Protein AF-A0A367ZGQ2-F1 (afdb_monomer)

Sequence (422 aa):
MFEIDGRPYRGAVELRVMPAGIAVINEVGIEDYLRGVVGAEISSLSPLETLRAQAVIARTYAVANRGKHGKDGFDLCAREHCQAYGGVKAERPVIDGAVRDTRGIIMISDGVPISTLYHATCGGMTSDNEKVFGGSPTSYLRRVKCPFCKAGTNYRWRREIRASAILARLREEGYAASRLWRVQLDSPAPLDRVDRLTFFTDRGPIPIKGTTFRRWFDLPSTTFQLARATPTARPAPARQPLAAATPARSHASHAAPSKLSPPSGSHPQPGTELRSPSQGYALPRPRLTTLPEPTPTALVVQSGAGLVRARRPPGGWMVLALAAAAPEQPATDAASRSGPLASPATPSRGEPLPPPLDASGTQDLVLDRESGDPIIPLLGRGYGHQVGLCQAGAVELGRRQWSYRQILAFYYSNVALRRLQY

Nearest PDB structures (foldseek):
  5txu-assembly1_A  TM=7.975E-01  e=3.824E-15  Clostridioides difficile 630
  4rwr-assembly2_B  TM=7.911E-01  e=1.175E-13  Bacillus anthracis
  4rwr-assembly1_A  TM=7.787E-01  e=1.578E-13  Bacillus anthracis

Structure (mmCIF, N/CA/C/O backbone):
data_AF-A0A367ZGQ2-F1
#
_entry.id   AF-A0A367ZGQ2-F1
#
loop_
_atom_site.group_PDB
_atom_site.id
_atom_site.type_symbol
_atom_site.label_atom_id
_atom_site.label_alt_id
_atom_site.label_comp_id
_atom_site.label_asym_id
_atom_site.label_entity_id
_atom_site.label_seq_id
_atom_site.pdbx_PDB_ins_code
_atom_site.Cartn_x
_atom_site.Cartn_y
_atom_site.Cartn_z
_atom_site.occupancy
_atom_site.B_iso_or_equiv
_atom_site.auth_seq_id
_atom_site.auth_comp_id
_atom_site.auth_asym_id
_atom_site.auth_atom_id
_atom_site.pdbx_PDB_model_num
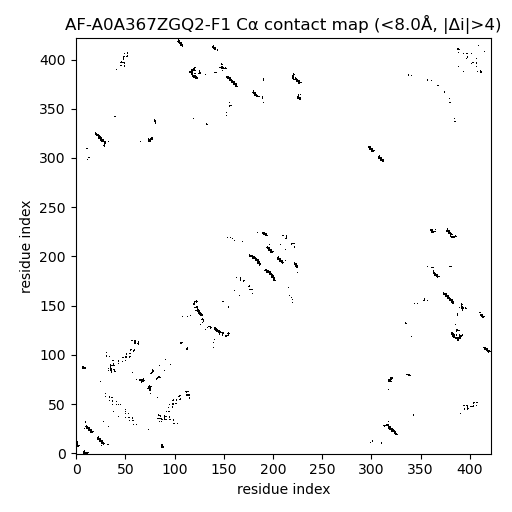ATOM 1 N N . MET A 1 1 ? 2.353 3.359 30.886 1.00 81.62 1 MET A N 1
ATOM 2 C CA . MET A 1 1 ? 3.121 4.023 29.813 1.00 81.62 1 MET A CA 1
ATOM 3 C C . MET A 1 1 ? 4.581 3.789 30.123 1.00 81.62 1 MET A C 1
ATOM 5 O O . MET A 1 1 ? 4.939 3.872 31.291 1.00 81.62 1 MET A O 1
ATOM 9 N N . PHE A 1 2 ? 5.375 3.450 29.120 1.00 85.62 2 PHE A N 1
ATOM 10 C CA . PHE A 1 2 ? 6.816 3.220 29.234 1.00 85.62 2 PHE A CA 1
ATOM 11 C C . PHE A 1 2 ? 7.515 3.838 28.019 1.00 85.62 2 PHE A C 1
ATOM 13 O O . PHE A 1 2 ? 6.844 4.248 27.071 1.00 85.62 2 PHE A O 1
ATOM 20 N N . GLU A 1 3 ? 8.839 3.932 28.044 1.00 87.56 3 GLU A N 1
ATOM 21 C CA . GLU A 1 3 ? 9.623 4.571 26.988 1.00 87.56 3 GLU A CA 1
ATOM 22 C C . GLU A 1 3 ? 10.729 3.642 26.493 1.00 87.56 3 GLU A C 1
ATOM 24 O O . GLU A 1 3 ? 11.369 2.967 27.295 1.00 87.56 3 GLU A O 1
ATOM 29 N N . ILE A 1 4 ? 10.932 3.608 25.174 1.00 82.06 4 ILE A N 1
ATOM 30 C CA . ILE A 1 4 ? 12.014 2.865 24.515 1.00 82.06 4 ILE A CA 1
ATOM 31 C C . ILE A 1 4 ? 12.630 3.782 23.466 1.00 82.06 4 ILE A C 1
ATOM 33 O O . ILE A 1 4 ? 11.898 4.342 22.648 1.00 82.06 4 ILE A O 1
ATOM 37 N N . ASP A 1 5 ? 13.948 3.968 23.518 1.00 83.75 5 ASP A N 1
ATOM 38 C CA . ASP A 1 5 ? 14.717 4.834 22.612 1.00 83.75 5 ASP A CA 1
ATOM 39 C C . ASP A 1 5 ? 14.109 6.238 22.438 1.00 83.75 5 ASP A C 1
ATOM 41 O O . ASP A 1 5 ? 13.918 6.735 21.323 1.00 83.75 5 ASP A O 1
ATOM 45 N N . GLY A 1 6 ? 13.716 6.889 23.538 1.00 83.50 6 GLY A N 1
ATOM 46 C CA . GLY A 1 6 ? 13.124 8.227 23.462 1.00 83.50 6 GLY A CA 1
ATOM 47 C C . GLY A 1 6 ? 11.660 8.248 23.002 1.00 83.50 6 GLY A C 1
ATOM 48 O O . GLY A 1 6 ? 11.109 9.323 22.728 1.00 83.50 6 GLY A O 1
ATOM 49 N N . ARG A 1 7 ? 11.021 7.088 22.786 1.00 87.94 7 ARG A N 1
ATOM 50 C CA . ARG A 1 7 ? 9.653 6.977 22.261 1.00 87.94 7 ARG A CA 1
ATOM 51 C C . ARG A 1 7 ? 8.695 6.407 23.320 1.00 87.94 7 ARG A C 1
ATOM 53 O O . ARG A 1 7 ? 8.869 5.263 23.734 1.00 87.94 7 ARG A O 1
ATOM 60 N N . PRO A 1 8 ? 7.666 7.170 23.737 1.00 92.44 8 PRO A N 1
ATOM 61 C CA . PRO A 1 8 ? 6.669 6.705 24.697 1.00 92.44 8 PRO A CA 1
ATOM 62 C C . PRO A 1 8 ? 5.636 5.754 24.073 1.00 92.44 8 PRO A C 1
ATOM 64 O O . PRO A 1 8 ? 5.148 5.982 22.961 1.00 92.44 8 PRO A O 1
ATOM 67 N N . TYR A 1 9 ? 5.245 4.733 24.837 1.00 90.56 9 TYR A N 1
ATOM 68 C CA . TYR A 1 9 ? 4.279 3.696 24.472 1.00 90.56 9 TYR A CA 1
ATOM 69 C C . TYR A 1 9 ? 3.236 3.466 25.573 1.00 90.56 9 TYR A C 1
ATOM 71 O O . TYR A 1 9 ? 3.533 3.490 26.773 1.00 90.56 9 TYR A O 1
ATOM 79 N N . ARG A 1 10 ? 1.986 3.226 25.158 1.00 90.81 10 ARG A N 1
ATOM 80 C CA . ARG A 1 10 ? 0.897 2.776 26.043 1.00 90.81 10 ARG A CA 1
ATOM 81 C C . ARG A 1 10 ? 1.034 1.287 26.342 1.00 90.81 10 ARG A C 1
ATOM 83 O O . ARG A 1 10 ? 1.685 0.579 25.593 1.00 90.81 10 ARG A O 1
ATOM 90 N N . GLY A 1 11 ? 0.352 0.827 27.390 1.00 89.38 11 GLY A N 1
ATOM 91 C CA . GLY A 1 11 ? 0.361 -0.581 27.777 1.00 89.38 11 GLY A CA 1
ATOM 92 C C . GLY A 1 11 ? 1.529 -0.945 28.691 1.00 89.38 11 GLY A C 1
ATOM 93 O O . GLY A 1 11 ? 1.970 -0.114 29.500 1.00 89.38 11 GLY A O 1
ATOM 94 N N . ALA A 1 12 ? 1.974 -2.191 28.572 1.00 87.06 12 ALA A N 1
ATOM 95 C CA . ALA A 1 12 ? 3.070 -2.789 29.320 1.00 87.06 12 ALA A CA 1
ATOM 96 C C . ALA A 1 12 ? 4.159 -3.297 28.370 1.00 87.06 12 ALA A C 1
ATOM 98 O O . ALA A 1 12 ? 3.895 -3.595 27.208 1.00 87.06 12 ALA A O 1
ATOM 99 N N . VAL A 1 13 ? 5.383 -3.389 28.880 1.00 87.25 13 VAL A N 1
ATOM 100 C CA . VAL A 1 13 ? 6.509 -3.973 28.155 1.00 87.25 13 VAL A CA 1
ATOM 101 C C . VAL A 1 13 ? 6.816 -5.351 28.726 1.00 87.25 13 VAL A C 1
ATOM 103 O O . VAL A 1 13 ? 6.942 -5.513 29.939 1.00 87.25 13 VAL A O 1
ATOM 106 N N . GLU A 1 14 ? 6.956 -6.325 27.844 1.00 85.38 14 GLU A N 1
ATOM 107 C CA . GLU A 1 14 ? 7.551 -7.624 28.103 1.00 85.38 14 GLU A CA 1
ATOM 108 C C . GLU A 1 14 ? 8.936 -7.650 27.440 1.00 85.38 14 GLU A C 1
ATOM 110 O O . GLU A 1 14 ? 9.100 -7.284 26.275 1.00 85.38 14 GLU A O 1
ATOM 115 N N . LEU A 1 15 ? 9.951 -8.078 28.188 1.00 82.94 15 LEU A N 1
ATOM 116 C CA . LEU A 1 15 ? 11.273 -8.372 27.648 1.00 82.94 15 LEU A CA 1
ATOM 117 C C . LEU A 1 15 ? 11.433 -9.885 27.604 1.00 82.94 15 LEU A C 1
ATOM 119 O O . LEU A 1 15 ? 11.386 -10.541 28.645 1.00 82.94 15 LEU A O 1
ATOM 123 N N . ARG A 1 16 ? 11.634 -10.435 26.409 1.00 80.62 16 ARG A N 1
ATOM 124 C CA . ARG A 1 16 ? 11.763 -11.876 26.211 1.00 80.62 16 ARG A CA 1
ATOM 125 C C . ARG A 1 16 ? 13.146 -12.223 25.697 1.00 80.62 16 ARG A C 1
ATOM 127 O O . ARG A 1 16 ? 13.566 -11.742 24.650 1.00 80.62 16 ARG A O 1
ATOM 134 N N . VAL A 1 17 ? 13.845 -13.083 26.426 1.00 77.81 17 VAL A N 1
ATOM 135 C CA . VAL A 1 17 ? 15.141 -13.611 25.995 1.00 77.81 17 VAL A CA 1
ATOM 136 C C . VAL A 1 17 ? 14.904 -14.699 24.948 1.00 77.81 17 VAL A C 1
ATOM 138 O O . VAL A 1 17 ? 14.158 -15.647 25.181 1.00 77.81 17 VAL A O 1
ATOM 141 N N . MET A 1 18 ? 15.535 -14.552 23.790 1.00 73.31 18 MET A N 1
ATOM 142 C CA . MET A 1 18 ? 15.515 -15.484 22.666 1.00 73.31 18 MET A CA 1
ATOM 143 C C . MET A 1 18 ? 16.955 -15.894 22.319 1.00 73.31 18 MET A C 1
ATOM 145 O O . MET A 1 18 ? 17.891 -15.168 22.661 1.00 73.31 18 MET A O 1
ATOM 149 N N . PRO A 1 19 ? 17.172 -17.000 21.580 1.00 71.69 19 PRO A N 1
ATOM 150 C CA . PRO A 1 19 ? 18.517 -17.405 21.155 1.00 71.69 19 PRO A CA 1
ATOM 151 C C . PRO A 1 19 ? 19.287 -16.321 20.383 1.00 71.69 19 PRO A C 1
ATOM 153 O O . PRO A 1 19 ? 20.509 -16.267 20.451 1.00 71.69 19 PRO A O 1
ATOM 156 N N . ALA A 1 20 ? 18.575 -15.446 19.668 1.00 71.25 20 ALA A N 1
ATOM 157 C CA . ALA A 1 20 ? 19.157 -14.361 18.883 1.00 71.25 20 ALA A CA 1
ATOM 158 C C . ALA A 1 20 ? 19.347 -13.038 19.668 1.00 71.25 20 ALA A C 1
ATOM 160 O O . ALA A 1 20 ? 19.961 -12.098 19.163 1.00 71.25 20 ALA A O 1
ATOM 161 N N . GLY A 1 21 ? 18.870 -12.973 20.918 1.00 76.44 21 GLY A N 1
ATOM 162 C CA . GLY A 1 21 ? 18.997 -11.832 21.828 1.00 76.44 21 GLY A CA 1
ATOM 163 C C . GLY A 1 21 ? 17.674 -11.489 22.521 1.00 76.44 21 GLY A C 1
ATOM 164 O O . GLY A 1 21 ? 16.853 -12.367 22.757 1.00 76.44 21 GLY A O 1
ATOM 165 N N . ILE A 1 22 ? 17.448 -10.225 22.887 1.00 77.69 22 ILE A N 1
ATOM 166 C CA . ILE A 1 22 ? 16.233 -9.812 23.613 1.00 77.69 22 ILE A CA 1
ATOM 167 C C . ILE A 1 22 ? 15.192 -9.271 22.626 1.00 77.69 22 ILE A C 1
ATOM 169 O O . ILE A 1 22 ? 15.470 -8.350 21.856 1.00 77.69 22 ILE A O 1
ATOM 173 N N . ALA A 1 23 ? 13.984 -9.832 22.663 1.00 79.44 23 ALA A N 1
ATOM 174 C CA . ALA A 1 23 ? 12.800 -9.242 22.060 1.00 79.44 23 ALA A CA 1
ATOM 175 C C . ALA A 1 23 ? 12.136 -8.283 23.047 1.00 79.44 23 ALA A C 1
ATOM 177 O O . ALA A 1 23 ? 11.883 -8.615 24.205 1.00 79.44 23 ALA A O 1
ATOM 178 N N . VAL A 1 24 ? 11.824 -7.093 22.555 1.00 85.25 24 VAL A N 1
ATOM 179 C CA . VAL A 1 24 ? 11.087 -6.065 23.275 1.00 85.25 24 VAL A CA 1
ATOM 180 C C . VAL A 1 24 ? 9.658 -6.081 22.765 1.00 85.25 24 VAL A C 1
ATOM 182 O O . VAL A 1 24 ? 9.407 -5.743 21.607 1.00 85.25 24 VAL A O 1
ATOM 185 N N . ILE A 1 25 ? 8.727 -6.472 23.621 1.00 86.50 25 ILE A N 1
ATOM 186 C CA . ILE A 1 25 ? 7.339 -6.721 23.267 1.00 86.50 25 ILE A CA 1
ATOM 187 C C . ILE A 1 25 ? 6.441 -5.723 24.006 1.00 86.50 25 ILE A C 1
ATOM 189 O O . ILE A 1 25 ? 6.502 -5.587 25.218 1.00 86.50 25 ILE A O 1
ATOM 193 N N . ASN A 1 26 ? 5.601 -5.001 23.276 1.00 90.44 26 ASN A N 1
ATOM 194 C CA . ASN A 1 26 ? 4.589 -4.106 23.810 1.00 90.44 26 ASN A CA 1
ATOM 195 C C . ASN A 1 26 ? 3.237 -4.817 23.875 1.00 90.44 26 ASN A C 1
ATOM 197 O O . ASN A 1 26 ? 2.633 -5.101 22.839 1.00 90.44 26 ASN A O 1
ATOM 201 N N . GLU A 1 27 ? 2.751 -5.054 25.087 1.00 89.88 27 GLU A N 1
ATOM 202 C CA . GLU A 1 27 ? 1.393 -5.502 25.360 1.00 89.88 27 GLU A CA 1
ATOM 203 C C . GLU A 1 27 ? 0.472 -4.283 25.484 1.00 89.88 27 GLU A C 1
ATOM 205 O O . GLU A 1 27 ? 0.536 -3.519 26.449 1.00 89.88 27 GLU A O 1
ATOM 210 N N . VAL A 1 28 ? -0.421 -4.089 24.513 1.00 91.19 28 VAL A N 1
ATOM 211 C CA . VAL A 1 28 ? -1.296 -2.908 24.439 1.00 91.19 28 VAL A CA 1
ATOM 212 C C . VAL A 1 28 ? -2.715 -3.289 24.025 1.00 91.19 28 VAL A C 1
ATOM 214 O O . VAL A 1 28 ? -2.923 -4.196 23.227 1.00 91.19 28 VAL A O 1
ATOM 217 N N . GLY A 1 29 ? -3.728 -2.609 24.565 1.00 90.56 29 GLY A N 1
ATOM 218 C CA . GLY A 1 29 ? -5.112 -2.816 24.129 1.00 90.56 29 GLY A CA 1
ATOM 219 C C . GLY A 1 29 ? -5.322 -2.328 22.693 1.00 90.56 29 GLY A C 1
ATOM 220 O O . GLY A 1 29 ? -4.775 -1.295 22.309 1.00 90.56 29 GLY A O 1
ATOM 221 N N . ILE A 1 30 ? -6.152 -3.023 21.908 1.00 92.88 30 ILE A N 1
ATOM 222 C CA . ILE A 1 30 ? -6.350 -2.708 20.480 1.00 92.88 30 ILE A CA 1
ATOM 223 C C . ILE A 1 30 ? -6.757 -1.249 20.230 1.00 92.88 30 ILE A C 1
ATOM 225 O O . ILE A 1 30 ? -6.270 -0.624 19.298 1.00 92.88 30 ILE A O 1
ATOM 229 N N . GLU A 1 31 ? -7.597 -0.660 21.080 1.00 94.81 31 GLU A N 1
ATOM 230 C CA . GLU A 1 31 ? -8.019 0.736 20.908 1.00 94.81 31 GLU A CA 1
ATOM 231 C C . GLU A 1 31 ? -6.869 1.729 21.127 1.00 94.81 31 GLU A C 1
ATOM 233 O O . GLU A 1 31 ? -6.775 2.724 20.418 1.00 94.81 31 GLU A O 1
ATOM 238 N N . ASP A 1 32 ? -5.957 1.442 22.056 1.00 94.19 32 ASP A N 1
ATOM 239 C CA . ASP A 1 32 ? -4.777 2.274 22.307 1.00 94.19 32 ASP A CA 1
ATOM 240 C C . ASP A 1 32 ? -3.691 2.056 21.249 1.00 94.19 32 ASP A C 1
ATOM 242 O O . ASP A 1 32 ? -3.035 3.009 20.827 1.00 94.19 32 ASP A O 1
ATOM 246 N N . TYR A 1 33 ? -3.546 0.824 20.755 1.00 94.69 33 TYR A N 1
ATOM 247 C CA . TYR A 1 33 ? -2.709 0.514 19.598 1.00 94.69 33 TYR A CA 1
ATOM 248 C C . TYR A 1 33 ? -3.112 1.349 18.378 1.00 94.69 33 TYR A C 1
ATOM 250 O O . TYR A 1 33 ? -2.267 1.981 17.740 1.00 94.69 33 TYR A O 1
ATOM 258 N N . LEU A 1 34 ? -4.414 1.416 18.091 1.00 96.00 34 LEU A N 1
ATOM 259 C CA . LEU A 1 34 ? -4.935 2.098 16.909 1.00 96.00 34 LEU A CA 1
ATOM 260 C C . LEU A 1 34 ? -4.690 3.606 16.911 1.00 96.00 34 LEU A C 1
ATOM 262 O O . LEU A 1 34 ? -4.549 4.175 15.832 1.00 96.00 34 LEU A O 1
ATOM 266 N N . ARG A 1 35 ? -4.580 4.258 18.074 1.00 95.81 35 ARG A N 1
ATOM 267 C CA . ARG A 1 35 ? -4.208 5.684 18.134 1.00 95.81 35 ARG A CA 1
ATOM 268 C C . ARG A 1 35 ? -2.816 5.915 17.548 1.00 95.81 35 ARG A C 1
ATOM 270 O O . ARG A 1 35 ? -2.619 6.832 16.753 1.00 95.81 35 ARG A O 1
ATOM 277 N N . GLY A 1 36 ? -1.876 5.034 17.896 1.00 94.56 36 GLY A N 1
ATOM 278 C CA . GLY A 1 36 ? -0.506 5.071 17.390 1.00 94.56 36 GLY A CA 1
ATOM 279 C C . GLY A 1 36 ? -0.375 4.615 15.935 1.00 94.56 36 GLY A C 1
ATOM 280 O O . GLY A 1 36 ? 0.534 5.074 15.247 1.00 94.56 36 GLY A O 1
ATOM 281 N N . VAL A 1 37 ? -1.270 3.740 15.458 1.00 94.56 37 VAL A N 1
ATOM 282 C CA . VAL A 1 37 ? -1.296 3.306 14.050 1.00 94.56 37 VAL A CA 1
ATOM 283 C C . VAL A 1 37 ? -1.922 4.357 13.150 1.00 94.56 37 VAL A C 1
ATOM 285 O O . VAL A 1 37 ? -1.285 4.832 12.220 1.00 94.56 37 VAL A O 1
ATOM 288 N N . VAL A 1 38 ? -3.162 4.769 13.421 1.00 95.25 38 VAL A N 1
ATOM 289 C CA . VAL A 1 38 ? -3.878 5.702 12.537 1.00 95.25 38 VAL A CA 1
ATOM 290 C C . VAL A 1 38 ? -3.115 7.024 12.424 1.00 95.25 38 VAL A C 1
ATOM 292 O O . VAL A 1 38 ? -3.014 7.568 11.329 1.00 95.25 38 VAL A O 1
ATOM 295 N N . GLY A 1 39 ? -2.505 7.498 13.515 1.00 91.56 39 GLY A N 1
ATOM 296 C CA . GLY A 1 39 ? -1.664 8.695 13.501 1.00 91.56 39 GLY A CA 1
ATOM 297 C C . GLY A 1 39 ? -0.334 8.569 12.762 1.00 91.56 39 GLY A C 1
ATOM 298 O O . GLY A 1 39 ? 0.216 9.587 12.347 1.00 91.56 39 GLY A O 1
ATOM 299 N N . ALA A 1 40 ? 0.175 7.351 12.572 1.00 91.62 40 ALA A N 1
ATOM 300 C CA . ALA A 1 40 ? 1.357 7.097 11.751 1.00 91.62 40 ALA A CA 1
ATOM 301 C C . ALA A 1 40 ? 1.003 6.910 10.263 1.00 91.62 40 ALA A C 1
ATOM 303 O O . ALA A 1 40 ? 1.815 7.218 9.398 1.00 91.62 40 ALA A O 1
ATOM 304 N N . GLU A 1 41 ? -0.209 6.434 9.967 1.00 88.56 41 GLU A N 1
ATOM 305 C CA . GLU A 1 41 ? -0.634 6.021 8.622 1.00 88.56 41 GLU A CA 1
ATOM 306 C C . GLU A 1 41 ? -1.299 7.136 7.804 1.00 88.56 41 GLU A C 1
ATOM 308 O O . GLU A 1 41 ? -1.240 7.130 6.572 1.00 88.56 41 GLU A O 1
ATOM 313 N N . ILE A 1 42 ? -1.984 8.080 8.458 1.00 88.88 42 ILE A N 1
ATOM 314 C CA . ILE A 1 42 ? -2.715 9.145 7.766 1.00 88.88 42 ILE A CA 1
ATOM 315 C C . ILE A 1 42 ? -2.633 10.477 8.516 1.00 88.88 42 ILE A C 1
ATOM 317 O O . ILE A 1 42 ? -2.652 10.541 9.742 1.00 88.88 42 ILE A O 1
ATOM 321 N N . SER A 1 43 ? -2.569 11.577 7.760 1.00 91.19 43 SER A N 1
ATOM 322 C CA . SER A 1 43 ? -2.515 12.925 8.331 1.00 91.19 43 SER A CA 1
ATOM 323 C C . SER A 1 43 ? -3.752 13.228 9.178 1.00 91.19 43 SER A C 1
ATOM 325 O O . SER A 1 43 ? -4.884 13.056 8.715 1.00 91.19 43 SER A O 1
ATOM 327 N N . SER A 1 44 ? -3.539 13.799 10.366 1.00 92.25 44 SER A N 1
ATOM 328 C CA . SER A 1 44 ? -4.604 14.284 11.253 1.00 92.25 44 SER A CA 1
ATOM 329 C C . SER A 1 44 ? -5.427 15.440 10.674 1.00 92.25 44 SER A C 1
ATOM 331 O O . SER A 1 44 ? -6.451 15.792 11.247 1.00 92.25 44 SER A O 1
ATOM 333 N N . LEU A 1 45 ? -4.996 16.037 9.555 1.00 93.69 45 LEU A N 1
ATOM 334 C CA . LEU A 1 45 ? -5.757 17.046 8.806 1.00 93.69 45 LEU A CA 1
ATOM 335 C C . LEU A 1 45 ? -6.782 16.427 7.838 1.00 93.69 45 LEU A C 1
ATOM 337 O O . LEU A 1 45 ? -7.499 17.150 7.145 1.00 93.69 45 LEU A O 1
ATOM 341 N N . SER A 1 46 ? -6.831 15.097 7.739 1.00 95.81 46 SER A N 1
ATOM 342 C CA . SER A 1 46 ? -7.815 14.404 6.906 1.00 95.81 46 SER A CA 1
ATOM 343 C C . SER A 1 46 ? -9.231 14.571 7.472 1.00 95.81 46 SER A C 1
ATOM 345 O O . SER A 1 46 ? -9.390 14.689 8.689 1.00 95.81 46 SER A O 1
ATOM 347 N N . PRO A 1 47 ? -10.278 14.542 6.625 1.00 98.12 47 PRO A N 1
ATOM 348 C CA . PRO A 1 47 ? -11.660 14.605 7.090 1.00 98.12 47 PRO A CA 1
ATOM 349 C C . PRO A 1 47 ? -11.973 13.524 8.125 1.00 98.12 47 PRO A C 1
ATOM 351 O O . PRO A 1 47 ? -11.485 12.396 8.028 1.00 98.12 47 PRO A O 1
ATOM 354 N N . LEU A 1 48 ? -12.841 13.847 9.085 1.00 98.00 48 LEU A N 1
ATOM 355 C CA . LEU A 1 48 ? -13.169 12.950 10.195 1.00 98.00 48 LEU A CA 1
ATOM 356 C C . LEU A 1 48 ? -13.680 11.579 9.721 1.00 98.00 48 LEU A C 1
ATOM 358 O O . LEU A 1 48 ? -13.265 10.552 10.250 1.00 98.00 48 LEU A O 1
ATOM 362 N N . GLU A 1 49 ? -14.524 11.543 8.687 1.00 98.56 49 GLU A N 1
ATOM 363 C CA . GLU A 1 49 ? -15.026 10.287 8.110 1.00 98.56 49 GLU A CA 1
ATOM 364 C C . GLU A 1 49 ? -13.916 9.442 7.469 1.00 98.56 49 GLU A C 1
ATOM 366 O O . GLU A 1 49 ? -13.952 8.213 7.535 1.00 98.56 49 GLU A O 1
ATOM 371 N N . THR A 1 50 ? -12.881 10.078 6.917 1.00 98.31 50 THR A N 1
ATOM 372 C CA . THR A 1 50 ? -11.692 9.383 6.412 1.00 98.31 50 THR A CA 1
ATOM 373 C C . THR A 1 50 ? -10.888 8.772 7.561 1.00 98.31 50 THR A C 1
ATOM 375 O O . THR A 1 50 ? -10.474 7.618 7.469 1.00 98.31 50 THR A O 1
ATOM 378 N N . LEU A 1 51 ? -10.715 9.503 8.669 1.00 98.44 51 LEU A N 1
ATOM 379 C CA . LEU A 1 51 ? -10.042 8.992 9.870 1.00 98.44 51 LEU A CA 1
ATOM 380 C C . LEU A 1 51 ? -10.814 7.818 10.492 1.00 98.44 51 LEU A C 1
ATOM 382 O O . LEU A 1 51 ? -10.215 6.808 10.859 1.00 98.44 51 LEU A O 1
ATOM 386 N N . ARG A 1 52 ? -12.151 7.904 10.542 1.00 98.81 52 ARG A N 1
ATOM 387 C CA . ARG A 1 52 ? -13.033 6.809 10.984 1.00 98.81 52 ARG A CA 1
ATOM 388 C C . ARG A 1 52 ? -12.889 5.578 10.080 1.00 98.81 52 ARG A C 1
ATOM 390 O O . ARG A 1 52 ? -12.771 4.465 10.588 1.00 98.81 52 ARG A O 1
ATOM 397 N N . ALA A 1 53 ? -12.829 5.759 8.757 1.00 98.56 53 ALA A N 1
ATOM 398 C CA . ALA A 1 53 ? -12.601 4.657 7.818 1.00 98.56 53 ALA A CA 1
ATOM 399 C C . ALA A 1 53 ? -11.228 3.994 8.035 1.00 98.56 53 ALA A C 1
ATOM 401 O O . ALA A 1 53 ? -11.149 2.766 8.111 1.00 98.56 53 ALA A O 1
ATOM 402 N N . GLN A 1 54 ? -10.165 4.789 8.205 1.00 98.06 54 GLN A N 1
ATOM 403 C CA . GLN A 1 54 ? -8.818 4.278 8.478 1.00 98.06 54 GLN A CA 1
ATOM 404 C C . GLN A 1 54 ? -8.756 3.512 9.809 1.00 98.06 54 GLN A C 1
ATOM 406 O O . GLN A 1 54 ? -8.125 2.460 9.873 1.00 98.06 54 GLN A O 1
ATOM 411 N N . ALA A 1 55 ? -9.449 3.980 10.852 1.00 98.12 55 ALA A N 1
ATOM 412 C CA . ALA A 1 55 ? -9.520 3.282 12.135 1.00 98.12 55 ALA A CA 1
ATOM 413 C C . ALA A 1 55 ? -10.185 1.900 12.012 1.00 98.12 55 ALA A C 1
ATOM 415 O O . ALA A 1 55 ? -9.679 0.925 12.566 1.00 98.12 55 ALA A O 1
ATOM 416 N N . VAL A 1 56 ? -11.281 1.783 11.252 1.00 98.44 56 VAL A N 1
ATOM 417 C CA . VAL A 1 56 ? -11.940 0.489 10.986 1.00 98.44 56 VAL A CA 1
ATOM 418 C C . VAL A 1 56 ? -11.034 -0.447 10.181 1.00 98.44 56 VAL A C 1
ATOM 420 O O . VAL A 1 56 ? -10.949 -1.633 10.504 1.00 98.44 56 VAL A O 1
ATOM 423 N N . ILE A 1 57 ? -10.331 0.070 9.169 1.00 97.19 57 ILE A N 1
ATOM 424 C CA . ILE A 1 57 ? -9.341 -0.687 8.385 1.00 97.19 57 ILE A CA 1
ATOM 425 C C . ILE A 1 57 ? -8.240 -1.224 9.296 1.00 97.19 57 ILE A C 1
ATOM 427 O O . ILE A 1 57 ? -8.029 -2.432 9.346 1.00 97.19 57 ILE A O 1
ATOM 431 N N . ALA A 1 58 ? -7.593 -0.354 10.071 1.00 95.94 58 ALA A N 1
ATOM 432 C CA . ALA A 1 58 ? -6.494 -0.756 10.936 1.00 95.94 58 ALA A CA 1
ATOM 433 C C . ALA A 1 58 ? -6.945 -1.748 12.020 1.00 95.94 58 ALA A C 1
ATOM 435 O O . ALA A 1 58 ? -6.259 -2.734 12.277 1.00 95.94 58 ALA A O 1
ATOM 436 N N . ARG A 1 59 ? -8.142 -1.561 12.594 1.00 96.56 59 ARG A N 1
ATOM 437 C CA . ARG A 1 59 ? -8.712 -2.510 13.562 1.00 96.56 59 ARG A CA 1
ATOM 438 C C . ARG A 1 59 ? -8.962 -3.873 12.937 1.00 96.56 59 ARG A C 1
ATOM 440 O O . ARG A 1 59 ? -8.625 -4.891 13.530 1.00 96.56 59 ARG A O 1
ATOM 447 N N . THR A 1 60 ? -9.549 -3.893 11.744 1.00 96.06 60 THR A N 1
ATOM 448 C CA . THR A 1 60 ? -9.824 -5.147 11.037 1.00 96.06 60 THR A CA 1
ATOM 449 C C . THR A 1 60 ? -8.525 -5.866 10.699 1.00 96.06 60 THR A C 1
ATOM 451 O O . THR A 1 60 ? -8.440 -7.062 10.951 1.00 96.06 60 THR A O 1
ATOM 454 N N . TYR A 1 61 ? -7.501 -5.149 10.220 1.00 94.75 61 TYR A N 1
ATOM 455 C CA . TYR A 1 61 ? -6.178 -5.720 9.973 1.00 94.75 61 TYR A CA 1
ATOM 456 C C . TYR A 1 61 ? -5.612 -6.390 11.224 1.00 94.75 61 TYR A C 1
ATOM 458 O O . TYR A 1 61 ? -5.212 -7.553 11.163 1.00 94.75 61 TYR A O 1
ATOM 466 N N . ALA A 1 62 ? -5.606 -5.674 12.352 1.00 92.56 62 ALA A N 1
ATOM 467 C CA . ALA A 1 62 ? -5.052 -6.176 13.601 1.00 92.56 62 ALA A CA 1
ATOM 468 C C . ALA A 1 62 ? -5.762 -7.449 14.081 1.00 92.56 62 ALA A C 1
ATOM 470 O O . ALA A 1 62 ? -5.117 -8.393 14.527 1.00 92.56 62 ALA A O 1
ATOM 471 N N . VAL A 1 63 ? -7.088 -7.502 13.931 1.00 92.69 63 VAL A N 1
ATOM 472 C CA . VAL A 1 63 ? -7.893 -8.677 14.290 1.00 92.69 63 VAL A CA 1
ATOM 473 C C . VAL A 1 63 ? -7.667 -9.831 13.308 1.00 92.69 63 VAL A C 1
ATOM 475 O O . VAL A 1 63 ? -7.496 -10.966 13.743 1.00 92.69 63 VAL A O 1
ATOM 478 N N . ALA A 1 64 ? -7.635 -9.556 12.001 1.00 89.88 64 ALA A N 1
ATOM 479 C CA . ALA A 1 64 ? -7.436 -10.559 10.953 1.00 89.88 64 ALA A CA 1
ATOM 480 C C . ALA A 1 64 ? -6.037 -11.197 10.992 1.00 89.88 64 ALA A C 1
ATOM 482 O O . ALA A 1 64 ? -5.874 -12.345 10.595 1.00 89.88 64 ALA A O 1
ATOM 483 N N . ASN A 1 65 ? -5.034 -10.453 11.467 1.00 89.25 65 ASN A N 1
ATOM 484 C CA . ASN A 1 65 ? -3.633 -10.874 11.514 1.00 89.25 65 ASN A CA 1
ATOM 485 C C . ASN A 1 65 ? -3.154 -11.173 12.942 1.00 89.25 65 ASN A C 1
ATOM 487 O O . ASN A 1 65 ? -1.949 -11.192 13.196 1.00 89.25 65 ASN A O 1
ATOM 491 N N . ARG A 1 66 ? -4.070 -11.399 13.890 1.00 88.31 66 ARG A N 1
ATOM 492 C CA . ARG A 1 66 ? -3.688 -11.807 15.245 1.00 88.31 66 ARG A CA 1
ATOM 493 C C . ARG A 1 66 ? -2.928 -13.136 15.185 1.00 88.31 66 ARG A C 1
ATOM 495 O O . ARG A 1 66 ? -3.361 -14.061 14.503 1.00 88.31 66 ARG A O 1
ATOM 502 N N . GLY A 1 67 ? -1.793 -13.228 15.874 1.00 84.88 67 GLY A N 1
ATOM 503 C CA . GLY A 1 67 ? -0.898 -14.384 15.813 1.00 84.88 67 GLY A CA 1
ATOM 504 C C . GLY A 1 67 ? -0.069 -14.520 14.528 1.00 84.88 67 GLY A C 1
ATOM 505 O O . GLY A 1 67 ? 0.546 -15.569 14.337 1.00 84.88 67 GLY A O 1
ATOM 506 N N . LYS A 1 68 ? 0.002 -13.500 13.654 1.00 86.56 68 LYS A N 1
ATOM 507 C CA . LYS A 1 68 ? 0.830 -13.540 12.425 1.00 86.56 68 LYS A CA 1
ATOM 508 C C . LYS A 1 68 ? 2.298 -13.868 12.720 1.00 86.56 68 LYS A C 1
ATOM 510 O O . LYS A 1 68 ? 2.942 -14.547 11.925 1.00 86.56 68 LYS A O 1
ATOM 515 N N . HIS A 1 69 ? 2.799 -13.432 13.872 1.00 84.75 69 HIS A N 1
ATOM 516 C CA . HIS A 1 69 ? 4.139 -13.730 14.376 1.00 84.75 69 HIS A CA 1
ATOM 517 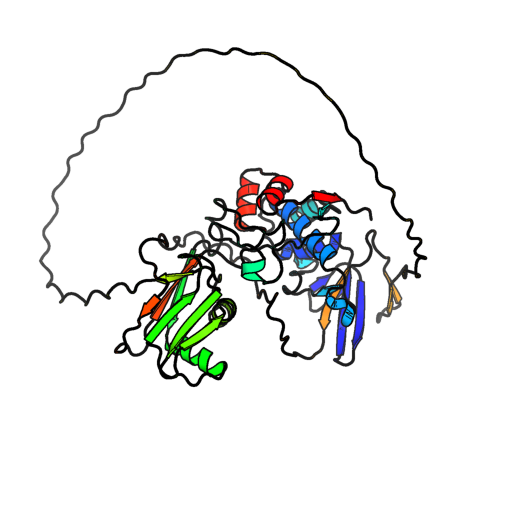C C . HIS A 1 69 ? 4.127 -14.725 15.548 1.00 84.75 69 HIS A C 1
ATOM 519 O O . HIS A 1 69 ? 4.993 -14.689 16.418 1.00 84.75 69 HIS A O 1
ATOM 525 N N . GLY A 1 70 ? 3.159 -15.649 15.585 1.00 82.31 70 GLY A N 1
ATOM 526 C CA . GLY A 1 70 ? 2.994 -16.586 16.702 1.00 82.31 70 GLY A CA 1
ATOM 527 C C . GLY A 1 70 ? 4.233 -17.443 16.988 1.00 82.31 70 GLY A C 1
ATOM 528 O O . GLY A 1 70 ? 4.494 -17.757 18.144 1.00 82.31 70 GLY A O 1
ATOM 529 N N . LYS A 1 71 ? 5.045 -17.749 15.963 1.00 80.81 71 LYS A N 1
ATOM 530 C CA . LYS A 1 71 ? 6.340 -18.445 16.119 1.00 80.81 71 LYS A CA 1
ATOM 531 C C . LYS A 1 71 ? 7.368 -17.628 16.907 1.00 80.81 71 LYS A C 1
ATOM 533 O O . LYS A 1 71 ? 8.179 -18.201 17.621 1.00 80.81 71 LYS A O 1
ATOM 538 N N . ASP A 1 72 ? 7.291 -16.308 16.794 1.00 75.69 72 ASP A N 1
ATOM 539 C CA . ASP A 1 72 ? 8.139 -15.347 17.501 1.00 75.69 72 ASP A CA 1
ATOM 540 C C . ASP A 1 72 ? 7.496 -14.916 18.843 1.00 75.69 72 ASP A C 1
ATOM 542 O O . ASP A 1 72 ? 8.071 -14.163 19.632 1.00 75.69 72 ASP A O 1
ATOM 546 N N . GLY A 1 73 ? 6.280 -15.407 19.117 1.00 79.25 73 GLY A N 1
ATOM 547 C CA . GLY A 1 73 ? 5.526 -15.202 20.348 1.00 79.25 73 GLY A CA 1
ATOM 548 C C . GLY A 1 73 ? 4.884 -13.817 20.489 1.00 79.25 73 GLY A C 1
ATOM 549 O O . GLY A 1 73 ? 4.641 -13.377 21.614 1.00 79.25 73 GLY A O 1
ATOM 550 N N . PHE A 1 74 ? 4.609 -13.130 19.378 1.00 82.38 74 PHE A N 1
ATOM 551 C CA . PHE A 1 74 ? 3.839 -11.883 19.345 1.00 82.38 74 PHE A CA 1
ATOM 552 C C . PHE A 1 74 ? 2.835 -11.875 18.181 1.00 82.38 74 PHE A C 1
ATOM 554 O O . PHE A 1 74 ? 2.894 -12.708 17.280 1.00 82.38 74 PHE A O 1
ATOM 561 N N . ASP A 1 75 ? 1.869 -10.958 18.193 1.00 85.31 75 ASP A N 1
ATOM 562 C CA . ASP A 1 75 ? 0.825 -10.909 17.165 1.00 85.31 75 ASP A CA 1
ATOM 563 C C . ASP A 1 75 ? 1.312 -10.197 15.903 1.00 85.31 75 ASP A C 1
ATOM 565 O O . ASP A 1 75 ? 1.238 -10.747 14.804 1.00 85.31 75 ASP A O 1
ATOM 569 N N . LEU A 1 76 ? 1.816 -8.970 16.066 1.00 88.25 76 LEU A N 1
ATOM 570 C CA . LEU A 1 76 ? 2.175 -8.050 14.983 1.00 88.25 76 LEU A CA 1
ATOM 571 C C . LEU A 1 76 ? 3.533 -7.388 15.256 1.00 88.25 76 LEU A C 1
ATOM 573 O O . LEU A 1 76 ? 3.941 -7.234 16.401 1.00 88.25 76 LEU A O 1
ATOM 577 N N . CYS A 1 77 ? 4.231 -6.925 14.221 1.00 86.19 77 CYS A N 1
ATOM 578 C CA . CYS A 1 77 ? 5.411 -6.071 14.395 1.00 86.19 77 CYS A CA 1
ATOM 579 C C . CYS A 1 77 ? 5.050 -4.579 14.278 1.00 86.19 77 CYS A C 1
ATOM 581 O O . CYS A 1 77 ? 4.092 -4.227 13.595 1.00 86.19 77 CYS A O 1
ATOM 583 N N . ALA A 1 78 ? 5.851 -3.683 14.864 1.00 83.19 78 ALA A N 1
ATOM 584 C CA . ALA A 1 78 ? 5.651 -2.227 14.758 1.00 83.19 78 ALA A CA 1
ATOM 585 C C . ALA A 1 78 ? 6.064 -1.607 13.400 1.00 83.19 78 ALA A C 1
ATOM 587 O O . ALA A 1 78 ? 6.015 -0.387 13.226 1.00 83.19 78 ALA A O 1
ATOM 588 N N . ARG A 1 79 ? 6.517 -2.442 12.455 1.00 80.88 79 ARG A N 1
ATOM 589 C CA . ARG A 1 79 ? 6.971 -2.044 11.117 1.00 80.88 79 ARG A CA 1
ATOM 590 C C . ARG A 1 79 ? 5.849 -2.206 10.094 1.00 80.88 79 ARG A C 1
ATOM 592 O O . ARG A 1 79 ? 4.898 -2.954 10.299 1.00 80.88 79 ARG A O 1
ATOM 599 N N . GLU A 1 80 ? 6.048 -1.607 8.930 1.00 74.44 80 GLU A N 1
ATOM 600 C CA . GLU A 1 80 ? 5.109 -1.586 7.795 1.00 74.44 80 GLU A CA 1
ATOM 601 C C . GLU A 1 80 ? 4.802 -2.963 7.197 1.00 74.44 80 GLU A C 1
ATOM 603 O O . GLU A 1 80 ? 3.819 -3.126 6.482 1.00 74.44 80 GLU A O 1
ATOM 608 N N . HIS A 1 81 ? 5.609 -3.978 7.518 1.00 76.94 81 HIS A N 1
ATOM 609 C CA . HIS A 1 81 ? 5.260 -5.370 7.236 1.00 76.94 81 HIS A CA 1
ATOM 610 C C . HIS A 1 81 ? 3.933 -5.788 7.904 1.00 76.94 81 HIS A C 1
ATOM 612 O O . HIS A 1 81 ? 3.212 -6.655 7.395 1.00 76.94 81 HIS A O 1
ATOM 618 N N . CYS A 1 82 ? 3.613 -5.177 9.047 1.00 84.19 82 CYS A N 1
ATOM 619 C CA . CYS A 1 82 ? 2.306 -5.254 9.679 1.00 84.19 82 CYS A CA 1
ATOM 620 C C . CYS A 1 82 ? 1.550 -3.940 9.487 1.00 84.19 82 CYS A C 1
ATOM 622 O O . CYS A 1 82 ? 0.732 -3.843 8.579 1.00 84.19 82 CYS A O 1
ATOM 624 N N . GLN A 1 83 ? 1.833 -2.950 10.334 1.00 86.00 83 GLN A N 1
ATOM 625 C CA . GLN A 1 83 ? 1.317 -1.582 10.260 1.00 86.00 83 GLN A CA 1
ATOM 626 C C . GLN A 1 83 ? 2.327 -0.657 10.937 1.00 86.00 83 GLN A C 1
ATOM 628 O O . GLN A 1 83 ? 2.972 -1.060 11.911 1.00 86.00 83 GLN A O 1
ATOM 633 N N . ALA A 1 84 ? 2.458 0.580 10.461 1.00 89.12 84 ALA A N 1
ATOM 634 C CA . ALA A 1 84 ? 3.307 1.552 11.131 1.00 89.12 84 ALA A CA 1
ATOM 635 C C . ALA A 1 84 ? 2.725 1.864 12.517 1.00 89.12 84 ALA A C 1
ATOM 637 O O . ALA A 1 84 ? 1.597 2.337 12.631 1.00 89.12 84 ALA A O 1
ATOM 638 N N . TYR A 1 85 ? 3.486 1.602 13.583 1.00 92.38 85 TYR A N 1
ATOM 639 C CA . TYR A 1 85 ? 3.067 1.906 14.952 1.00 92.38 85 TYR A CA 1
ATOM 640 C C . TYR A 1 85 ? 3.980 2.965 15.576 1.00 92.38 85 TYR A C 1
ATOM 642 O O . TYR A 1 85 ? 5.120 2.700 15.958 1.00 92.38 85 TYR A O 1
ATOM 650 N N . GLY A 1 86 ? 3.469 4.195 15.683 1.00 91.56 86 GLY A N 1
ATOM 651 C CA . GLY A 1 86 ? 4.239 5.349 16.159 1.00 91.56 86 GLY A CA 1
ATOM 652 C C . GLY A 1 86 ? 4.252 5.556 17.678 1.00 91.56 86 GLY A C 1
ATOM 653 O O . GLY A 1 86 ? 4.832 6.540 18.144 1.00 91.56 86 GLY A O 1
ATOM 654 N N . GLY A 1 87 ? 3.616 4.671 18.454 1.00 92.69 87 GLY A N 1
ATOM 655 C CA . GLY A 1 87 ? 3.418 4.866 19.894 1.00 92.69 87 GLY A CA 1
ATOM 656 C C . GLY A 1 87 ? 2.646 6.156 20.207 1.00 92.69 87 GLY A C 1
ATOM 657 O O . GLY A 1 87 ? 1.878 6.652 19.381 1.00 92.69 87 GLY A O 1
ATOM 658 N N . VAL A 1 88 ? 2.883 6.735 21.386 1.00 94.00 88 VAL A N 1
ATOM 659 C CA . VAL A 1 88 ? 2.158 7.928 21.867 1.00 94.00 88 VAL A CA 1
ATOM 660 C C . VAL A 1 88 ? 2.477 9.176 21.031 1.00 94.00 88 VAL A C 1
ATOM 662 O O . VAL A 1 88 ? 1.633 10.053 20.869 1.00 94.00 88 VAL A O 1
ATOM 665 N N . LYS A 1 89 ? 3.668 9.255 20.418 1.00 94.38 89 LYS A N 1
ATOM 666 C CA . LYS A 1 89 ? 4.068 10.400 19.571 1.00 94.38 89 LYS A CA 1
ATOM 667 C C . LYS A 1 89 ? 3.185 10.575 18.326 1.00 94.38 89 LYS A C 1
ATOM 669 O O . LYS A 1 89 ? 3.080 11.691 17.806 1.00 94.38 89 LYS A O 1
ATOM 674 N N . ALA A 1 90 ? 2.548 9.505 17.854 1.00 93.62 90 ALA A N 1
ATOM 675 C CA . ALA A 1 90 ? 1.633 9.546 16.715 1.00 93.62 90 ALA A CA 1
ATOM 676 C C . ALA A 1 90 ? 0.197 9.958 17.093 1.00 93.62 90 ALA A C 1
ATOM 678 O O . ALA A 1 90 ? -0.577 10.331 16.216 1.00 93.62 90 ALA A O 1
ATOM 679 N N . GLU A 1 91 ? -0.166 9.957 18.377 1.00 95.00 91 GLU A N 1
ATOM 680 C CA . GLU A 1 91 ? -1.539 10.225 18.817 1.00 95.00 91 GLU A CA 1
ATOM 681 C C . GLU A 1 91 ? -1.949 11.680 18.577 1.00 95.00 91 GLU A C 1
ATOM 683 O O . GLU A 1 91 ? -1.148 12.611 18.710 1.00 95.00 91 GLU A O 1
ATOM 688 N N . ARG A 1 92 ? -3.215 11.896 18.215 1.00 96.62 92 ARG A N 1
ATOM 689 C CA . ARG A 1 92 ? -3.792 13.228 17.988 1.00 96.62 92 ARG A CA 1
ATOM 690 C C . ARG A 1 92 ? -5.246 13.222 18.458 1.00 96.62 92 ARG A C 1
ATOM 692 O O . ARG A 1 92 ? -5.962 12.290 18.105 1.00 96.62 92 ARG A O 1
ATOM 699 N N . PRO A 1 93 ? -5.749 14.274 19.133 1.00 96.75 93 PRO A N 1
ATOM 700 C CA . PRO A 1 93 ? -7.110 14.274 19.682 1.00 96.75 93 PRO A CA 1
ATOM 701 C C . PRO A 1 93 ? -8.218 13.931 18.672 1.00 96.75 93 PRO A C 1
ATOM 703 O O . PRO A 1 93 ? -9.147 13.193 18.994 1.00 96.75 93 PRO A O 1
ATOM 706 N N . VAL A 1 94 ? -8.109 14.417 17.430 1.00 96.88 94 VAL A N 1
ATOM 707 C CA . VAL A 1 94 ? -9.078 14.106 16.361 1.00 96.88 94 VAL A CA 1
ATOM 708 C C . VAL A 1 94 ? -9.030 12.635 15.926 1.00 96.88 94 VAL A C 1
ATOM 710 O O . VAL A 1 94 ? -10.066 12.041 15.630 1.00 96.88 94 VAL A O 1
ATOM 713 N N . ILE A 1 95 ? -7.841 12.027 15.935 1.00 96.25 95 ILE A N 1
ATOM 714 C CA . ILE A 1 95 ? -7.634 10.613 15.605 1.00 96.25 95 ILE A CA 1
ATOM 715 C C . ILE A 1 95 ? -8.175 9.739 16.730 1.00 96.25 95 ILE A C 1
ATOM 717 O O . ILE A 1 95 ? -8.938 8.812 16.473 1.00 96.25 95 ILE A O 1
ATOM 721 N N . ASP A 1 96 ? -7.862 10.084 17.974 1.00 96.88 96 ASP A N 1
ATOM 722 C CA . ASP A 1 96 ? -8.375 9.412 19.165 1.00 96.88 96 ASP A CA 1
ATOM 723 C C . ASP A 1 96 ? -9.910 9.432 19.198 1.00 96.88 96 ASP A C 1
ATOM 725 O O . ASP A 1 96 ? -10.547 8.419 19.497 1.00 96.88 96 ASP A O 1
ATOM 729 N N . GLY A 1 97 ? -10.509 10.569 18.822 1.00 97.75 97 GLY A N 1
ATOM 730 C CA . GLY A 1 97 ? -11.948 10.700 18.609 1.00 97.75 97 GLY A CA 1
ATOM 731 C C . GLY A 1 97 ? -12.470 9.714 17.562 1.00 97.75 97 GLY A C 1
ATOM 732 O O . GLY A 1 97 ? -13.385 8.948 17.853 1.00 97.75 97 GLY A O 1
ATOM 733 N N . ALA A 1 98 ? -11.853 9.656 16.379 1.00 98.19 98 ALA A N 1
ATOM 734 C CA . ALA A 1 98 ? -12.251 8.736 15.310 1.00 98.19 98 ALA A CA 1
ATOM 735 C C . ALA A 1 98 ? -12.115 7.249 15.698 1.00 98.19 98 ALA A C 1
ATOM 737 O O . ALA A 1 98 ? -12.985 6.436 15.362 1.00 98.19 98 ALA A O 1
ATOM 738 N N . VAL A 1 99 ? -11.054 6.888 16.427 1.00 98.00 99 VAL A N 1
ATOM 739 C CA . VAL A 1 99 ? -10.843 5.534 16.966 1.00 98.00 99 VAL A CA 1
ATOM 740 C C . VAL A 1 99 ? -11.964 5.180 17.942 1.00 98.00 99 VAL A C 1
ATOM 742 O O . VAL A 1 99 ? -12.609 4.144 17.771 1.00 98.00 99 VAL A O 1
ATOM 745 N N . ARG A 1 100 ? -12.266 6.072 18.894 1.00 97.44 100 ARG A N 1
ATOM 746 C CA . ARG A 1 100 ? -13.349 5.901 19.874 1.00 97.44 100 ARG A CA 1
ATOM 747 C C . ARG A 1 100 ? -14.724 5.790 19.213 1.00 97.44 100 ARG A C 1
ATOM 749 O O . ARG A 1 100 ? -15.493 4.898 19.561 1.00 97.44 100 ARG A O 1
ATOM 756 N N . ASP A 1 101 ? -15.029 6.645 18.242 1.00 98.00 101 ASP A N 1
ATOM 757 C CA . ASP A 1 101 ? -16.329 6.664 17.555 1.00 98.00 101 ASP A CA 1
ATOM 758 C C . ASP A 1 101 ? -16.577 5.382 16.742 1.00 98.00 101 ASP A C 1
ATOM 760 O O . ASP A 1 101 ? -17.718 4.995 16.480 1.00 98.00 101 ASP A O 1
ATOM 764 N N . THR A 1 102 ? -15.498 4.695 16.361 1.00 98.00 102 THR A N 1
ATOM 765 C CA . THR A 1 102 ? -15.527 3.424 15.631 1.00 98.00 102 THR A CA 1
ATOM 766 C C . THR A 1 102 ? -15.159 2.224 16.501 1.00 98.00 102 THR A C 1
ATOM 768 O O . THR A 1 102 ? -14.886 1.152 15.958 1.00 98.00 102 THR A O 1
ATOM 771 N N . ARG A 1 103 ? -15.174 2.366 17.838 1.00 97.06 103 ARG A N 1
ATOM 772 C CA . ARG A 1 103 ? -14.759 1.315 18.784 1.00 97.06 103 ARG A CA 1
ATOM 773 C C . ARG A 1 103 ? -15.384 -0.035 18.432 1.00 97.06 103 ARG A C 1
ATOM 775 O O . ARG A 1 103 ? -16.605 -0.159 18.275 1.00 97.06 103 ARG A O 1
ATOM 782 N N . GLY A 1 104 ? -14.523 -1.045 18.323 1.00 94.69 104 GLY A N 1
ATOM 783 C CA . GLY A 1 104 ? -14.900 -2.424 18.019 1.00 94.69 104 GLY A CA 1
ATOM 784 C C . GLY A 1 104 ? -15.454 -2.669 16.611 1.00 94.69 104 GLY A C 1
ATOM 785 O O . GLY A 1 104 ? -15.758 -3.815 16.304 1.00 94.69 104 GLY A O 1
ATOM 786 N N . ILE A 1 105 ? -15.612 -1.659 15.748 1.00 97.56 105 ILE A N 1
ATOM 787 C CA . ILE A 1 105 ? -16.131 -1.861 14.389 1.00 97.56 105 ILE A CA 1
ATOM 788 C C . ILE A 1 105 ? -15.026 -2.436 13.496 1.00 97.56 105 ILE A C 1
ATOM 790 O O . ILE A 1 105 ? -13.965 -1.828 13.344 1.00 97.56 105 ILE A O 1
ATOM 794 N N . ILE A 1 106 ? -15.316 -3.584 12.887 1.00 96.81 106 ILE A N 1
ATOM 795 C CA . ILE A 1 106 ? -14.473 -4.291 11.920 1.00 96.81 106 ILE A CA 1
ATOM 796 C C . ILE A 1 106 ? -15.261 -4.661 10.659 1.00 96.81 106 ILE A C 1
ATOM 798 O O . ILE A 1 106 ? -16.496 -4.653 10.654 1.00 96.81 106 ILE A O 1
ATOM 802 N N . MET A 1 107 ? -14.537 -5.009 9.600 1.00 96.75 107 MET A N 1
ATOM 803 C CA . MET A 1 107 ? -15.065 -5.488 8.324 1.00 96.75 107 MET A CA 1
ATOM 804 C C . MET A 1 107 ? -14.954 -7.013 8.214 1.00 96.75 107 MET A C 1
ATOM 806 O O . MET A 1 107 ? -13.885 -7.577 8.439 1.00 96.75 107 MET A O 1
ATOM 810 N N . ILE A 1 108 ? -16.055 -7.674 7.855 1.00 93.88 108 ILE A N 1
ATOM 811 C CA . ILE A 1 108 ? -16.172 -9.136 7.769 1.00 93.88 108 ILE A CA 1
ATOM 812 C C . ILE A 1 108 ? -16.744 -9.535 6.402 1.00 93.88 108 ILE A C 1
ATOM 814 O O . ILE A 1 108 ? -17.693 -8.909 5.929 1.00 93.88 108 ILE A O 1
ATOM 818 N N . SER A 1 109 ? -16.203 -10.604 5.818 1.00 90.31 109 SER A N 1
ATOM 819 C CA . SER A 1 109 ? -16.764 -11.349 4.681 1.00 90.31 109 SER A CA 1
ATOM 820 C C . SER A 1 109 ? -16.764 -12.823 5.058 1.00 90.31 109 SER A C 1
ATOM 822 O O . SER A 1 109 ? -15.831 -13.283 5.709 1.00 90.31 109 SER A O 1
ATOM 824 N N . ASP A 1 110 ? -17.819 -13.555 4.705 1.00 87.38 110 ASP A N 1
ATOM 825 C CA . ASP A 1 110 ? -17.889 -15.014 4.904 1.00 87.38 110 ASP A CA 1
ATOM 826 C C . ASP A 1 110 ? -17.615 -15.462 6.355 1.00 87.38 110 ASP A C 1
ATOM 828 O O . ASP A 1 110 ? -17.017 -16.498 6.627 1.00 87.38 110 ASP A O 1
ATOM 832 N N . GLY A 1 111 ? -18.048 -14.642 7.320 1.00 86.00 111 GLY A N 1
ATOM 833 C CA . GLY A 1 111 ? -17.899 -14.914 8.752 1.00 86.00 111 GLY A CA 1
ATOM 834 C C . GLY A 1 111 ? -16.514 -14.623 9.338 1.00 86.00 111 GLY A C 1
ATOM 835 O O . GLY A 1 111 ? -16.366 -14.711 10.556 1.00 86.00 111 GLY A O 1
ATOM 836 N N . VAL A 1 112 ? -15.534 -14.209 8.527 1.00 90.56 112 VAL A N 1
ATOM 837 C CA . VAL A 1 112 ? -14.166 -13.905 8.976 1.00 90.56 112 VAL A CA 1
ATOM 838 C C . VAL A 1 112 ? -13.770 -12.440 8.728 1.00 90.56 112 VAL A C 1
ATOM 840 O O . VAL A 1 112 ? -14.233 -11.821 7.764 1.00 90.56 112 VAL A O 1
ATOM 843 N N . PRO A 1 113 ? -12.932 -11.835 9.594 1.00 93.44 113 PRO A N 1
ATOM 844 C CA . PRO A 1 113 ? -12.347 -10.523 9.333 1.00 93.44 113 PRO A CA 1
ATOM 845 C C . PRO A 1 113 ? -11.609 -10.504 7.991 1.00 93.44 113 PRO A C 1
ATOM 847 O O . PRO A 1 113 ? -10.832 -11.410 7.694 1.00 93.44 113 PRO A O 1
ATOM 850 N N . ILE A 1 114 ? -11.847 -9.476 7.177 1.00 92.81 114 ILE A N 1
ATOM 851 C CA . ILE A 1 114 ? -11.255 -9.410 5.836 1.00 92.81 114 ILE A CA 1
ATOM 852 C C . ILE A 1 114 ? -9.811 -8.897 5.866 1.00 92.81 114 ILE A C 1
ATOM 854 O O . ILE A 1 114 ? -9.401 -8.180 6.778 1.00 92.81 114 ILE A O 1
ATOM 858 N N . SER A 1 115 ? -9.068 -9.157 4.789 1.00 92.00 115 SER A N 1
ATOM 859 C CA . SER A 1 115 ? -7.838 -8.410 4.502 1.00 92.00 115 SER A CA 1
ATOM 860 C C . SER A 1 115 ? -8.168 -6.984 4.050 1.00 92.00 115 SER A C 1
ATOM 862 O O . SER A 1 115 ? -8.872 -6.784 3.060 1.00 92.00 115 SER A O 1
ATOM 864 N N . THR A 1 116 ? -7.654 -5.985 4.766 1.00 93.12 116 THR A N 1
ATOM 865 C CA . THR A 1 116 ? -7.967 -4.564 4.553 1.00 93.12 116 THR A CA 1
ATOM 866 C C . THR A 1 116 ? -6.793 -3.806 3.957 1.00 93.12 116 THR A C 1
ATOM 868 O O . THR A 1 116 ? -6.269 -2.876 4.565 1.00 93.12 116 THR A O 1
ATOM 871 N N . LEU A 1 117 ? -6.332 -4.241 2.788 1.00 93.06 117 LEU A N 1
ATOM 872 C CA . LEU A 1 117 ? -5.217 -3.593 2.103 1.00 93.06 117 LEU A CA 1
ATOM 873 C C . LEU A 1 117 ? -5.575 -2.153 1.706 1.00 93.06 117 LEU A C 1
ATOM 875 O O . LEU A 1 117 ? -6.677 -1.890 1.226 1.00 93.06 117 LEU A O 1
ATOM 879 N N . TYR A 1 118 ? -4.637 -1.224 1.872 1.00 93.88 118 TYR A N 1
ATOM 880 C CA . TYR A 1 118 ? -4.811 0.184 1.517 1.00 93.88 118 TYR A CA 1
ATOM 881 C C . TYR A 1 118 ? -3.492 0.797 1.052 1.00 93.88 118 TYR A C 1
ATOM 883 O O . TYR A 1 118 ? -2.411 0.314 1.362 1.00 93.88 118 TYR A O 1
ATOM 891 N N . HIS A 1 119 ? -3.575 1.885 0.295 1.00 93.94 119 HIS A N 1
ATOM 892 C CA . HIS A 1 119 ? -2.414 2.530 -0.313 1.00 93.94 119 HIS A CA 1
ATOM 893 C C . HIS A 1 119 ? -2.644 4.036 -0.490 1.00 93.94 119 HIS A C 1
ATOM 895 O O . HIS A 1 119 ? -3.787 4.500 -0.499 1.00 93.94 119 HIS A O 1
ATOM 901 N N . ALA A 1 120 ? -1.566 4.796 -0.706 1.00 93.62 120 ALA A N 1
ATOM 902 C CA . ALA A 1 120 ? -1.623 6.254 -0.822 1.00 93.62 120 ALA A CA 1
ATOM 903 C C . ALA A 1 120 ? -2.524 6.741 -1.971 1.00 93.62 120 ALA A C 1
ATOM 905 O O . ALA A 1 120 ? -3.529 7.418 -1.740 1.00 93.62 120 ALA A O 1
ATOM 906 N N . THR A 1 121 ? -2.209 6.367 -3.215 1.00 96.75 121 THR A N 1
ATOM 907 C CA . THR A 1 121 ? -2.900 6.895 -4.406 1.00 96.75 121 THR A CA 1
ATOM 908 C C . THR A 1 121 ? -3.080 5.802 -5.458 1.00 96.75 121 THR A C 1
ATOM 910 O O . THR A 1 121 ? -2.106 5.192 -5.875 1.00 96.75 121 THR A O 1
ATOM 913 N N . CYS A 1 122 ? -4.293 5.550 -5.955 1.00 96.12 122 CYS A N 1
ATOM 914 C CA . CYS A 1 122 ? -4.506 4.478 -6.942 1.00 96.12 122 CYS A CA 1
ATOM 915 C C . CYS A 1 122 ? -4.174 4.885 -8.389 1.00 96.12 122 CYS A C 1
ATOM 917 O O . CYS A 1 122 ? -3.989 4.028 -9.241 1.00 96.12 122 CYS A O 1
ATOM 919 N N . GLY A 1 123 ? -4.094 6.183 -8.701 1.00 94.62 123 GLY A N 1
ATOM 920 C CA . GLY A 1 123 ? -3.871 6.635 -10.083 1.00 94.62 123 GLY A CA 1
ATOM 921 C C . GLY A 1 123 ? -5.110 6.488 -10.980 1.00 94.62 123 GLY A C 1
ATOM 922 O O . GLY A 1 123 ? -4.996 6.322 -12.195 1.00 94.62 123 GLY A O 1
ATOM 923 N N . GLY A 1 124 ? -6.306 6.534 -10.387 1.00 93.94 124 GLY A N 1
ATOM 924 C CA . GLY A 1 124 ? -7.593 6.522 -11.088 1.00 93.94 124 GLY A CA 1
ATOM 925 C C . GLY A 1 124 ? -8.357 5.202 -10.992 1.00 93.94 124 GLY A C 1
ATOM 926 O O . GLY A 1 124 ? -9.546 5.166 -11.305 1.00 93.94 124 GLY A O 1
ATOM 927 N N . MET A 1 125 ? -7.706 4.118 -10.566 1.00 94.12 125 MET A N 1
ATOM 928 C CA . MET A 1 125 ? -8.333 2.805 -10.422 1.00 94.12 125 MET A CA 1
ATOM 929 C C . MET A 1 125 ? -7.507 1.901 -9.504 1.00 94.12 125 MET A C 1
ATOM 931 O O . MET A 1 125 ? -6.282 1.913 -9.582 1.00 94.12 125 MET A O 1
ATOM 935 N N . THR A 1 126 ? -8.159 1.115 -8.650 1.00 95.50 126 THR A N 1
ATOM 936 C CA . THR A 1 126 ? -7.485 0.105 -7.815 1.00 95.50 126 THR A CA 1
ATOM 937 C C . THR A 1 126 ? -7.140 -1.151 -8.639 1.00 95.50 126 THR A C 1
ATOM 939 O O . THR A 1 126 ? -7.381 -1.216 -9.846 1.00 95.50 126 THR A O 1
ATOM 942 N N . SER A 1 127 ? -6.514 -2.143 -8.016 1.00 93.19 127 SER A N 1
ATOM 943 C CA . SER A 1 127 ? -6.137 -3.435 -8.594 1.00 93.19 127 SER A CA 1
ATOM 944 C C . SER A 1 127 ? -6.846 -4.566 -7.853 1.00 93.19 127 SER A C 1
ATOM 946 O O . SER A 1 127 ? -7.058 -4.474 -6.643 1.00 93.19 127 SER A O 1
ATOM 948 N N . ASP A 1 128 ? -7.142 -5.645 -8.572 1.00 92.94 128 ASP A N 1
ATOM 949 C CA . ASP A 1 128 ? -7.571 -6.915 -7.987 1.00 92.94 128 ASP A CA 1
ATOM 950 C C . ASP A 1 128 ? -6.448 -7.545 -7.150 1.00 92.94 128 ASP A C 1
ATOM 952 O O . ASP A 1 128 ? -5.267 -7.407 -7.489 1.00 92.94 128 ASP A O 1
ATOM 956 N N . ASN A 1 129 ? -6.790 -8.239 -6.059 1.00 92.75 129 ASN A N 1
ATOM 957 C CA . ASN A 1 129 ? -5.788 -8.780 -5.137 1.00 92.75 129 ASN A CA 1
ATOM 958 C C . ASN A 1 129 ? -4.842 -9.787 -5.801 1.00 92.75 129 ASN A C 1
ATOM 960 O O . ASN A 1 129 ? -3.628 -9.709 -5.602 1.00 92.75 129 ASN A O 1
ATOM 964 N N . GLU A 1 130 ? -5.380 -10.694 -6.616 1.00 90.81 130 GLU A N 1
ATOM 965 C CA . GLU A 1 130 ? -4.620 -11.785 -7.223 1.00 90.81 130 GLU A CA 1
ATOM 966 C C . GLU A 1 130 ? -3.586 -11.280 -8.234 1.00 90.81 130 GLU A C 1
ATOM 968 O O . GLU A 1 130 ? -2.522 -11.870 -8.391 1.00 90.81 130 GLU A O 1
ATOM 973 N N . LYS A 1 131 ? -3.840 -10.122 -8.855 1.00 85.50 131 LYS A N 1
ATOM 974 C CA . LYS A 1 131 ? -2.901 -9.474 -9.781 1.00 85.50 131 LYS A CA 1
ATOM 975 C C . LYS A 1 131 ? -1.699 -8.843 -9.079 1.00 85.50 131 LYS A C 1
ATOM 977 O O . LYS A 1 131 ? -0.753 -8.434 -9.746 1.00 85.50 131 LYS A O 1
ATOM 982 N N . VAL A 1 132 ? -1.741 -8.702 -7.755 1.00 84.75 132 VAL A N 1
ATOM 983 C CA . VAL A 1 132 ? -0.691 -8.028 -6.974 1.00 84.75 132 VAL A CA 1
ATOM 984 C C . VAL A 1 132 ? 0.027 -8.984 -6.041 1.00 84.75 132 VAL A C 1
ATOM 986 O O . VAL A 1 132 ? 1.248 -8.912 -5.915 1.00 84.75 132 VAL A O 1
ATOM 989 N N . PHE A 1 133 ? -0.730 -9.855 -5.384 1.00 84.75 133 PHE A N 1
ATOM 990 C CA . PHE A 1 133 ? -0.233 -10.738 -4.334 1.00 84.75 133 PHE A CA 1
ATOM 991 C C . PHE A 1 133 ? -0.342 -12.222 -4.707 1.00 84.75 133 PHE A C 1
ATOM 993 O O . PHE A 1 133 ? 0.070 -13.066 -3.918 1.00 84.75 133 PHE A O 1
ATOM 1000 N N . GLY A 1 134 ? -0.866 -12.548 -5.894 1.00 84.81 134 GLY A N 1
ATOM 1001 C CA . GLY A 1 134 ? -1.197 -13.922 -6.267 1.00 84.81 134 GLY A CA 1
ATOM 1002 C C . GLY A 1 134 ? -2.356 -14.485 -5.439 1.00 84.81 134 GLY A C 1
ATOM 1003 O O . GLY A 1 134 ? -3.121 -13.746 -4.813 1.00 84.81 134 GLY A O 1
ATOM 1004 N N . GLY A 1 135 ? -2.477 -15.811 -5.433 1.00 88.06 135 GLY A N 1
ATOM 1005 C CA . GLY A 1 135 ? -3.516 -16.517 -4.686 1.00 88.06 135 GLY A CA 1
ATOM 1006 C C . GLY A 1 135 ? -4.909 -16.401 -5.307 1.00 88.06 135 GLY A C 1
ATOM 1007 O O . GLY A 1 135 ? -5.073 -16.002 -6.460 1.00 88.06 135 GLY A O 1
ATOM 1008 N N . SER A 1 136 ? -5.916 -16.796 -4.527 1.00 89.19 136 SER A N 1
ATOM 1009 C CA . SER A 1 136 ? -7.299 -16.820 -5.003 1.00 89.19 136 SER A CA 1
ATOM 1010 C C . SER A 1 136 ? -7.920 -15.417 -5.031 1.00 89.19 136 SER A C 1
ATOM 1012 O O . SER A 1 136 ? -7.679 -14.613 -4.120 1.00 89.19 136 SER A O 1
ATOM 1014 N N . PRO A 1 137 ? -8.755 -15.116 -6.037 1.00 91.69 137 PRO A N 1
ATOM 1015 C CA . PRO A 1 137 ? -9.548 -13.897 -6.053 1.00 91.69 137 PRO A CA 1
ATOM 1016 C C . PRO A 1 137 ? -10.469 -13.824 -4.814 1.00 91.69 137 PRO A C 1
ATOM 1018 O O . PRO A 1 137 ? -11.232 -14.751 -4.559 1.00 91.69 137 PRO A O 1
ATOM 1021 N N . THR A 1 138 ? -10.432 -12.732 -4.038 1.00 92.56 138 THR A N 1
ATOM 1022 C CA . THR A 1 138 ? -11.409 -12.478 -2.958 1.00 92.56 138 THR A CA 1
ATOM 1023 C C . THR A 1 138 ? -12.615 -11.668 -3.437 1.00 92.56 138 THR A C 1
ATOM 1025 O O . THR A 1 138 ? -12.490 -10.828 -4.323 1.00 92.56 138 THR A O 1
ATOM 1028 N N . SER A 1 139 ? -13.789 -11.839 -2.832 1.00 92.69 139 SER A N 1
ATOM 1029 C CA . SER A 1 139 ? -14.997 -11.083 -3.214 1.00 92.69 139 SER A CA 1
ATOM 1030 C C . SER A 1 139 ? -14.913 -9.579 -2.899 1.00 92.69 139 SER A C 1
ATOM 1032 O O . SER A 1 139 ? -15.620 -8.784 -3.517 1.00 92.69 139 SER A O 1
ATOM 1034 N N . TYR A 1 140 ? -14.020 -9.180 -1.986 1.00 94.38 140 TYR A N 1
ATOM 1035 C CA . TYR A 1 140 ? -13.966 -7.833 -1.412 1.00 94.38 140 TYR A CA 1
ATOM 1036 C C . TYR A 1 140 ? -12.769 -6.967 -1.835 1.00 94.38 140 TYR A C 1
ATOM 1038 O O . TYR A 1 140 ? -12.824 -5.753 -1.654 1.00 94.38 140 TYR A O 1
ATOM 1046 N N . LEU A 1 141 ? -11.699 -7.531 -2.412 1.00 95.62 141 LEU A N 1
ATOM 1047 C CA . LEU A 1 141 ? -10.549 -6.767 -2.934 1.00 95.62 141 LEU A CA 1
ATOM 1048 C C . LEU A 1 141 ? -10.546 -6.767 -4.462 1.00 95.62 141 LEU A C 1
ATOM 1050 O O . LEU A 1 141 ? -9.697 -7.382 -5.110 1.00 95.62 141 LEU A O 1
ATOM 1054 N N . ARG A 1 142 ? -11.520 -6.054 -5.022 1.00 95.00 142 ARG A N 1
ATOM 1055 C CA . ARG A 1 142 ? -11.725 -5.934 -6.465 1.00 95.00 142 ARG A CA 1
ATOM 1056 C C . ARG A 1 142 ? -11.242 -4.592 -6.996 1.00 95.00 142 ARG A C 1
ATOM 1058 O O . ARG A 1 142 ? -11.147 -3.596 -6.272 1.00 95.00 142 ARG A O 1
ATOM 1065 N N . ARG A 1 143 ? -10.960 -4.563 -8.294 1.00 94.19 143 ARG A N 1
ATOM 1066 C CA . ARG A 1 143 ? -10.704 -3.338 -9.049 1.00 94.19 143 ARG A CA 1
ATOM 1067 C C . ARG A 1 143 ? -11.917 -2.397 -9.000 1.00 94.19 143 ARG A C 1
ATOM 1069 O O . ARG A 1 143 ? -13.024 -2.758 -9.381 1.00 94.19 143 ARG A O 1
ATOM 1076 N N . VAL A 1 144 ? -11.675 -1.153 -8.592 1.00 95.56 144 VAL A N 1
ATOM 1077 C CA . VAL A 1 144 ? -12.655 -0.066 -8.465 1.00 95.56 144 VAL A CA 1
ATOM 1078 C C . VAL A 1 144 ? -12.125 1.167 -9.186 1.00 95.56 144 VAL A C 1
ATOM 1080 O O . VAL A 1 144 ? -11.010 1.626 -8.924 1.00 95.56 144 VAL A O 1
ATOM 1083 N N . LYS A 1 145 ? -12.934 1.747 -10.077 1.00 96.31 145 LYS A N 1
ATOM 1084 C CA . LYS A 1 145 ? -12.641 3.045 -10.700 1.00 96.31 145 LYS A CA 1
ATOM 1085 C C . LYS A 1 145 ? -12.736 4.149 -9.646 1.00 96.31 145 LYS A C 1
ATOM 1087 O O . LYS A 1 145 ? -13.788 4.346 -9.052 1.00 96.31 145 LYS A O 1
ATOM 1092 N N . CYS A 1 146 ? -11.664 4.911 -9.452 1.00 96.25 146 CYS A N 1
ATOM 1093 C CA . CYS A 1 146 ? -11.576 5.960 -8.439 1.00 96.25 146 CYS A CA 1
ATOM 1094 C C . CYS A 1 146 ? -11.300 7.326 -9.093 1.00 96.25 146 CYS A C 1
ATOM 1096 O O . CYS A 1 146 ? -10.145 7.692 -9.324 1.00 96.25 146 CYS A O 1
ATOM 1098 N N . PRO A 1 147 ? -12.338 8.131 -9.380 1.00 96.19 147 PRO A N 1
ATOM 1099 C CA . PRO A 1 147 ? -12.162 9.468 -9.955 1.00 96.19 147 PRO A CA 1
ATOM 1100 C C . PRO A 1 147 ? -11.660 10.512 -8.938 1.00 96.19 147 PRO A C 1
ATOM 1102 O O . PRO A 1 147 ? -11.370 11.646 -9.315 1.00 96.19 147 PRO A O 1
ATOM 1105 N N . PHE A 1 148 ? -11.558 10.140 -7.659 1.00 97.25 148 PHE A N 1
ATOM 1106 C CA . PHE A 1 148 ? -11.386 11.058 -6.532 1.00 97.25 148 PHE A CA 1
ATOM 1107 C C . PHE A 1 148 ? -9.923 11.283 -6.121 1.00 97.25 148 PHE A C 1
ATOM 1109 O O . PHE A 1 148 ? -9.625 12.207 -5.377 1.00 97.25 148 PHE A O 1
ATOM 1116 N N . CYS A 1 149 ? -8.975 10.481 -6.612 1.00 96.00 149 CYS A N 1
ATOM 1117 C CA . CYS A 1 149 ? -7.586 10.535 -6.147 1.00 96.00 149 CYS A CA 1
ATOM 1118 C C . CYS A 1 149 ? -6.667 11.471 -6.960 1.00 96.00 149 CYS A C 1
ATOM 1120 O O . CYS A 1 149 ? -5.448 11.371 -6.831 1.00 96.00 149 CYS A O 1
ATOM 1122 N N . LYS A 1 150 ? -7.210 12.341 -7.828 1.00 94.81 150 LYS A N 1
ATOM 1123 C CA . LYS A 1 150 ? -6.414 13.183 -8.751 1.00 94.81 150 LYS A CA 1
ATOM 1124 C C . LYS A 1 150 ? -5.414 14.102 -8.044 1.00 94.81 150 LYS A C 1
ATOM 1126 O O . LYS A 1 150 ? -4.336 14.337 -8.574 1.00 94.81 150 LYS A O 1
ATOM 1131 N N . ALA A 1 151 ? -5.772 14.599 -6.860 1.00 91.00 151 ALA A N 1
ATOM 1132 C CA . ALA A 1 151 ? -4.916 15.456 -6.039 1.00 91.00 151 ALA A CA 1
ATOM 1133 C C . ALA A 1 151 ? -3.908 14.671 -5.174 1.00 91.00 151 ALA A C 1
ATOM 1135 O O . ALA A 1 151 ? -3.170 15.270 -4.397 1.00 91.00 151 ALA A O 1
ATOM 1136 N N . GLY A 1 152 ? -3.913 13.336 -5.250 1.00 91.88 152 GLY A N 1
ATOM 1137 C CA . GLY A 1 152 ? -3.018 12.492 -4.469 1.00 91.88 152 GLY A CA 1
ATOM 1138 C C . GLY A 1 152 ? -1.582 12.533 -4.979 1.00 91.88 152 GLY A C 1
ATOM 1139 O O . GLY A 1 152 ? -1.333 12.637 -6.183 1.00 91.88 152 GLY A O 1
ATOM 1140 N N . THR A 1 153 ? -0.628 12.380 -4.063 1.00 91.81 153 THR A N 1
ATOM 1141 C CA . THR A 1 153 ? 0.798 12.272 -4.386 1.00 91.81 153 THR A CA 1
ATOM 1142 C C . THR A 1 153 ? 1.035 11.154 -5.396 1.00 91.81 153 THR A C 1
ATOM 1144 O O . THR A 1 153 ? 0.454 10.070 -5.273 1.00 91.81 153 THR A O 1
ATOM 1147 N N . ASN A 1 154 ? 1.878 11.424 -6.398 1.00 93.50 154 ASN A N 1
ATOM 1148 C CA . ASN A 1 154 ? 2.178 10.505 -7.497 1.00 93.50 154 ASN A CA 1
ATOM 1149 C C . ASN A 1 154 ? 0.913 9.972 -8.203 1.00 93.50 154 ASN A C 1
ATOM 1151 O O . ASN A 1 154 ? 0.927 8.863 -8.738 1.00 93.50 154 ASN A O 1
ATOM 1155 N N . TYR A 1 155 ? -0.193 10.736 -8.234 1.00 94.75 155 TYR A N 1
ATOM 1156 C CA . TYR A 1 155 ? -1.356 10.392 -9.065 1.00 94.75 155 TYR A CA 1
ATOM 1157 C C . TYR A 1 155 ? -0.920 10.087 -10.501 1.00 94.75 155 TYR A C 1
ATOM 1159 O O . TYR A 1 155 ? -1.344 9.086 -11.077 1.00 94.75 155 TYR A O 1
ATOM 1167 N N . ARG A 1 156 ? 0.007 10.898 -11.013 1.00 93.44 156 ARG A N 1
ATOM 1168 C CA . ARG A 1 156 ? 0.864 10.612 -12.163 1.00 93.44 156 ARG A CA 1
ATOM 1169 C C . ARG A 1 156 ? 2.313 10.829 -11.751 1.00 93.44 156 ARG A C 1
ATOM 1171 O O . ARG A 1 156 ? 2.578 11.668 -10.893 1.00 93.44 156 ARG A O 1
ATOM 1178 N N . TRP A 1 157 ? 3.232 10.105 -12.369 1.00 93.88 157 TRP A N 1
ATOM 1179 C CA . TRP A 1 157 ? 4.663 10.250 -12.131 1.00 93.88 157 TRP A CA 1
ATOM 1180 C C . TRP A 1 157 ? 5.465 9.950 -13.400 1.00 93.88 157 TRP A C 1
ATOM 1182 O O . TRP A 1 157 ? 5.018 9.209 -14.276 1.00 93.88 157 TRP A O 1
ATOM 1192 N N . ARG A 1 158 ? 6.665 10.532 -13.487 1.00 93.19 158 ARG A N 1
ATOM 1193 C CA . ARG A 1 158 ? 7.664 10.257 -14.527 1.00 93.19 158 ARG A CA 1
ATOM 1194 C C . ARG A 1 158 ? 8.973 9.831 -13.873 1.00 93.19 158 ARG A C 1
ATOM 1196 O O . ARG A 1 158 ? 9.349 10.363 -12.823 1.00 93.19 158 ARG A O 1
ATOM 1203 N N . ARG A 1 159 ? 9.660 8.874 -14.490 1.00 93.75 159 ARG A N 1
ATOM 1204 C CA . ARG A 1 159 ? 11.018 8.458 -14.119 1.00 93.75 159 ARG A CA 1
ATOM 1205 C C . ARG A 1 159 ? 11.849 8.254 -15.372 1.00 93.75 159 ARG A C 1
ATOM 1207 O O . ARG A 1 159 ? 11.319 7.871 -16.404 1.00 93.75 159 ARG A O 1
ATOM 1214 N N . GLU A 1 160 ? 13.136 8.522 -15.271 1.00 94.06 160 GLU A N 1
ATOM 1215 C CA . GLU A 1 160 ? 14.099 8.293 -16.341 1.00 94.06 160 GLU A CA 1
ATOM 1216 C C . GLU A 1 160 ? 15.218 7.443 -15.770 1.00 94.06 160 GLU A C 1
ATOM 1218 O O . GLU A 1 160 ? 15.822 7.803 -14.761 1.00 94.06 160 GLU A O 1
ATOM 1223 N N . ILE A 1 161 ? 15.440 6.281 -16.374 1.00 95.44 161 ILE A N 1
ATOM 1224 C CA . ILE A 1 161 ? 16.419 5.307 -15.900 1.00 95.44 161 ILE A CA 1
ATOM 1225 C C . ILE A 1 161 ? 17.412 5.079 -17.026 1.00 95.44 161 ILE A C 1
ATOM 1227 O O . ILE A 1 161 ? 17.010 4.804 -18.151 1.00 95.44 161 ILE A O 1
ATOM 1231 N N . ARG A 1 162 ? 18.707 5.193 -16.740 1.00 95.19 162 ARG A N 1
ATOM 1232 C CA . ARG A 1 162 ? 19.749 4.900 -17.729 1.00 95.19 162 ARG A CA 1
ATOM 1233 C C . ARG A 1 162 ? 19.929 3.397 -17.922 1.00 95.19 162 ARG A C 1
ATOM 1235 O O . ARG A 1 162 ? 19.798 2.630 -16.964 1.00 95.19 162 ARG A O 1
ATOM 1242 N N . ALA A 1 163 ? 20.263 2.979 -19.138 1.00 95.12 163 ALA A N 1
ATOM 1243 C CA . ALA A 1 163 ? 20.532 1.579 -19.451 1.00 95.12 163 ALA A CA 1
ATOM 1244 C C . ALA A 1 163 ? 21.670 1.007 -18.591 1.00 95.12 163 ALA A C 1
ATOM 1246 O O . ALA A 1 163 ? 21.553 -0.113 -18.092 1.00 95.12 163 ALA A O 1
ATOM 1247 N N . SER A 1 164 ? 22.718 1.793 -18.334 1.00 95.50 164 SER A N 1
ATOM 1248 C CA . SER A 1 164 ? 23.828 1.431 -17.445 1.00 95.50 164 SER A CA 1
ATOM 1249 C C . SER A 1 164 ? 23.372 1.072 -16.026 1.00 95.50 164 SER A C 1
ATOM 1251 O O . SER A 1 164 ? 23.847 0.090 -15.455 1.00 95.50 164 SER A O 1
ATOM 1253 N N . ALA A 1 165 ? 22.397 1.802 -15.475 1.00 97.38 165 ALA A N 1
ATOM 1254 C CA . ALA A 1 165 ? 21.843 1.534 -14.151 1.00 97.38 165 ALA A CA 1
ATOM 1255 C C . ALA A 1 165 ? 21.039 0.223 -14.118 1.00 97.38 165 ALA A C 1
ATOM 1257 O O . ALA A 1 165 ? 21.101 -0.518 -13.139 1.00 97.38 165 ALA A O 1
ATOM 1258 N N . ILE A 1 166 ? 20.322 -0.102 -15.200 1.00 97.19 166 ILE A N 1
ATOM 1259 C CA . ILE A 1 166 ? 19.630 -1.393 -15.348 1.00 97.19 166 ILE A CA 1
ATOM 1260 C C . ILE A 1 166 ? 20.648 -2.530 -15.429 1.00 97.19 166 ILE A C 1
ATOM 1262 O O . ILE A 1 166 ? 20.519 -3.512 -14.703 1.00 97.19 166 ILE A O 1
ATOM 1266 N N . LEU A 1 167 ? 21.683 -2.388 -16.258 1.00 96.81 167 LEU A N 1
ATOM 1267 C CA . LEU A 1 167 ? 22.746 -3.386 -16.400 1.00 96.81 167 LEU A CA 1
ATOM 1268 C C . LEU A 1 167 ? 23.494 -3.629 -15.080 1.00 96.81 167 LEU A C 1
ATOM 1270 O O . LEU A 1 167 ? 23.821 -4.772 -14.769 1.00 96.81 167 LEU A O 1
ATOM 1274 N N . ALA A 1 168 ? 23.714 -2.586 -14.273 1.00 97.56 168 ALA A N 1
ATOM 1275 C CA . ALA A 1 168 ? 24.295 -2.724 -12.939 1.00 97.56 168 ALA A CA 1
ATOM 1276 C C . ALA A 1 168 ? 23.415 -3.586 -12.015 1.00 97.56 168 ALA A C 1
ATOM 1278 O O . ALA A 1 168 ? 23.914 -4.538 -11.419 1.00 97.56 168 ALA A O 1
ATOM 1279 N N . ARG A 1 169 ? 22.100 -3.327 -11.968 1.00 97.69 169 ARG A N 1
ATOM 1280 C CA . ARG A 1 169 ? 21.151 -4.139 -11.183 1.00 97.69 169 ARG A CA 1
ATOM 1281 C C . ARG A 1 169 ? 21.048 -5.577 -11.678 1.00 97.69 169 ARG A C 1
ATOM 1283 O O . ARG A 1 169 ? 20.996 -6.501 -10.877 1.00 97.69 169 ARG A O 1
ATOM 1290 N N . LEU A 1 170 ? 21.068 -5.783 -12.993 1.00 97.12 170 LEU A N 1
ATOM 1291 C CA . LEU A 1 170 ? 21.103 -7.123 -13.578 1.00 97.12 170 LEU A CA 1
ATOM 1292 C C . LEU A 1 170 ? 22.364 -7.889 -13.149 1.00 97.12 170 LEU A C 1
ATOM 1294 O O . LEU A 1 170 ? 22.272 -9.065 -12.808 1.00 97.12 170 LEU A O 1
ATOM 1298 N N . ARG A 1 171 ? 23.523 -7.225 -13.093 1.00 96.25 171 ARG A N 1
ATOM 1299 C CA . ARG A 1 171 ? 24.774 -7.835 -12.622 1.00 96.25 171 ARG A CA 1
ATOM 1300 C C . ARG A 1 171 ? 24.725 -8.225 -11.148 1.00 96.25 171 ARG A C 1
ATOM 1302 O O . ARG A 1 171 ? 25.194 -9.306 -10.810 1.00 96.25 171 ARG A O 1
ATOM 1309 N N . GLU A 1 172 ? 24.147 -7.378 -10.295 1.00 95.19 172 GLU A N 1
ATOM 1310 C CA . GLU A 1 172 ? 23.925 -7.683 -8.869 1.00 95.19 172 GLU A CA 1
ATOM 1311 C C . GLU A 1 172 ? 23.064 -8.944 -8.675 1.00 95.19 172 GLU A C 1
ATOM 1313 O O . GLU A 1 172 ? 23.251 -9.681 -7.713 1.00 95.19 172 GLU A O 1
ATOM 1318 N N . GLU A 1 173 ? 22.173 -9.235 -9.623 1.00 93.69 173 GLU A N 1
ATOM 1319 C CA . GLU A 1 173 ? 21.303 -10.421 -9.630 1.00 93.69 173 GLU A CA 1
ATOM 1320 C C . GLU A 1 173 ? 21.928 -11.620 -10.371 1.00 93.69 173 GLU A C 1
ATOM 1322 O O . GLU A 1 173 ? 21.263 -12.627 -10.611 1.00 93.69 173 GLU A O 1
ATOM 1327 N N . GLY A 1 174 ? 23.209 -11.526 -10.748 1.00 95.00 174 GLY A N 1
ATOM 1328 C CA . GLY A 1 174 ? 23.974 -12.607 -11.375 1.00 95.00 174 GLY A CA 1
ATOM 1329 C C . GLY A 1 174 ? 23.905 -12.661 -12.904 1.00 95.00 174 GLY A C 1
ATOM 1330 O O . GLY A 1 174 ? 24.471 -13.572 -13.509 1.00 95.00 174 GLY A O 1
ATOM 1331 N N . TYR A 1 175 ? 23.264 -11.693 -13.564 1.00 94.75 175 TYR A N 1
ATOM 1332 C CA . TYR A 1 175 ? 23.219 -11.635 -15.025 1.00 94.75 175 TYR A CA 1
ATOM 1333 C C . TYR A 1 175 ? 24.424 -10.868 -15.589 1.00 94.75 175 TYR A C 1
ATOM 1335 O O . TYR A 1 175 ? 24.555 -9.657 -15.419 1.00 94.75 175 TYR A O 1
ATOM 1343 N N . ALA A 1 176 ? 25.287 -11.551 -16.345 1.00 92.31 176 ALA A N 1
ATOM 1344 C CA . ALA A 1 176 ? 26.495 -10.972 -16.948 1.00 92.31 176 ALA A CA 1
ATOM 1345 C C . ALA A 1 176 ? 26.238 -10.202 -18.269 1.00 92.31 176 ALA A C 1
ATOM 1347 O O . ALA A 1 176 ? 27.022 -10.302 -19.217 1.00 92.31 176 ALA A O 1
ATOM 1348 N N . ALA A 1 177 ? 25.126 -9.466 -18.357 1.00 92.88 177 ALA A N 1
ATOM 1349 C CA . ALA A 1 177 ? 24.783 -8.648 -19.520 1.00 92.88 177 ALA A CA 1
ATOM 1350 C C . ALA A 1 177 ? 25.604 -7.348 -19.556 1.00 92.88 177 ALA A C 1
ATOM 1352 O O . ALA A 1 177 ? 25.822 -6.701 -18.527 1.00 92.88 177 ALA A O 1
ATOM 1353 N N . SER A 1 178 ? 26.040 -6.954 -20.751 1.00 92.00 178 SER A N 1
ATOM 1354 C CA . SER A 1 178 ? 26.841 -5.746 -20.985 1.00 92.00 178 SER A CA 1
ATOM 1355 C C . SER A 1 178 ? 26.158 -4.732 -21.902 1.00 92.00 178 SER A C 1
ATOM 1357 O O . SER A 1 178 ? 26.521 -3.557 -21.891 1.00 92.00 178 SER A O 1
ATOM 1359 N N . ARG A 1 179 ? 25.146 -5.155 -22.672 1.00 92.06 179 ARG A N 1
ATOM 1360 C CA . ARG A 1 179 ? 24.398 -4.297 -23.599 1.00 92.06 179 ARG A CA 1
ATOM 1361 C C . ARG A 1 179 ? 22.901 -4.528 -23.455 1.00 92.06 179 ARG A C 1
ATOM 1363 O O . ARG A 1 179 ? 22.457 -5.653 -23.269 1.00 92.06 179 ARG A O 1
ATOM 1370 N N . LEU A 1 180 ? 22.123 -3.461 -23.612 1.00 94.00 180 LEU A N 1
ATOM 1371 C CA . LEU A 1 180 ? 20.661 -3.471 -23.612 1.00 94.00 180 LEU A CA 1
ATOM 1372 C C . LEU A 1 180 ? 20.175 -2.746 -24.870 1.00 94.00 180 LEU A C 1
ATOM 1374 O O . LEU A 1 180 ? 20.596 -1.619 -25.108 1.00 94.00 180 LEU A O 1
ATOM 1378 N N . TRP A 1 181 ? 19.298 -3.358 -25.668 1.00 93.31 181 TRP A N 1
ATOM 1379 C CA . TRP A 1 181 ? 18.781 -2.720 -26.895 1.00 93.31 181 TRP A CA 1
ATOM 1380 C C . TRP A 1 181 ? 17.262 -2.731 -27.027 1.00 93.31 181 TRP A C 1
ATOM 1382 O O . TRP A 1 181 ? 16.733 -2.146 -27.969 1.00 93.31 181 TRP A O 1
ATOM 1392 N N . ARG A 1 182 ? 16.537 -3.406 -26.133 1.00 94.88 182 ARG A N 1
ATOM 1393 C CA . ARG A 1 182 ? 15.074 -3.355 -26.109 1.00 94.88 182 ARG A CA 1
ATOM 1394 C C . ARG A 1 182 ? 14.550 -3.637 -24.710 1.00 94.88 182 ARG A C 1
ATOM 1396 O O . ARG A 1 182 ? 15.083 -4.493 -24.003 1.00 94.88 182 ARG A O 1
ATOM 1403 N N . VAL A 1 183 ? 13.497 -2.925 -24.337 1.00 96.56 183 VAL A N 1
ATOM 1404 C CA . VAL A 1 183 ? 12.732 -3.143 -23.110 1.00 96.56 183 VAL A CA 1
ATOM 1405 C C . VAL A 1 183 ? 11.287 -3.385 -23.504 1.00 96.56 183 VAL A C 1
ATOM 1407 O O . VAL A 1 183 ? 10.679 -2.537 -24.153 1.00 96.56 183 VAL A O 1
ATOM 1410 N N . GLN A 1 184 ? 10.740 -4.522 -23.090 1.00 96.94 184 GLN A N 1
ATOM 1411 C CA . GLN A 1 184 ? 9.339 -4.861 -23.305 1.00 96.94 184 GLN A CA 1
ATOM 1412 C C . GLN A 1 184 ? 8.632 -5.019 -21.961 1.00 96.94 184 GLN A C 1
ATOM 1414 O O . GLN A 1 184 ? 9.160 -5.659 -21.053 1.00 96.94 184 GLN A O 1
ATOM 1419 N N . LEU A 1 185 ? 7.448 -4.435 -21.830 1.00 96.62 185 LEU A N 1
ATOM 1420 C CA . LEU A 1 185 ? 6.576 -4.571 -20.672 1.0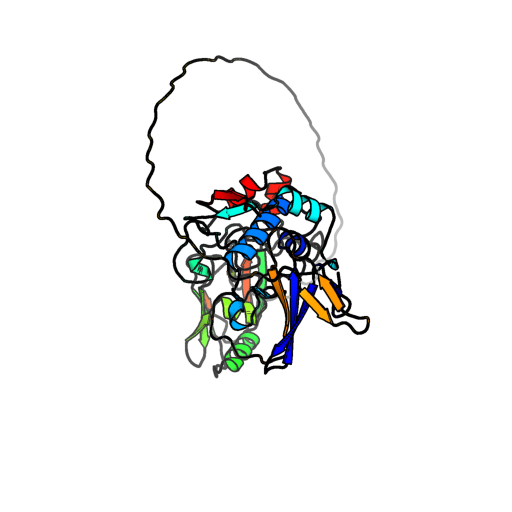0 96.62 185 LEU A CA 1
ATOM 1421 C C . LEU A 1 185 ? 5.528 -5.646 -20.940 1.00 96.62 185 LEU A C 1
ATOM 1423 O O . LEU A 1 185 ? 4.896 -5.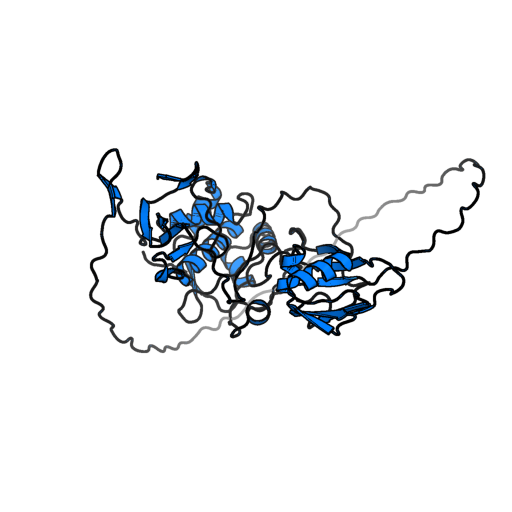652 -21.993 1.00 96.62 185 LEU A O 1
ATOM 1427 N N . ASP A 1 186 ? 5.309 -6.496 -19.947 1.00 94.38 186 ASP A N 1
ATOM 1428 C CA . ASP A 1 186 ? 4.164 -7.390 -19.877 1.00 94.38 186 ASP A CA 1
ATOM 1429 C C . ASP A 1 186 ? 3.097 -6.751 -18.978 1.00 94.38 186 ASP A C 1
ATOM 1431 O O . ASP A 1 186 ? 3.225 -6.721 -17.746 1.00 94.38 186 ASP A O 1
ATOM 1435 N N . SER A 1 187 ? 2.080 -6.156 -19.605 1.00 90.44 187 SER A N 1
ATOM 1436 C CA . SER A 1 187 ? 0.895 -5.640 -18.921 1.00 90.44 187 SER A CA 1
ATOM 1437 C C . SER A 1 187 ? -0.372 -5.828 -19.767 1.00 90.44 187 SER A C 1
ATOM 1439 O O . SER A 1 187 ? -0.308 -5.721 -20.994 1.00 90.44 187 SER A O 1
ATOM 1441 N N . PRO A 1 188 ? -1.551 -6.051 -19.144 1.00 86.62 188 PRO A N 1
ATOM 1442 C CA . PRO A 1 188 ? -2.799 -6.307 -19.875 1.00 86.62 188 PRO A CA 1
ATOM 1443 C C . PRO A 1 188 ? -3.248 -5.166 -20.796 1.00 86.62 188 PRO A C 1
ATOM 1445 O O . PRO A 1 188 ? -3.974 -5.392 -21.759 1.00 86.62 188 PRO A O 1
ATOM 1448 N N . ALA A 1 189 ? -2.860 -3.933 -20.470 1.00 86.12 189 ALA A N 1
ATOM 1449 C CA . ALA A 1 189 ? -3.192 -2.737 -21.226 1.00 86.12 189 ALA A CA 1
ATOM 1450 C C . ALA A 1 189 ? -2.155 -1.626 -20.965 1.00 86.12 189 ALA A C 1
ATOM 1452 O O . ALA A 1 189 ? -1.456 -1.654 -19.940 1.00 86.12 189 ALA A O 1
ATOM 1453 N N . PRO A 1 190 ? -2.077 -0.605 -21.839 1.00 84.62 190 PRO A N 1
ATOM 1454 C CA . PRO A 1 190 ? -1.293 0.597 -21.575 1.00 84.62 190 PRO A CA 1
ATOM 1455 C C . PRO A 1 190 ? -1.662 1.229 -20.227 1.00 84.62 190 PRO A C 1
ATOM 1457 O O . PRO A 1 190 ? -2.839 1.344 -19.881 1.00 84.62 190 PRO A O 1
ATOM 1460 N N . LEU A 1 191 ? -0.650 1.640 -19.453 1.00 85.94 191 LEU A N 1
ATOM 1461 C CA . LEU A 1 191 ? -0.805 2.170 -18.086 1.00 85.94 191 LEU A CA 1
ATOM 1462 C C . LEU A 1 191 ? -1.577 1.254 -17.123 1.00 85.94 191 LEU A C 1
ATOM 1464 O O . LEU A 1 191 ? -2.158 1.737 -16.141 1.00 85.94 191 LEU A O 1
ATOM 1468 N N . ASP A 1 192 ? -1.611 -0.049 -17.376 1.00 87.88 192 ASP A N 1
ATOM 1469 C CA . ASP A 1 192 ? -1.996 -1.028 -16.367 1.00 87.88 192 ASP A CA 1
ATOM 1470 C C . ASP A 1 192 ? -0.757 -1.538 -15.620 1.00 87.88 192 ASP A C 1
ATOM 1472 O O . ASP A 1 192 ? 0.382 -1.129 -15.869 1.00 87.88 192 ASP A O 1
ATOM 1476 N N . ARG A 1 193 ? -0.995 -2.396 -14.635 1.00 91.00 193 ARG A N 1
ATOM 1477 C CA . ARG A 1 193 ? 0.051 -3.032 -13.850 1.00 91.00 193 ARG A CA 1
ATOM 1478 C C . ARG A 1 193 ? 0.967 -3.866 -14.742 1.00 91.00 193 ARG A C 1
ATOM 1480 O O . ARG A 1 193 ? 0.513 -4.784 -15.418 1.00 91.00 193 ARG A O 1
ATOM 1487 N N . VAL A 1 194 ? 2.256 -3.572 -14.658 1.00 94.62 194 VAL A N 1
ATOM 1488 C CA . VAL A 1 194 ? 3.342 -4.354 -15.241 1.00 94.62 194 VAL A CA 1
ATOM 1489 C C . VAL A 1 194 ? 3.620 -5.552 -14.341 1.00 94.62 194 VAL A C 1
ATOM 1491 O O . VAL A 1 194 ? 4.041 -5.379 -13.192 1.00 94.62 194 VAL A O 1
ATOM 1494 N N . ASP A 1 195 ? 3.382 -6.756 -14.860 1.00 92.00 195 ASP A N 1
ATOM 1495 C CA . ASP A 1 195 ? 3.746 -8.002 -14.183 1.00 92.00 195 ASP A CA 1
ATOM 1496 C C . ASP A 1 195 ? 5.250 -8.259 -14.321 1.00 92.00 195 ASP A C 1
ATOM 1498 O O . ASP A 1 195 ? 5.959 -8.483 -13.332 1.00 92.00 195 ASP A O 1
ATOM 1502 N N . ARG A 1 196 ? 5.773 -8.123 -15.546 1.00 95.25 196 ARG A N 1
ATOM 1503 C CA . ARG A 1 196 ? 7.191 -8.320 -15.864 1.00 95.25 196 ARG A CA 1
ATOM 1504 C C . ARG A 1 196 ? 7.709 -7.310 -16.881 1.00 95.25 196 ARG A C 1
ATOM 1506 O O . ARG A 1 196 ? 6.961 -6.741 -17.666 1.00 95.25 196 ARG A O 1
ATOM 1513 N N . LEU A 1 197 ? 9.021 -7.113 -16.862 1.00 96.75 197 LEU A N 1
ATOM 1514 C CA . LEU A 1 197 ? 9.780 -6.426 -17.895 1.00 96.75 197 LEU A CA 1
ATOM 1515 C C . LEU A 1 197 ? 10.772 -7.420 -18.485 1.00 96.75 197 LEU A C 1
ATOM 1517 O O . LEU A 1 197 ? 11.459 -8.111 -17.735 1.00 96.75 197 LEU A O 1
ATOM 1521 N N . THR A 1 198 ? 10.886 -7.459 -19.803 1.00 98.19 198 THR A N 1
ATOM 1522 C CA . THR A 1 198 ? 11.906 -8.241 -20.498 1.00 98.19 198 THR A CA 1
ATOM 1523 C C . THR A 1 198 ? 12.956 -7.299 -21.058 1.00 98.19 198 THR A C 1
ATOM 1525 O O . THR A 1 198 ? 12.670 -6.457 -21.913 1.00 98.19 198 THR A O 1
ATOM 1528 N N . PHE A 1 199 ? 14.183 -7.451 -20.567 1.00 97.69 199 PHE A N 1
ATOM 1529 C CA . PHE A 1 199 ? 15.359 -6.739 -21.047 1.00 97.69 199 PHE A CA 1
ATOM 1530 C C . PHE A 1 199 ? 16.052 -7.586 -22.109 1.00 97.69 199 PHE A C 1
ATOM 1532 O O . PHE A 1 199 ? 16.549 -8.668 -21.809 1.00 97.69 199 PHE A O 1
ATOM 1539 N N . PHE A 1 200 ? 16.088 -7.121 -23.354 1.00 96.50 200 PHE A N 1
ATOM 1540 C CA . PHE A 1 200 ? 16.792 -7.818 -24.429 1.00 96.50 200 PHE A CA 1
ATOM 1541 C C . PHE A 1 200 ? 18.245 -7.359 -24.462 1.00 96.50 200 PHE A C 1
ATOM 1543 O O . PHE A 1 200 ? 18.538 -6.196 -24.769 1.00 96.50 200 PHE A O 1
ATOM 1550 N N . THR A 1 201 ? 19.134 -8.289 -24.124 1.00 95.44 201 THR A N 1
ATOM 1551 C CA . THR A 1 201 ? 20.558 -8.032 -23.910 1.00 95.44 201 THR A CA 1
ATOM 1552 C C . THR A 1 201 ? 21.439 -8.905 -24.790 1.00 95.44 201 THR A C 1
ATOM 1554 O O . THR A 1 201 ? 20.966 -9.862 -25.405 1.00 95.44 201 THR A O 1
ATOM 1557 N N . ASP A 1 202 ? 22.742 -8.623 -24.796 1.00 94.25 202 ASP A N 1
ATOM 1558 C CA . ASP A 1 202 ? 23.785 -9.422 -25.459 1.00 94.25 202 ASP A CA 1
ATOM 1559 C C . ASP A 1 202 ? 23.863 -10.872 -24.965 1.00 94.25 202 ASP A C 1
ATOM 1561 O O . ASP A 1 202 ? 24.445 -11.721 -25.635 1.00 94.25 202 ASP A O 1
ATOM 1565 N N . ARG A 1 203 ? 23.241 -11.174 -23.822 1.00 95.44 203 ARG A N 1
ATOM 1566 C CA . ARG A 1 203 ? 23.124 -12.522 -23.252 1.00 95.44 203 ARG A CA 1
ATOM 1567 C C . ARG A 1 203 ? 21.731 -13.133 -23.425 1.00 95.44 203 ARG A C 1
ATOM 1569 O O . ARG A 1 203 ? 21.439 -14.162 -22.825 1.00 95.44 203 ARG A O 1
ATOM 1576 N N . GLY A 1 204 ? 20.884 -12.518 -24.250 1.00 95.31 204 GLY A N 1
ATOM 1577 C CA . GLY A 1 204 ? 19.500 -12.924 -24.475 1.00 95.31 204 GLY A CA 1
ATOM 1578 C C . GLY A 1 204 ? 18.482 -12.111 -23.661 1.00 95.31 204 GLY A C 1
ATOM 1579 O O . GLY A 1 204 ? 18.834 -11.115 -23.016 1.00 95.31 204 GLY A O 1
ATOM 1580 N N . PRO A 1 205 ? 17.192 -12.482 -23.736 1.00 97.50 205 PRO A N 1
ATOM 1581 C CA . PRO A 1 205 ? 16.128 -11.829 -22.983 1.00 97.50 205 PRO A CA 1
ATOM 1582 C C . PRO A 1 205 ? 16.189 -12.203 -21.497 1.00 97.50 205 PRO A C 1
ATOM 1584 O O . PRO A 1 205 ? 16.171 -13.378 -21.141 1.00 97.50 205 PRO A O 1
ATOM 1587 N N . ILE A 1 206 ? 16.206 -11.196 -20.624 1.00 98.00 206 ILE A N 1
ATOM 1588 C CA . ILE A 1 206 ? 16.213 -11.360 -19.168 1.00 98.00 206 ILE A CA 1
ATOM 1589 C C . ILE A 1 206 ? 14.896 -10.813 -18.599 1.00 98.00 206 ILE A C 1
ATOM 1591 O O . ILE A 1 206 ? 14.677 -9.597 -18.625 1.00 98.00 206 ILE A O 1
ATOM 1595 N N . PRO A 1 207 ? 13.999 -11.679 -18.093 1.00 97.44 207 PRO A N 1
ATOM 1596 C CA . PRO A 1 207 ? 12.705 -11.252 -17.585 1.00 97.44 207 PRO A CA 1
ATOM 1597 C C . PRO A 1 207 ? 12.760 -10.936 -16.082 1.00 97.44 207 PRO A C 1
ATOM 1599 O O . PRO A 1 207 ? 12.971 -11.822 -15.256 1.00 97.44 207 PRO A O 1
ATOM 1602 N N . ILE A 1 208 ? 12.444 -9.704 -15.696 1.00 97.19 208 ILE A N 1
ATOM 1603 C CA . ILE A 1 208 ? 12.420 -9.221 -14.307 1.00 97.19 208 ILE A CA 1
ATOM 1604 C C . ILE A 1 208 ? 10.983 -8.921 -13.873 1.00 97.19 208 ILE A C 1
ATOM 1606 O O . ILE A 1 208 ? 10.208 -8.338 -14.625 1.00 97.19 208 ILE A O 1
ATOM 1610 N N . LYS A 1 209 ? 10.607 -9.298 -12.644 1.00 94.88 209 LYS A N 1
ATOM 1611 C CA . LYS A 1 209 ? 9.288 -8.954 -12.081 1.00 94.88 209 LYS A CA 1
ATOM 1612 C C . LYS A 1 209 ? 9.148 -7.436 -11.922 1.00 94.88 209 LYS A C 1
ATOM 1614 O O . LYS A 1 209 ? 10.060 -6.781 -11.414 1.00 94.88 209 LYS A O 1
ATOM 1619 N N . GLY A 1 210 ? 7.980 -6.883 -12.241 1.00 94.62 210 GLY A N 1
ATOM 1620 C CA . GLY A 1 210 ? 7.690 -5.453 -12.093 1.00 94.62 210 GLY A CA 1
ATOM 1621 C C . GLY A 1 210 ? 7.869 -4.952 -10.658 1.00 94.62 210 GLY A C 1
ATOM 1622 O O . GLY A 1 210 ? 8.344 -3.840 -10.440 1.00 94.62 210 GLY A O 1
ATOM 1623 N N . THR A 1 211 ? 7.580 -5.791 -9.659 1.00 93.00 211 THR A N 1
ATOM 1624 C CA . THR A 1 211 ? 7.822 -5.482 -8.238 1.00 93.00 211 THR A CA 1
ATOM 1625 C C . THR A 1 211 ? 9.305 -5.407 -7.885 1.00 93.00 211 THR A C 1
ATOM 1627 O O . THR A 1 211 ? 9.691 -4.551 -7.092 1.00 93.00 211 THR A O 1
ATOM 1630 N N . THR A 1 212 ? 10.146 -6.255 -8.482 1.00 95.38 212 THR A N 1
ATOM 1631 C CA . THR A 1 212 ? 11.604 -6.188 -8.328 1.00 95.38 212 THR A CA 1
ATOM 1632 C C . THR A 1 212 ? 12.143 -4.905 -8.951 1.00 95.38 212 THR A C 1
ATOM 1634 O O . THR A 1 212 ? 12.820 -4.139 -8.272 1.00 95.38 212 THR A O 1
ATOM 1637 N N . PHE A 1 213 ? 11.745 -4.609 -10.189 1.00 97.19 213 PHE A N 1
ATOM 1638 C CA . PHE A 1 213 ? 12.148 -3.387 -10.884 1.00 97.19 213 PHE A CA 1
ATOM 1639 C C . PHE A 1 213 ? 11.704 -2.116 -10.145 1.00 97.19 213 PHE A C 1
ATOM 1641 O O . PHE A 1 213 ? 12.486 -1.181 -9.981 1.00 97.19 213 PHE A O 1
ATOM 1648 N N . ARG A 1 214 ? 10.477 -2.111 -9.604 1.00 96.25 214 ARG A N 1
ATOM 1649 C CA . ARG A 1 214 ? 9.983 -1.044 -8.726 1.00 96.25 214 ARG A CA 1
ATOM 1650 C C . ARG A 1 214 ? 10.908 -0.796 -7.535 1.00 96.25 214 ARG A C 1
ATOM 1652 O O . ARG A 1 214 ? 11.136 0.361 -7.212 1.00 96.25 214 ARG A O 1
ATOM 1659 N N . ARG A 1 215 ? 11.422 -1.846 -6.886 1.00 94.94 215 ARG A N 1
ATOM 1660 C CA . ARG A 1 215 ? 12.337 -1.707 -5.739 1.00 94.94 215 ARG A CA 1
ATOM 1661 C C . ARG A 1 215 ? 13.709 -1.186 -6.151 1.00 94.94 215 ARG A C 1
ATOM 1663 O O . ARG A 1 215 ? 14.240 -0.325 -5.467 1.00 94.94 215 ARG A O 1
ATOM 1670 N N . TRP A 1 216 ? 14.265 -1.679 -7.259 1.00 96.94 216 TRP A N 1
ATOM 1671 C CA . TRP A 1 216 ? 15.592 -1.262 -7.726 1.00 96.94 216 TRP A CA 1
ATOM 1672 C C . TRP A 1 216 ? 15.709 0.245 -7.972 1.00 96.94 216 TRP A C 1
ATOM 1674 O O . TRP A 1 216 ? 16.788 0.806 -7.773 1.00 96.94 216 TRP A O 1
ATOM 1684 N N . PHE A 1 217 ? 14.611 0.873 -8.404 1.00 96.88 217 PHE A N 1
ATOM 1685 C CA . PHE A 1 217 ? 14.568 2.273 -8.840 1.00 96.88 217 PHE A CA 1
ATOM 1686 C C . PHE A 1 217 ? 13.568 3.136 -8.064 1.00 96.88 217 PHE A C 1
ATOM 1688 O O . PHE A 1 217 ? 13.200 4.209 -8.538 1.00 96.88 217 PHE A O 1
ATOM 1695 N N . ASP A 1 218 ? 13.108 2.656 -6.905 1.00 95.19 218 ASP A N 1
ATOM 1696 C CA . ASP A 1 218 ? 12.153 3.346 -6.029 1.00 95.19 218 ASP A CA 1
ATOM 1697 C C . ASP A 1 218 ? 10.948 3.942 -6.787 1.00 95.19 218 ASP A C 1
ATOM 1699 O O . ASP A 1 218 ? 10.603 5.127 -6.708 1.00 95.19 218 ASP A O 1
ATOM 1703 N N . LEU A 1 219 ? 10.318 3.112 -7.625 1.00 96.38 219 LEU A N 1
ATOM 1704 C CA . LEU A 1 219 ? 9.171 3.555 -8.411 1.00 96.38 219 LEU A CA 1
ATOM 1705 C C . LEU A 1 219 ? 7.933 3.700 -7.509 1.00 96.38 219 LEU A C 1
ATOM 1707 O O . LEU A 1 219 ? 7.641 2.808 -6.697 1.00 96.38 219 LEU A O 1
ATOM 1711 N N . PRO A 1 220 ? 7.109 4.749 -7.694 1.00 96.38 220 PRO A N 1
ATOM 1712 C CA . PRO A 1 220 ? 5.900 4.910 -6.889 1.00 96.38 220 PRO A CA 1
ATOM 1713 C C . PRO A 1 220 ? 4.936 3.719 -7.015 1.00 96.38 220 PRO A C 1
ATOM 1715 O O . PRO A 1 220 ? 4.335 3.281 -6.031 1.00 96.38 220 PRO A O 1
ATOM 1718 N N . SER A 1 221 ? 4.816 3.125 -8.201 1.00 96.25 221 SER A N 1
ATOM 1719 C CA . SER A 1 221 ? 3.963 1.958 -8.434 1.00 96.25 221 SER A CA 1
ATOM 1720 C C . SER A 1 221 ? 4.527 1.044 -9.519 1.00 96.25 221 SER A C 1
ATOM 1722 O O . SER A 1 221 ? 5.514 1.358 -10.178 1.00 96.25 221 SER A O 1
ATOM 1724 N N . THR A 1 222 ? 3.877 -0.103 -9.712 1.00 95.69 222 THR A N 1
ATOM 1725 C CA . THR A 1 222 ? 4.103 -1.001 -10.856 1.00 95.69 222 THR A CA 1
ATOM 1726 C C . THR A 1 222 ? 3.158 -0.696 -12.021 1.00 95.69 222 THR A C 1
ATOM 1728 O O . THR A 1 222 ? 3.004 -1.521 -12.909 1.00 95.69 222 THR A O 1
ATOM 1731 N N . THR A 1 223 ? 2.468 0.444 -12.001 1.00 94.62 223 THR A N 1
ATOM 1732 C CA . THR A 1 223 ? 1.450 0.804 -12.996 1.00 94.62 223 THR A CA 1
ATOM 1733 C C . THR A 1 223 ? 2.009 1.915 -13.865 1.00 94.62 223 THR A C 1
ATOM 1735 O O . THR A 1 223 ? 1.899 3.100 -13.534 1.00 94.62 223 THR A O 1
ATOM 1738 N N . PHE A 1 224 ? 2.677 1.516 -14.943 1.00 94.31 224 PHE A N 1
ATOM 1739 C CA . PHE A 1 224 ? 3.408 2.412 -15.827 1.00 94.31 224 PHE A CA 1
ATOM 1740 C C . PHE A 1 224 ? 3.541 1.842 -17.236 1.00 94.31 224 PHE A C 1
ATOM 1742 O O . PHE A 1 224 ? 3.243 0.681 -17.497 1.00 94.31 224 PHE A O 1
ATOM 1749 N N . GLN A 1 225 ? 4.001 2.692 -18.141 1.00 94.00 225 GLN A N 1
ATOM 1750 C CA . GLN A 1 225 ? 4.403 2.349 -19.495 1.00 94.00 225 GLN A CA 1
ATOM 1751 C C . GLN A 1 225 ? 5.726 3.046 -19.835 1.00 94.00 225 GLN A C 1
ATOM 1753 O O . GLN A 1 225 ? 6.183 3.922 -19.092 1.00 94.00 225 GLN A O 1
ATOM 1758 N N . LEU A 1 226 ? 6.317 2.693 -20.971 1.00 93.06 226 LEU A N 1
ATOM 1759 C CA . LEU A 1 226 ? 7.476 3.394 -21.518 1.00 93.06 226 LEU A CA 1
ATOM 1760 C C . LEU A 1 226 ? 6.978 4.636 -22.268 1.00 93.06 226 LEU A C 1
ATOM 1762 O O . LEU A 1 226 ? 5.953 4.583 -22.952 1.00 93.06 226 LEU A O 1
ATOM 1766 N N . ALA A 1 227 ? 7.676 5.764 -22.152 1.00 87.12 227 ALA A N 1
ATOM 1767 C CA . ALA A 1 227 ? 7.434 6.886 -23.053 1.00 87.12 227 ALA A CA 1
ATOM 1768 C C . ALA A 1 227 ? 8.114 6.592 -24.395 1.00 87.12 227 ALA A C 1
ATOM 1770 O O . ALA A 1 227 ? 9.234 6.078 -24.431 1.00 87.12 227 ALA A O 1
ATOM 1771 N N . ARG A 1 228 ? 7.473 6.945 -25.509 1.00 77.62 228 ARG A N 1
ATOM 1772 C CA . ARG A 1 228 ? 8.172 7.014 -26.793 1.00 77.62 228 ARG A CA 1
ATOM 1773 C C . ARG A 1 228 ? 9.274 8.061 -26.672 1.00 77.62 228 ARG A C 1
ATOM 1775 O O . ARG A 1 228 ? 9.029 9.155 -26.160 1.00 77.62 228 ARG A O 1
ATOM 1782 N N . ALA A 1 229 ? 10.476 7.728 -27.132 1.00 59.97 229 ALA A N 1
ATOM 1783 C CA . ALA A 1 229 ? 11.522 8.721 -27.292 1.00 59.97 229 ALA A CA 1
ATOM 1784 C C . ALA A 1 229 ? 10.995 9.799 -28.248 1.00 59.97 229 ALA A C 1
ATOM 1786 O O . ALA A 1 229 ? 10.676 9.507 -29.402 1.00 59.97 229 ALA A O 1
ATOM 1787 N N . THR A 1 230 ? 10.850 11.035 -27.772 1.00 47.03 230 THR A N 1
ATOM 1788 C CA . THR A 1 230 ? 10.727 12.165 -28.690 1.00 47.03 230 THR A CA 1
ATOM 1789 C C . THR A 1 230 ? 12.030 12.185 -29.483 1.00 47.03 230 THR A C 1
ATOM 1791 O O . THR A 1 230 ? 13.084 12.184 -28.839 1.00 47.03 230 THR A O 1
ATOM 1794 N N . PRO A 1 231 ? 12.014 12.183 -30.829 1.00 40.09 231 PRO A N 1
ATOM 1795 C CA . PRO A 1 231 ? 13.227 12.435 -31.588 1.00 40.09 231 PRO A CA 1
ATOM 1796 C C . PRO A 1 231 ? 13.814 13.728 -31.038 1.00 40.09 231 PRO A C 1
ATOM 1798 O O . PRO A 1 231 ? 13.134 14.758 -31.027 1.00 40.09 231 PRO A O 1
ATOM 1801 N N . THR A 1 232 ? 15.022 13.669 -30.489 1.00 37.81 232 THR A N 1
ATOM 1802 C CA . THR A 1 232 ? 15.757 14.871 -30.126 1.00 37.81 232 THR A CA 1
ATOM 1803 C C . THR A 1 232 ? 15.844 15.692 -31.401 1.00 37.81 232 THR A C 1
ATOM 1805 O O . THR A 1 232 ? 16.496 15.296 -32.366 1.00 37.81 232 THR A O 1
ATOM 1808 N N . ALA A 1 233 ? 15.099 16.798 -31.456 1.00 33.56 233 ALA A N 1
ATOM 1809 C CA . ALA A 1 233 ? 15.221 17.735 -32.552 1.00 33.56 233 ALA A CA 1
ATOM 1810 C C . ALA A 1 233 ? 16.694 18.136 -32.594 1.00 33.56 233 ALA A C 1
ATOM 1812 O O . ALA A 1 233 ? 17.213 18.729 -31.645 1.00 33.56 233 ALA A O 1
ATOM 1813 N N . ARG A 1 234 ? 17.380 17.728 -33.665 1.00 32.44 234 ARG A N 1
ATOM 1814 C CA . ARG A 1 234 ? 18.752 18.137 -33.947 1.00 32.44 234 ARG A CA 1
ATOM 1815 C C . ARG A 1 234 ? 18.781 19.663 -33.802 1.00 32.44 234 ARG A C 1
ATOM 1817 O O . ARG A 1 234 ? 17.895 20.299 -34.381 1.00 32.44 234 ARG A O 1
ATOM 1824 N N . PRO A 1 235 ? 19.699 20.256 -33.018 1.00 31.86 235 PRO A N 1
ATOM 1825 C CA . PRO A 1 235 ? 19.705 21.699 -32.835 1.00 31.86 235 PRO A CA 1
ATOM 1826 C C . PRO A 1 235 ? 19.738 22.354 -34.216 1.00 31.86 235 PRO A C 1
ATOM 1828 O O . PRO A 1 235 ? 20.592 22.036 -35.049 1.00 31.86 235 PRO A O 1
ATOM 1831 N N . ALA A 1 236 ? 18.732 23.186 -34.493 1.00 38.16 236 ALA A N 1
ATOM 1832 C CA . ALA A 1 236 ? 18.679 23.946 -35.729 1.00 38.16 236 ALA A CA 1
ATOM 1833 C C . ALA A 1 236 ? 19.955 24.801 -35.815 1.00 38.16 236 ALA A C 1
ATOM 1835 O O . ALA A 1 236 ? 20.376 25.342 -34.787 1.00 38.16 236 ALA A O 1
ATOM 1836 N N . PRO A 1 237 ? 20.590 24.928 -36.996 1.00 36.59 237 PRO A N 1
ATOM 1837 C CA . PRO A 1 237 ? 21.740 25.809 -37.140 1.00 36.59 237 PRO A CA 1
ATOM 1838 C C . PRO A 1 237 ? 21.344 27.215 -36.683 1.00 36.59 237 PRO A C 1
ATOM 1840 O O . PRO A 1 237 ? 20.256 27.696 -37.013 1.00 36.59 237 PRO A O 1
ATOM 1843 N N . ALA A 1 238 ? 22.211 27.828 -35.875 1.00 32.62 238 ALA A N 1
ATOM 1844 C CA . ALA A 1 238 ? 21.987 29.133 -35.273 1.00 32.62 238 ALA A CA 1
ATOM 1845 C C . ALA A 1 238 ? 21.529 30.137 -36.341 1.00 32.62 238 ALA A C 1
ATOM 1847 O O . ALA A 1 238 ? 22.274 30.467 -37.265 1.00 32.62 238 ALA A O 1
ATOM 1848 N N . ARG A 1 239 ? 20.283 30.612 -36.230 1.00 40.47 239 ARG A N 1
ATOM 1849 C CA . ARG A 1 239 ? 19.820 31.748 -37.027 1.00 40.47 239 ARG A CA 1
ATOM 1850 C C . ARG A 1 239 ? 20.541 32.992 -36.519 1.00 40.47 239 ARG A C 1
ATOM 1852 O O . ARG A 1 239 ? 20.496 33.285 -35.327 1.00 40.47 239 ARG A O 1
ATOM 1859 N N . GLN A 1 240 ? 21.203 33.696 -37.432 1.00 33.47 240 GLN A N 1
ATOM 1860 C CA . GLN A 1 240 ? 21.781 35.010 -37.166 1.00 33.47 240 GLN A CA 1
ATOM 1861 C C . GLN A 1 240 ? 20.695 35.977 -36.656 1.00 33.47 240 GLN A C 1
ATOM 1863 O O . GLN A 1 240 ? 19.542 35.876 -37.093 1.00 33.47 240 GLN A O 1
ATOM 1868 N N . PRO A 1 241 ? 21.027 36.900 -35.738 1.00 32.56 241 PRO A N 1
ATOM 1869 C CA . PRO A 1 241 ? 20.052 37.831 -35.193 1.00 32.56 241 PRO A CA 1
ATOM 1870 C C . PRO A 1 241 ? 19.615 38.831 -36.269 1.00 32.56 241 PRO A C 1
ATOM 1872 O O . PRO A 1 241 ? 20.435 39.556 -36.828 1.00 32.56 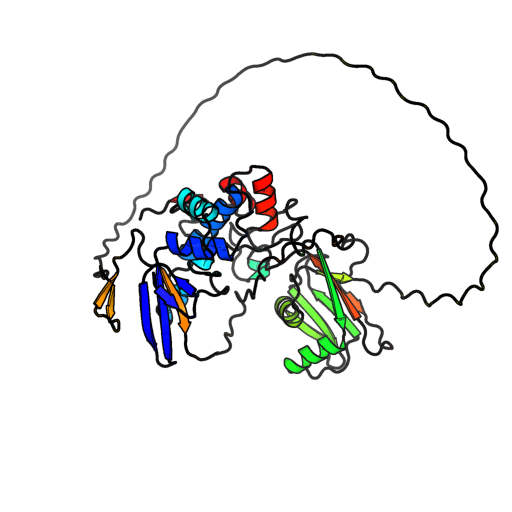241 PRO A O 1
ATOM 1875 N N . LEU A 1 242 ? 18.309 38.873 -36.547 1.00 34.34 242 LEU A N 1
ATOM 1876 C CA . LEU A 1 242 ? 17.697 39.943 -37.328 1.00 34.34 242 LEU A CA 1
ATOM 1877 C C . LEU A 1 242 ? 17.423 41.135 -36.398 1.00 34.34 242 LEU A C 1
ATOM 1879 O O . LEU A 1 242 ? 16.924 40.962 -35.286 1.00 34.34 242 LEU A O 1
ATOM 1883 N N . ALA A 1 243 ? 17.791 42.324 -36.865 1.00 31.00 243 ALA A N 1
ATOM 1884 C CA . ALA A 1 243 ? 17.719 43.590 -36.151 1.00 31.00 243 ALA A CA 1
ATOM 1885 C C . ALA A 1 243 ? 16.303 43.966 -35.672 1.00 31.00 243 ALA A C 1
ATOM 1887 O O . ALA A 1 243 ? 15.291 43.597 -36.267 1.00 31.00 243 ALA A O 1
ATOM 1888 N N . ALA A 1 244 ? 16.265 44.743 -34.589 1.00 31.83 244 ALA A N 1
ATOM 1889 C CA . ALA A 1 244 ? 15.064 45.283 -33.965 1.00 31.83 244 ALA A CA 1
ATOM 1890 C C . ALA A 1 244 ? 14.357 46.344 -34.831 1.00 31.83 244 ALA A C 1
ATOM 1892 O O . ALA A 1 244 ? 15.011 47.227 -35.381 1.00 31.83 244 ALA A O 1
ATOM 1893 N N . ALA A 1 245 ? 13.018 46.315 -34.845 1.00 30.36 245 ALA A N 1
ATOM 1894 C CA . ALA A 1 245 ? 12.167 47.458 -35.187 1.00 30.36 245 ALA A CA 1
ATOM 1895 C C . ALA A 1 245 ? 10.796 47.375 -34.465 1.00 30.36 245 ALA A C 1
ATOM 1897 O O . ALA A 1 245 ? 9.957 46.544 -34.794 1.00 30.36 245 ALA A O 1
ATOM 1898 N N . THR A 1 246 ? 10.673 48.200 -33.418 1.00 28.95 246 THR A N 1
ATOM 1899 C CA . THR A 1 246 ? 9.592 49.115 -32.958 1.00 28.95 246 THR A CA 1
ATOM 1900 C C . THR A 1 246 ? 8.084 48.773 -33.143 1.00 28.95 246 THR A C 1
ATOM 1902 O O . THR A 1 246 ? 7.685 48.283 -34.195 1.00 28.95 246 THR A O 1
ATOM 1905 N N . PRO A 1 247 ? 7.200 49.093 -32.158 1.00 34.44 247 PRO A N 1
ATOM 1906 C CA . PRO A 1 247 ? 5.825 48.582 -32.083 1.00 34.44 247 PRO A CA 1
ATOM 1907 C C . PRO A 1 247 ? 4.767 49.505 -32.718 1.00 34.44 247 PRO A C 1
ATOM 1909 O O . PRO A 1 247 ? 4.931 50.724 -32.756 1.00 34.44 247 PRO A O 1
ATOM 1912 N N . ALA A 1 248 ? 3.620 48.932 -33.104 1.00 28.94 248 ALA A N 1
ATOM 1913 C CA . ALA A 1 248 ? 2.414 49.672 -33.488 1.00 28.94 248 ALA A CA 1
ATOM 1914 C C . ALA A 1 248 ? 1.180 49.208 -32.689 1.00 28.94 248 ALA A C 1
ATOM 1916 O O . ALA A 1 248 ? 1.044 48.043 -32.319 1.00 28.94 248 ALA A O 1
ATOM 1917 N N . ARG A 1 249 ? 0.325 50.187 -32.375 1.00 28.06 249 ARG A N 1
ATOM 1918 C CA . ARG A 1 249 ? -0.755 50.188 -31.380 1.00 28.06 249 ARG A CA 1
ATOM 1919 C C . ARG A 1 249 ? -2.085 49.581 -31.865 1.00 28.06 249 ARG A C 1
ATOM 1921 O O . ARG A 1 249 ? -2.422 49.684 -33.033 1.00 28.06 249 ARG A O 1
ATOM 1928 N N . SER A 1 250 ? -2.831 49.081 -30.869 1.00 29.12 250 SER A N 1
ATOM 1929 C CA . SER A 1 250 ? -4.289 49.122 -30.607 1.00 29.12 250 SER A CA 1
ATOM 1930 C C . SER A 1 250 ? -5.310 48.969 -31.740 1.00 29.12 250 SER A C 1
ATOM 1932 O O . SER A 1 250 ? -5.329 49.786 -32.644 1.00 29.12 250 SER A O 1
ATOM 1934 N N . HIS A 1 251 ? -6.330 48.132 -31.507 1.00 29.89 251 HIS A N 1
ATOM 1935 C CA . HIS A 1 251 ? -7.727 48.590 -31.429 1.00 29.89 251 HIS A CA 1
ATOM 1936 C C . HIS A 1 251 ? -8.557 47.646 -30.542 1.00 29.89 251 HIS A C 1
ATOM 1938 O O . HIS A 1 251 ? -8.459 46.427 -30.639 1.00 29.89 251 HIS A O 1
ATOM 1944 N N . ALA A 1 252 ? -9.350 48.247 -29.655 1.00 28.67 252 ALA A N 1
ATOM 1945 C CA . ALA A 1 252 ? -10.349 47.610 -28.807 1.00 28.67 252 ALA A CA 1
ATOM 1946 C C . ALA A 1 252 ? -11.749 47.951 -29.337 1.00 28.67 252 ALA A C 1
ATOM 1948 O O . ALA A 1 252 ? -11.959 49.064 -29.818 1.00 28.67 252 ALA A O 1
ATOM 1949 N N . SER A 1 253 ? -12.719 47.051 -29.166 1.00 29.91 253 SER A N 1
ATOM 1950 C CA . SER A 1 253 ? -14.140 47.414 -29.176 1.00 29.91 253 SER A CA 1
ATOM 1951 C C . SER A 1 253 ? -14.931 46.559 -28.186 1.00 29.91 253 SER A C 1
ATOM 1953 O O . SER A 1 253 ? -14.955 45.332 -28.272 1.00 29.91 253 SER A O 1
ATOM 1955 N N . HIS A 1 254 ? -15.564 47.256 -27.247 1.00 29.14 254 HIS A N 1
ATOM 1956 C CA . HIS A 1 254 ? -16.578 46.789 -26.309 1.00 29.14 254 HIS A CA 1
ATOM 1957 C C . HIS A 1 254 ? -17.890 46.395 -27.003 1.00 29.14 254 HIS A C 1
ATOM 1959 O O . HIS A 1 254 ? -18.290 47.071 -27.944 1.00 29.14 254 HIS A O 1
ATOM 1965 N N . ALA A 1 255 ? -18.617 45.427 -26.432 1.00 28.50 255 ALA A N 1
ATOM 1966 C CA . ALA A 1 255 ? -20.047 45.556 -26.110 1.00 28.50 255 ALA A CA 1
ATOM 1967 C C . ALA A 1 255 ? -20.520 44.375 -25.235 1.00 28.50 255 ALA A C 1
ATOM 1969 O O . ALA A 1 255 ? -20.211 43.218 -25.505 1.00 28.50 255 ALA A O 1
ATOM 1970 N N . ALA A 1 256 ? -21.274 44.691 -24.183 1.00 27.66 256 ALA A N 1
ATOM 1971 C CA . ALA A 1 256 ? -22.015 43.788 -23.296 1.00 27.66 256 ALA A CA 1
ATOM 1972 C C . ALA A 1 256 ? -23.522 44.165 -23.374 1.00 27.66 256 ALA A C 1
ATOM 1974 O O . ALA A 1 256 ? -23.874 45.032 -24.170 1.00 27.66 256 ALA A O 1
ATOM 1975 N N . PRO A 1 257 ? -24.402 43.694 -22.472 1.00 39.75 257 PRO A N 1
ATOM 1976 C CA . PRO A 1 257 ? -25.020 42.370 -22.385 1.00 39.75 257 PRO A CA 1
ATOM 1977 C C . PRO A 1 257 ? -26.562 42.456 -22.531 1.00 39.75 257 PRO A C 1
ATOM 1979 O O . PRO A 1 257 ? -27.134 43.542 -22.588 1.00 39.75 257 PRO A O 1
ATOM 1982 N N . SER A 1 258 ? -27.285 41.331 -22.513 1.00 27.67 258 SER A N 1
ATOM 1983 C CA . SER A 1 258 ? -28.742 41.339 -22.284 1.00 27.67 258 SER A CA 1
ATOM 1984 C C . SER A 1 258 ? -29.217 40.109 -21.507 1.00 27.67 258 SER A C 1
ATOM 1986 O O . SER A 1 258 ? -28.863 38.975 -21.818 1.00 27.67 258 SER A O 1
ATOM 1988 N N . LYS A 1 259 ? -29.991 40.392 -20.453 1.00 27.92 259 LYS A N 1
ATOM 1989 C CA . LYS A 1 259 ? -30.766 39.473 -19.606 1.00 27.92 259 LYS A CA 1
ATOM 1990 C C . LYS A 1 259 ? -32.102 39.152 -20.291 1.00 27.92 259 LYS A C 1
ATOM 1992 O O . LYS A 1 259 ? -32.619 40.037 -20.957 1.00 27.92 259 LYS A O 1
ATOM 1997 N N . LEU A 1 260 ? -32.711 37.998 -20.001 1.00 28.94 260 LEU A N 1
ATOM 1998 C CA . LEU A 1 260 ? -34.145 37.874 -19.675 1.00 28.94 260 LEU A CA 1
ATOM 1999 C C . LEU A 1 260 ? -34.442 36.477 -19.077 1.00 28.94 260 LEU A C 1
ATOM 2001 O O . LEU A 1 260 ? -33.795 35.498 -19.437 1.00 28.94 260 LEU A O 1
ATOM 2005 N N . SER A 1 261 ? -35.388 36.429 -18.135 1.00 27.88 261 SER A N 1
ATOM 2006 C CA . SER A 1 261 ? -35.776 35.276 -17.295 1.00 27.88 261 SER A CA 1
ATOM 2007 C C . SER A 1 261 ? -37.087 34.587 -17.802 1.00 27.88 261 SER A C 1
ATOM 2009 O O . SER A 1 261 ? -37.380 34.737 -18.983 1.00 27.88 261 SER A O 1
ATOM 2011 N N . PRO A 1 262 ? -37.866 33.803 -17.005 1.00 42.94 262 PRO A N 1
ATOM 2012 C CA . PRO A 1 262 ? -38.240 32.395 -17.260 1.00 42.94 262 PRO A CA 1
ATOM 2013 C C . PRO A 1 262 ? -39.756 32.167 -17.527 1.00 42.94 262 PRO A C 1
ATOM 2015 O O . PRO A 1 262 ? -40.514 33.131 -17.606 1.00 42.94 262 PRO A O 1
ATOM 2018 N N . PRO A 1 263 ? -40.222 30.905 -17.672 1.00 34.09 263 PRO A N 1
ATOM 2019 C CA . PRO A 1 263 ? -41.323 30.357 -16.822 1.00 34.09 263 PRO A CA 1
ATOM 2020 C C . PRO A 1 263 ? -41.087 28.857 -16.450 1.00 34.09 263 PRO A C 1
ATOM 2022 O O . PRO A 1 263 ? -40.370 28.172 -17.167 1.00 34.09 263 PRO A O 1
ATOM 2025 N N . SER A 1 264 ? -41.434 28.260 -15.293 1.00 26.36 264 SER A N 1
ATOM 2026 C CA . SER A 1 264 ? -42.673 28.050 -14.494 1.00 26.36 264 SER A CA 1
ATOM 2027 C C . SER A 1 264 ? -43.484 26.768 -14.821 1.00 26.36 264 SER A C 1
ATOM 2029 O O . SER A 1 264 ? -43.927 26.615 -15.952 1.00 26.36 264 SER A O 1
ATOM 2031 N N . GLY A 1 265 ? -43.768 25.949 -13.784 1.00 25.39 265 GLY A N 1
ATOM 2032 C CA . GLY A 1 265 ? -44.805 24.884 -13.703 1.00 25.39 265 GLY A CA 1
ATOM 2033 C C . GLY A 1 265 ? -44.357 23.481 -14.159 1.00 25.39 265 GLY A C 1
ATOM 2034 O O . GLY A 1 265 ? -43.615 23.380 -15.120 1.00 25.39 265 GLY A O 1
ATOM 2035 N N . SER A 1 266 ? -44.718 22.335 -13.564 1.00 28.98 266 SER A N 1
ATOM 2036 C CA . SER A 1 266 ? -45.749 21.969 -12.576 1.00 28.98 266 SER A CA 1
ATOM 2037 C C . SER A 1 266 ? -45.527 20.520 -12.077 1.00 28.98 266 SER A C 1
ATOM 2039 O O . SER A 1 266 ? -45.104 19.661 -12.848 1.00 28.98 266 SER A O 1
ATOM 2041 N N . HIS A 1 267 ? -45.859 20.242 -10.811 1.00 30.47 267 HIS A N 1
ATOM 2042 C CA . HIS A 1 267 ? -46.012 18.895 -10.220 1.00 30.47 267 HIS A CA 1
ATOM 2043 C C . HIS A 1 267 ? -47.244 18.146 -10.775 1.00 30.47 267 HIS A C 1
ATOM 2045 O O . HIS A 1 267 ? -48.182 18.800 -11.232 1.00 30.47 267 HIS A O 1
ATOM 2051 N N . PRO A 1 268 ? -47.276 16.795 -10.695 1.00 30.89 268 PRO A N 1
ATOM 2052 C CA . PRO A 1 268 ? -48.090 16.132 -9.656 1.00 30.89 268 PRO A CA 1
ATOM 2053 C C . PRO A 1 268 ? -47.482 14.831 -9.054 1.00 30.89 268 PRO A C 1
ATOM 2055 O O . PRO A 1 268 ? -46.585 14.211 -9.616 1.00 30.89 268 PRO A O 1
ATOM 2058 N N . GLN A 1 269 ? -48.003 14.429 -7.889 1.00 29.67 269 GLN A N 1
ATOM 2059 C CA . GLN A 1 269 ? -47.942 13.102 -7.219 1.00 29.67 269 GLN A CA 1
ATOM 2060 C C . GLN A 1 269 ? -49.407 12.595 -7.032 1.00 29.67 269 GLN A C 1
ATOM 2062 O O . GLN A 1 269 ? -50.287 13.376 -7.406 1.00 29.67 269 GLN A O 1
ATOM 2067 N N . PRO A 1 270 ? -49.766 11.445 -6.383 1.00 40.81 270 PRO A N 1
ATOM 2068 C CA . PRO A 1 270 ? -49.033 10.269 -5.836 1.00 40.81 270 PRO A CA 1
ATOM 2069 C C . PRO A 1 270 ? -49.710 8.886 -6.147 1.00 40.81 270 PRO A C 1
ATOM 2071 O O . PRO A 1 270 ? -50.732 8.823 -6.821 1.00 40.81 270 PRO A O 1
ATOM 2074 N N . GLY A 1 271 ? -49.182 7.787 -5.571 1.00 25.50 271 GLY A N 1
ATOM 2075 C CA . GLY A 1 271 ? -49.809 6.444 -5.444 1.00 25.50 271 GLY A CA 1
ATOM 2076 C C . GLY A 1 271 ? -48.897 5.338 -6.007 1.00 25.50 271 GLY A C 1
ATOM 2077 O O . GLY A 1 271 ? -48.316 5.535 -7.062 1.00 25.50 271 GLY A O 1
ATOM 2078 N N . THR A 1 272 ? -48.628 4.182 -5.390 1.00 28.38 272 THR A N 1
ATOM 2079 C CA . THR A 1 272 ? -49.434 3.343 -4.490 1.00 28.38 272 THR A CA 1
ATOM 2080 C C . THR A 1 272 ? -48.509 2.372 -3.732 1.00 28.38 272 THR A C 1
ATOM 2082 O O . THR A 1 272 ? -47.454 1.982 -4.232 1.00 28.38 272 THR A O 1
ATOM 2085 N N . GLU A 1 273 ? -48.914 1.991 -2.520 1.00 27.47 273 GLU A N 1
ATOM 2086 C CA . GLU A 1 273 ? -48.312 0.969 -1.658 1.00 27.47 273 GLU A CA 1
ATOM 2087 C C . GLU A 1 273 ? -48.283 -0.437 -2.283 1.00 27.47 273 GLU A C 1
ATOM 2089 O O . GLU A 1 273 ? -49.200 -0.817 -3.007 1.00 27.47 273 GLU A O 1
ATOM 2094 N N . LEU A 1 274 ? -47.305 -1.261 -1.881 1.00 27.53 274 LEU A N 1
ATOM 2095 C CA . LEU A 1 274 ? -47.486 -2.712 -1.742 1.00 27.53 274 LEU A CA 1
ATOM 2096 C C . LEU A 1 274 ? -46.502 -3.287 -0.709 1.00 27.53 274 LEU A C 1
ATOM 2098 O O . LEU A 1 274 ? -45.286 -3.124 -0.800 1.00 27.53 274 LEU A O 1
ATOM 2102 N N . ARG A 1 275 ? -47.074 -3.941 0.307 1.00 24.44 275 ARG A N 1
ATOM 2103 C CA . ARG A 1 275 ? -46.420 -4.631 1.427 1.00 24.44 275 ARG A CA 1
ATOM 2104 C C . ARG A 1 275 ? -46.397 -6.151 1.195 1.00 24.44 275 ARG A C 1
ATOM 2106 O O . ARG A 1 275 ? -47.429 -6.707 0.840 1.00 24.44 275 ARG A O 1
ATOM 2113 N N . SER A 1 276 ? -45.283 -6.767 1.627 1.00 25.22 276 SER A N 1
ATOM 2114 C CA . SER A 1 276 ? -45.119 -8.129 2.208 1.00 25.22 276 SER A CA 1
ATOM 2115 C C . SER A 1 276 ? -45.247 -9.365 1.278 1.00 25.22 276 SER A C 1
ATOM 2117 O O . SER A 1 276 ? -45.829 -9.216 0.211 1.00 25.22 276 SER A O 1
ATOM 2119 N N . PRO A 1 277 ? -44.771 -10.595 1.649 1.00 37.19 277 PRO A N 1
ATOM 2120 C CA . PRO A 1 277 ? -44.215 -11.070 2.939 1.00 37.19 277 PRO A CA 1
ATOM 2121 C C . PRO A 1 277 ? -42.963 -12.021 2.904 1.00 37.19 277 PRO A C 1
ATOM 2123 O O . PRO A 1 277 ? -42.579 -12.570 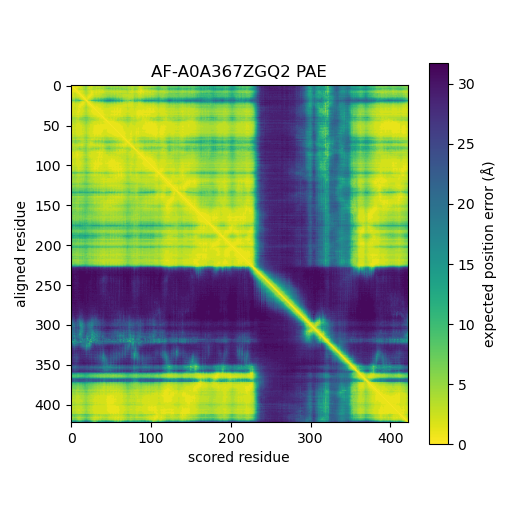1.882 1.00 37.19 277 PRO A O 1
ATOM 2126 N N . SER A 1 278 ? -42.380 -12.205 4.105 1.00 27.28 278 SER A N 1
ATOM 2127 C CA . SER A 1 278 ? -41.718 -13.377 4.756 1.00 27.28 278 SER A CA 1
ATOM 2128 C C . SER A 1 278 ? -40.972 -14.502 3.999 1.00 27.28 278 SER A C 1
ATOM 2130 O O . SER A 1 278 ? -41.558 -15.154 3.145 1.00 27.28 278 SER A O 1
ATOM 2132 N N . GLN A 1 279 ? -39.792 -14.886 4.527 1.00 28.98 279 GLN A N 1
ATOM 2133 C CA . GLN A 1 279 ? -39.347 -16.247 4.960 1.00 28.98 279 GLN A CA 1
ATOM 2134 C C . GLN A 1 279 ? -37.815 -16.189 5.208 1.00 28.98 279 GLN A C 1
ATOM 2136 O O . GLN A 1 279 ? -37.094 -15.625 4.400 1.00 28.98 279 GLN A O 1
ATOM 2141 N N . GLY A 1 280 ? -37.182 -16.653 6.290 1.00 26.00 280 GLY A N 1
ATOM 2142 C CA . GLY A 1 280 ? -37.594 -17.565 7.350 1.00 26.00 280 GLY A CA 1
ATOM 2143 C C . GLY A 1 280 ? -36.842 -18.901 7.271 1.00 26.00 280 GLY A C 1
ATOM 2144 O O . GLY A 1 280 ? -37.496 -19.915 7.095 1.00 26.00 280 GLY A O 1
ATOM 2145 N N . TYR A 1 281 ? -35.506 -18.922 7.407 1.00 28.47 281 TYR A N 1
ATOM 2146 C CA . TYR A 1 281 ? -34.747 -20.171 7.596 1.00 28.47 281 TYR A CA 1
ATOM 2147 C C . TYR A 1 281 ? -33.680 -20.030 8.689 1.00 28.47 281 TYR A C 1
ATOM 2149 O O . TYR A 1 281 ? -32.737 -19.247 8.575 1.00 28.47 281 TYR A O 1
ATOM 2157 N N . ALA A 1 282 ? -33.859 -20.806 9.758 1.00 27.36 282 ALA A N 1
ATOM 2158 C CA . ALA A 1 282 ? -32.913 -21.017 10.846 1.00 27.36 282 ALA A CA 1
ATOM 2159 C C . ALA A 1 282 ? -32.276 -22.408 10.696 1.00 27.36 282 ALA A C 1
ATOM 2161 O O . ALA A 1 282 ? -32.979 -23.376 10.415 1.00 27.36 282 ALA A O 1
ATOM 2162 N N . LEU A 1 283 ? -30.964 -22.513 10.923 1.00 30.06 283 LEU A N 1
ATOM 2163 C CA . LEU A 1 283 ? -30.247 -23.787 11.046 1.00 30.06 283 LEU A CA 1
ATOM 2164 C C . LEU A 1 283 ? -29.556 -23.868 12.422 1.00 30.06 283 LEU A C 1
ATOM 2166 O O . LEU A 1 283 ? -29.102 -22.838 12.936 1.00 30.06 283 LEU A O 1
ATOM 2170 N N . PRO A 1 284 ? -29.484 -25.060 13.043 1.00 26.98 284 PRO A N 1
ATOM 2171 C CA . PRO A 1 284 ? -28.998 -25.234 14.409 1.00 26.98 284 PRO A CA 1
ATOM 2172 C C . PRO A 1 284 ? -27.470 -25.106 14.499 1.00 26.98 284 PRO A C 1
ATOM 2174 O O . PRO A 1 284 ? -26.732 -25.576 13.636 1.00 26.98 284 PRO A O 1
ATOM 2177 N N . ARG A 1 285 ? -26.984 -24.481 15.578 1.00 28.41 285 ARG A N 1
ATOM 2178 C CA . ARG A 1 285 ? -25.551 -24.379 15.900 1.00 28.41 285 ARG A CA 1
ATOM 2179 C C . ARG A 1 285 ? -25.092 -25.595 16.717 1.00 28.41 285 ARG A C 1
ATOM 2181 O O . ARG A 1 285 ? -25.740 -25.890 17.722 1.00 28.41 285 ARG A O 1
ATOM 2188 N N . PRO A 1 286 ? -23.957 -26.240 16.394 1.00 25.38 286 PRO A N 1
ATOM 2189 C CA . PRO A 1 286 ? -23.311 -27.161 17.321 1.00 25.38 286 PRO A CA 1
ATOM 2190 C C . PRO A 1 286 ? -22.718 -26.381 18.507 1.00 25.38 286 PRO A C 1
ATOM 2192 O O . PRO A 1 286 ? -22.131 -25.310 18.338 1.00 25.38 286 PRO A O 1
ATOM 2195 N N . ARG A 1 287 ? -22.894 -26.911 19.723 1.00 28.61 287 ARG A N 1
ATOM 2196 C CA . ARG A 1 287 ? -22.239 -26.407 20.938 1.00 28.61 287 ARG A CA 1
ATOM 2197 C C . ARG A 1 287 ? -20.776 -26.846 20.935 1.00 28.61 287 ARG A C 1
ATOM 2199 O O . ARG A 1 287 ? -20.501 -28.039 20.951 1.00 28.61 287 ARG A O 1
ATOM 2206 N N . LEU A 1 288 ? -19.865 -25.881 20.991 1.00 24.30 288 LEU A N 1
ATOM 2207 C CA . LEU A 1 288 ? -18.479 -26.091 21.400 1.00 24.30 288 LEU A CA 1
ATOM 2208 C C . LEU A 1 288 ? -18.319 -25.533 22.814 1.00 24.30 288 LEU A C 1
ATOM 2210 O O . LEU A 1 288 ? -18.300 -24.324 23.026 1.00 24.30 288 LEU A O 1
ATOM 2214 N N . THR A 1 289 ? -18.252 -26.433 23.789 1.00 28.09 289 THR A N 1
ATOM 2215 C CA . THR A 1 289 ? -17.679 -26.165 25.107 1.00 28.09 289 THR A CA 1
ATOM 2216 C C . THR A 1 289 ? -16.162 -26.180 24.976 1.00 28.09 289 THR A C 1
ATOM 2218 O O . THR A 1 289 ? -15.581 -27.226 24.702 1.00 28.09 289 THR A O 1
ATOM 2221 N N . THR A 1 290 ? -15.521 -25.037 25.198 1.00 28.72 290 THR A N 1
ATOM 2222 C CA . THR A 1 290 ? -14.078 -24.955 25.446 1.00 28.72 290 THR A CA 1
ATOM 2223 C C . THR A 1 290 ? -13.874 -24.466 26.872 1.00 28.72 290 THR A C 1
ATOM 2225 O O . THR A 1 290 ? -14.342 -23.383 27.228 1.00 28.72 290 THR A O 1
ATOM 2228 N N . LEU A 1 291 ? -13.208 -25.282 27.690 1.00 25.86 291 LEU A N 1
ATOM 2229 C CA . LEU A 1 291 ? -12.721 -24.893 29.012 1.00 25.86 291 LEU A CA 1
ATOM 2230 C C . LEU A 1 291 ? -11.759 -23.700 28.855 1.00 25.86 291 LEU A C 1
ATOM 2232 O O . LEU A 1 291 ? -10.938 -23.723 27.936 1.00 25.86 291 LEU A O 1
ATOM 2236 N N . PRO A 1 292 ? -11.836 -22.655 29.695 1.00 30.31 292 PRO A N 1
ATOM 2237 C CA . PRO A 1 292 ? -10.857 -21.583 29.640 1.00 30.31 292 PRO A CA 1
ATOM 2238 C C . PRO A 1 292 ? -9.531 -22.072 30.232 1.00 30.31 292 PRO A C 1
ATOM 2240 O O . PRO A 1 292 ? -9.470 -22.436 31.406 1.00 30.31 292 PRO A O 1
ATOM 2243 N N . GLU A 1 293 ? -8.460 -22.034 29.439 1.00 32.97 293 GLU A N 1
ATOM 2244 C CA . GLU A 1 293 ? -7.112 -21.973 30.006 1.00 32.97 293 GLU A CA 1
ATOM 2245 C C . GLU A 1 293 ? -6.956 -20.676 30.821 1.00 32.97 293 GLU A C 1
ATOM 2247 O O . GLU A 1 293 ? -7.533 -19.640 30.449 1.00 32.97 293 GLU A O 1
ATOM 2252 N N . PRO A 1 294 ? -6.205 -20.699 31.939 1.00 38.00 294 PRO A N 1
ATOM 2253 C CA . PRO A 1 294 ? -6.088 -19.546 32.816 1.00 38.00 294 PRO A CA 1
ATOM 2254 C C . PRO A 1 294 ? -5.393 -18.411 32.069 1.00 38.00 294 PRO A C 1
ATOM 2256 O O . PRO A 1 294 ? -4.188 -18.428 31.835 1.00 38.00 294 PRO A O 1
ATOM 2259 N N . THR A 1 295 ? -6.163 -17.393 31.687 1.00 41.94 295 THR A N 1
ATOM 2260 C CA . THR A 1 295 ? -5.587 -16.183 31.110 1.00 41.94 295 THR A CA 1
ATOM 2261 C C . THR A 1 295 ? -4.946 -15.389 32.247 1.00 41.94 295 THR A C 1
ATOM 2263 O O . THR A 1 295 ? -5.668 -15.022 33.177 1.00 41.94 295 THR A O 1
ATOM 2266 N N . PRO A 1 296 ? -3.634 -15.101 32.223 1.00 42.84 296 PRO A N 1
ATOM 2267 C CA . PRO A 1 296 ? -3.007 -14.354 33.304 1.00 42.84 296 PRO A CA 1
ATOM 2268 C C . PRO A 1 296 ? -3.657 -12.966 33.437 1.00 42.84 296 PRO A C 1
ATOM 2270 O O . PRO A 1 296 ? -3.710 -12.171 32.498 1.00 42.84 296 PRO A O 1
ATOM 2273 N N . THR A 1 297 ? -4.207 -12.689 34.621 1.00 43.12 297 THR A N 1
ATOM 2274 C CA . THR A 1 297 ? -4.998 -11.480 34.929 1.00 43.12 297 THR A CA 1
ATOM 2275 C C . THR A 1 297 ? -4.124 -10.248 35.203 1.00 43.12 297 THR A C 1
ATOM 2277 O O . THR A 1 297 ? -4.637 -9.139 35.373 1.00 43.12 297 THR A O 1
ATOM 2280 N N . ALA A 1 298 ? -2.804 -10.428 35.268 1.00 42.16 298 ALA A N 1
ATOM 2281 C CA . ALA A 1 298 ? -1.828 -9.366 35.456 1.00 42.16 298 ALA A CA 1
ATOM 2282 C C . ALA A 1 298 ? -0.452 -9.795 34.933 1.00 42.16 298 ALA A C 1
ATOM 2284 O O . ALA A 1 298 ? -0.033 -10.923 35.188 1.00 42.16 298 ALA A O 1
ATOM 2285 N N . LEU A 1 299 ? 0.253 -8.872 34.278 1.00 42.16 299 LEU A N 1
ATOM 2286 C CA . LEU A 1 299 ? 1.687 -8.992 34.021 1.00 42.16 299 LEU A CA 1
ATOM 2287 C C . LEU A 1 299 ? 2.424 -8.320 35.184 1.00 42.16 299 LEU A C 1
ATOM 2289 O O . LEU A 1 299 ? 2.095 -7.188 35.557 1.00 42.16 299 LEU A O 1
ATOM 2293 N N . VAL A 1 300 ? 3.383 -9.025 35.779 1.00 43.16 300 VAL A N 1
ATOM 2294 C CA . VAL A 1 300 ? 4.257 -8.481 36.820 1.00 43.16 300 VAL A CA 1
ATOM 2295 C C . VAL A 1 300 ? 5.635 -8.298 36.207 1.00 43.16 300 VAL A C 1
ATOM 2297 O O . VAL A 1 300 ? 6.281 -9.271 35.835 1.00 43.16 300 VAL A O 1
ATOM 2300 N N . VAL A 1 301 ? 6.071 -7.048 36.090 1.00 42.50 301 VAL A N 1
ATOM 2301 C CA . VAL A 1 301 ? 7.386 -6.701 35.548 1.00 42.50 301 VAL A CA 1
ATOM 2302 C C . VAL A 1 301 ? 8.288 -6.308 36.705 1.00 42.50 301 VAL A C 1
ATOM 2304 O O . VAL A 1 301 ? 7.948 -5.421 37.490 1.00 42.50 301 VAL A O 1
ATOM 2307 N N . GLN A 1 302 ? 9.440 -6.962 36.822 1.00 36.66 302 GLN A N 1
ATOM 2308 C CA . GLN A 1 302 ? 10.466 -6.569 37.777 1.00 36.66 302 GLN A CA 1
ATOM 2309 C C . GLN A 1 302 ? 11.274 -5.411 37.187 1.00 36.66 302 GLN A C 1
ATOM 2311 O O . GLN A 1 302 ? 11.986 -5.574 36.201 1.00 36.66 302 GLN A O 1
ATOM 2316 N N . SER A 1 303 ? 11.126 -4.227 37.777 1.00 40.84 303 SER A N 1
ATOM 2317 C CA . SER A 1 303 ? 11.926 -3.047 37.446 1.00 40.84 303 SER A CA 1
ATOM 2318 C C . SER A 1 303 ? 12.997 -2.809 38.513 1.00 40.84 303 SER A C 1
ATOM 2320 O O . SER A 1 303 ? 12.887 -3.319 39.630 1.00 40.84 303 SER A O 1
ATOM 2322 N N . GLY A 1 304 ? 13.992 -1.968 38.209 1.00 33.81 304 GLY A N 1
ATOM 2323 C CA . GLY A 1 304 ? 14.989 -1.513 39.190 1.00 33.81 304 GLY A CA 1
ATOM 2324 C C . GLY A 1 304 ? 14.397 -0.773 40.404 1.00 33.81 304 GLY A C 1
ATOM 2325 O O . GLY A 1 304 ? 15.098 -0.587 41.390 1.00 33.81 304 GLY A O 1
ATOM 2326 N N . ALA A 1 305 ? 13.110 -0.397 40.358 1.00 36.44 305 ALA A N 1
ATOM 2327 C CA . ALA A 1 305 ? 12.359 0.236 41.447 1.00 36.44 305 ALA A CA 1
ATOM 2328 C C . ALA A 1 305 ? 11.292 -0.688 42.086 1.00 36.44 305 ALA A C 1
ATOM 2330 O O . ALA A 1 305 ? 10.458 -0.222 42.861 1.00 36.44 305 ALA A O 1
ATOM 2331 N N . GLY A 1 306 ? 11.291 -1.989 41.763 1.00 33.09 306 GLY A N 1
ATOM 2332 C CA . GLY A 1 306 ? 10.351 -2.981 42.300 1.00 33.09 306 GLY A CA 1
ATOM 2333 C C . GLY A 1 306 ? 9.380 -3.568 41.267 1.00 33.09 306 GLY A C 1
ATOM 2334 O O . GLY A 1 306 ? 9.492 -3.331 40.060 1.00 33.09 306 GLY A O 1
ATOM 2335 N N . LEU A 1 307 ? 8.437 -4.385 41.751 1.00 34.72 307 LEU A N 1
ATOM 2336 C CA . LEU A 1 307 ? 7.446 -5.094 40.933 1.00 34.72 307 LEU A CA 1
ATOM 2337 C C . LEU A 1 307 ? 6.324 -4.144 40.489 1.00 34.72 307 LEU A C 1
ATOM 2339 O O . LEU A 1 307 ? 5.591 -3.604 41.316 1.00 34.72 307 LEU A O 1
ATOM 2343 N N . VAL A 1 308 ? 6.144 -3.988 39.178 1.00 40.94 308 VAL A N 1
ATOM 2344 C CA . VAL A 1 308 ? 5.037 -3.225 38.587 1.00 40.94 308 VAL A CA 1
ATOM 2345 C C . VAL A 1 308 ? 3.981 -4.196 38.073 1.00 40.94 308 VAL A C 1
ATOM 2347 O O . VAL A 1 308 ? 4.275 -5.082 37.274 1.00 40.94 308 VAL A O 1
ATOM 2350 N N . ARG A 1 309 ? 2.732 -4.024 38.521 1.00 39.88 309 ARG A N 1
ATOM 2351 C CA . ARG A 1 309 ? 1.594 -4.868 38.132 1.00 39.88 309 ARG A CA 1
ATOM 2352 C C . ARG A 1 309 ? 0.736 -4.156 37.085 1.00 39.88 309 ARG A C 1
ATOM 2354 O O . ARG A 1 309 ? 0.030 -3.204 37.414 1.00 39.88 309 ARG A O 1
ATOM 2361 N N . ALA A 1 310 ? 0.755 -4.628 35.841 1.00 45.38 310 ALA A N 1
ATOM 2362 C CA . ALA A 1 310 ? -0.111 -4.117 34.779 1.00 45.38 310 ALA A CA 1
ATOM 2363 C C . ALA A 1 310 ? -1.423 -4.919 34.714 1.00 45.38 310 ALA A C 1
ATOM 2365 O O . ALA A 1 310 ? -1.406 -6.151 34.682 1.00 45.38 310 ALA A O 1
ATOM 2366 N N . ARG A 1 311 ? -2.574 -4.228 34.702 1.00 44.03 311 ARG A N 1
ATOM 2367 C CA . ARG A 1 311 ? -3.898 -4.853 34.516 1.00 44.03 311 ARG A CA 1
ATOM 2368 C C . ARG A 1 311 ? -4.240 -4.951 33.029 1.00 44.03 311 ARG A C 1
ATOM 2370 O O . ARG A 1 311 ? -4.082 -3.978 32.297 1.00 44.03 311 ARG A O 1
ATOM 2377 N N . ARG A 1 312 ? -4.772 -6.104 32.619 1.00 44.44 312 ARG A N 1
ATOM 2378 C CA . ARG A 1 312 ? -5.269 -6.360 31.259 1.00 44.44 312 ARG A CA 1
ATOM 2379 C C . ARG A 1 312 ? -6.425 -5.413 30.892 1.00 44.44 312 ARG A C 1
ATOM 2381 O O . ARG A 1 312 ? -7.382 -5.332 31.666 1.00 44.44 312 ARG A O 1
ATOM 2388 N N . PRO A 1 313 ? -6.383 -4.719 29.740 1.00 47.72 313 PRO A N 1
ATOM 2389 C CA . PRO A 1 313 ? -7.479 -3.858 29.302 1.00 47.72 313 PRO A CA 1
ATOM 2390 C C . PRO A 1 313 ? -8.683 -4.671 28.770 1.00 47.72 313 PRO A C 1
ATOM 2392 O O . PRO A 1 313 ? -8.502 -5.801 28.298 1.00 47.72 313 PRO A O 1
ATOM 2395 N N . PRO A 1 314 ? -9.912 -4.110 28.793 1.00 40.16 314 PRO A N 1
ATOM 2396 C CA . PRO A 1 314 ? -11.086 -4.717 28.151 1.00 40.16 314 PRO A CA 1
ATOM 2397 C C . PRO A 1 314 ? -10.832 -4.890 26.643 1.00 40.16 314 PRO A C 1
ATOM 2399 O O . PRO A 1 314 ? -10.519 -3.908 25.968 1.00 40.16 314 PRO A O 1
ATOM 2402 N N . GLY A 1 315 ? -10.912 -6.118 26.114 1.00 44.97 315 GLY A N 1
ATOM 2403 C CA . GLY A 1 315 ? -10.444 -6.448 24.750 1.00 44.97 315 GLY A CA 1
ATOM 2404 C C . GLY A 1 315 ? -9.261 -7.393 24.661 1.00 44.97 315 GLY A C 1
ATOM 2405 O O . GLY A 1 315 ? -9.042 -8.003 23.616 1.00 44.97 315 GLY A O 1
ATOM 2406 N N . GLY A 1 316 ? -8.532 -7.565 25.761 1.00 49.12 316 GLY A N 1
ATOM 2407 C CA . GLY A 1 316 ? -7.290 -8.319 25.771 1.00 49.12 316 GLY A CA 1
ATOM 2408 C C . GLY A 1 316 ? -6.101 -7.530 25.227 1.00 49.12 316 GLY A C 1
ATOM 2409 O O . GLY A 1 316 ? -6.205 -6.351 24.888 1.00 49.12 316 GLY A O 1
ATOM 2410 N N . TRP A 1 317 ? -4.949 -8.194 25.215 1.00 48.91 317 TRP A N 1
ATOM 2411 C CA . TRP A 1 317 ? -3.690 -7.622 24.764 1.00 48.91 317 TRP A CA 1
ATOM 2412 C C . TRP A 1 317 ? -3.500 -7.881 23.273 1.00 48.91 317 TRP A C 1
ATOM 2414 O O . TRP A 1 317 ? -3.807 -8.968 22.788 1.00 48.91 317 TRP A O 1
ATOM 2424 N N . MET A 1 318 ? -2.986 -6.883 22.568 1.00 50.38 318 MET A N 1
ATOM 2425 C CA . MET A 1 318 ? -2.191 -7.083 21.369 1.00 50.38 318 MET A CA 1
ATOM 2426 C C . MET A 1 318 ? -0.726 -7.080 21.766 1.00 50.38 318 MET A C 1
ATOM 2428 O O . MET A 1 318 ? -0.288 -6.194 22.500 1.00 50.38 318 MET A O 1
ATOM 2432 N N . VAL A 1 319 ? 0.011 -8.053 21.253 1.00 53.84 319 VAL A N 1
ATOM 2433 C CA . VAL A 1 319 ? 1.419 -8.261 21.574 1.00 53.84 319 VAL A CA 1
ATOM 2434 C C . VAL A 1 319 ? 2.250 -7.799 20.375 1.00 53.84 319 VAL A C 1
ATOM 2436 O O . VAL A 1 319 ? 2.125 -8.357 19.285 1.00 53.84 319 VAL A O 1
ATOM 2439 N N . LEU A 1 320 ? 3.049 -6.741 20.535 1.00 45.16 320 LEU A N 1
ATOM 2440 C CA . LEU A 1 320 ? 3.795 -6.105 19.442 1.00 45.16 320 LEU A CA 1
ATOM 2441 C C . LEU A 1 320 ? 5.300 -6.159 19.663 1.00 45.16 320 LEU A C 1
ATOM 2443 O O . LEU A 1 320 ? 5.775 -5.582 20.630 1.00 45.16 320 LEU A O 1
ATOM 2447 N N . ALA A 1 321 ? 6.085 -6.701 18.736 1.00 39.34 321 ALA A N 1
ATOM 2448 C CA . ALA A 1 321 ? 7.537 -6.521 18.810 1.00 39.34 321 ALA A CA 1
ATOM 2449 C C . ALA A 1 321 ? 7.946 -5.091 18.404 1.00 39.34 321 ALA A C 1
ATOM 2451 O O . ALA A 1 321 ? 7.678 -4.647 17.280 1.00 39.34 321 ALA A O 1
ATOM 2452 N N . LEU A 1 322 ? 8.616 -4.385 19.320 1.00 50.38 322 LEU A N 1
ATOM 2453 C CA . LEU A 1 322 ? 9.209 -3.058 19.126 1.00 50.38 322 LEU A CA 1
ATOM 2454 C C . LEU A 1 322 ? 10.667 -3.148 18.641 1.00 50.38 322 LEU A C 1
ATOM 2456 O O . LEU A 1 322 ? 11.079 -2.346 17.806 1.00 50.38 322 LEU A O 1
ATOM 2460 N N . ALA A 1 323 ? 11.417 -4.157 19.092 1.00 44.81 323 ALA A N 1
ATOM 2461 C CA . ALA A 1 323 ? 12.760 -4.491 18.617 1.00 44.81 323 ALA A CA 1
ATOM 2462 C C . ALA A 1 323 ? 13.037 -5.988 18.842 1.00 44.81 323 ALA A C 1
ATOM 2464 O O . ALA A 1 323 ? 12.633 -6.541 19.862 1.00 44.81 323 ALA A O 1
ATOM 2465 N N . ALA A 1 324 ? 13.718 -6.641 17.901 1.00 37.03 324 ALA A N 1
ATOM 2466 C CA . ALA A 1 324 ? 14.243 -7.995 18.064 1.00 37.03 324 ALA A CA 1
ATOM 2467 C C . ALA A 1 324 ? 15.725 -7.979 17.684 1.00 37.03 324 ALA A C 1
ATOM 2469 O O . ALA A 1 324 ? 16.081 -7.442 16.631 1.00 37.03 324 ALA A O 1
ATOM 2470 N N . ALA A 1 325 ? 16.574 -8.551 18.532 1.00 32.09 325 ALA A N 1
ATOM 2471 C CA . ALA A 1 325 ? 17.950 -8.855 18.173 1.00 32.09 325 ALA A CA 1
ATOM 2472 C C . ALA A 1 325 ? 17.995 -10.156 17.334 1.00 32.09 325 ALA A C 1
ATOM 2474 O O . ALA A 1 325 ? 17.597 -11.205 17.827 1.00 32.09 325 ALA A O 1
ATOM 2475 N N . ALA A 1 326 ? 18.450 -10.000 16.076 1.00 33.09 326 ALA A N 1
ATOM 2476 C CA . ALA A 1 326 ? 19.030 -10.945 15.090 1.00 33.09 326 ALA A CA 1
ATOM 2477 C C . ALA A 1 326 ? 18.226 -12.174 14.566 1.00 33.09 326 ALA A C 1
ATOM 2479 O O . ALA A 1 326 ? 17.253 -12.590 15.187 1.00 33.09 326 ALA A O 1
ATOM 2480 N N . PRO A 1 327 ? 18.646 -12.833 13.452 1.00 33.09 327 PRO A N 1
ATOM 2481 C CA . PRO A 1 327 ? 19.414 -12.376 12.285 1.00 33.09 327 PRO A CA 1
ATOM 2482 C C . PRO A 1 327 ? 18.502 -12.134 11.056 1.00 33.09 327 PRO A C 1
ATOM 2484 O O . PRO A 1 327 ? 17.426 -12.716 10.928 1.00 33.09 327 PRO A O 1
ATOM 2487 N N . GLU A 1 328 ? 18.940 -11.306 10.105 1.00 38.34 328 GLU A N 1
ATOM 2488 C CA . GLU A 1 328 ? 18.335 -11.286 8.768 1.00 38.34 328 GLU A CA 1
ATOM 2489 C C . GLU A 1 328 ? 18.588 -12.635 8.080 1.00 38.34 328 GLU A C 1
ATOM 2491 O O . GLU A 1 328 ? 19.705 -12.932 7.665 1.00 38.34 328 GLU A O 1
ATOM 2496 N N . GLN A 1 329 ? 17.547 -13.457 7.935 1.00 27.22 329 GLN A N 1
ATOM 2497 C CA . GLN A 1 329 ? 17.510 -14.476 6.890 1.00 27.22 329 GLN A CA 1
ATOM 2498 C C . GLN A 1 329 ? 16.625 -13.994 5.736 1.00 27.22 329 GLN A C 1
ATOM 2500 O O . GLN A 1 329 ? 15.571 -13.386 5.966 1.00 27.22 329 GLN A O 1
ATOM 2505 N N . PRO A 1 330 ? 17.038 -14.226 4.477 1.00 28.02 330 PRO A N 1
ATOM 2506 C CA . PRO A 1 330 ? 16.302 -13.759 3.321 1.00 28.02 330 PRO A CA 1
ATOM 2507 C C . PRO A 1 330 ? 15.007 -14.561 3.231 1.00 28.02 330 PRO A C 1
ATOM 2509 O O . PRO A 1 330 ? 15.006 -15.704 2.792 1.00 28.02 330 PRO A O 1
ATOM 2512 N N . ALA A 1 331 ? 13.889 -13.962 3.647 1.00 27.20 331 ALA A N 1
ATOM 2513 C CA . ALA A 1 331 ? 12.583 -14.567 3.430 1.00 27.20 331 ALA A CA 1
ATOM 2514 C C . ALA A 1 331 ? 12.353 -14.736 1.921 1.00 27.20 331 ALA A C 1
ATOM 2516 O O . ALA A 1 331 ? 12.051 -13.764 1.215 1.00 27.20 331 ALA A O 1
ATOM 2517 N N . THR A 1 332 ? 12.510 -15.971 1.450 1.00 25.47 332 THR A N 1
ATOM 2518 C CA . THR A 1 332 ? 11.951 -16.505 0.214 1.00 25.47 332 THR A CA 1
ATOM 2519 C C . THR A 1 332 ? 10.444 -16.627 0.393 1.00 25.47 332 THR A C 1
ATOM 2521 O O . THR A 1 332 ? 9.915 -17.719 0.492 1.00 25.47 332 THR A O 1
ATOM 2524 N N . ASP A 1 333 ? 9.761 -15.491 0.482 1.00 24.80 333 ASP A N 1
ATOM 2525 C CA . ASP A 1 333 ? 8.317 -15.409 0.309 1.00 24.80 333 ASP A CA 1
ATOM 2526 C C . ASP A 1 333 ? 8.005 -14.064 -0.341 1.00 24.80 333 ASP A C 1
ATOM 2528 O O . ASP A 1 333 ? 8.070 -12.979 0.245 1.00 24.80 333 ASP A O 1
ATOM 2532 N N . ALA A 1 334 ? 7.757 -14.144 -1.644 1.00 28.11 334 ALA A N 1
ATOM 2533 C CA . ALA A 1 334 ? 7.466 -13.025 -2.518 1.00 28.11 334 ALA A CA 1
ATOM 2534 C C . ALA A 1 334 ? 5.981 -12.647 -2.428 1.00 28.11 334 ALA A C 1
ATOM 2536 O O . ALA A 1 334 ? 5.264 -12.706 -3.418 1.00 28.11 334 ALA A O 1
ATOM 2537 N N . ALA A 1 335 ? 5.524 -12.235 -1.249 1.00 27.47 335 ALA A N 1
ATOM 2538 C CA . ALA A 1 335 ? 4.267 -11.517 -1.058 1.00 27.47 335 ALA A CA 1
ATOM 2539 C C . ALA A 1 335 ? 4.360 -10.736 0.262 1.00 27.47 335 ALA A C 1
ATOM 2541 O O . ALA A 1 335 ? 4.786 -11.283 1.268 1.00 27.47 335 ALA A O 1
ATOM 2542 N N . SER A 1 336 ? 3.961 -9.463 0.274 1.00 26.61 336 SER A N 1
ATOM 2543 C CA . SER A 1 336 ? 3.871 -8.591 1.473 1.00 26.61 336 SER A CA 1
ATOM 2544 C C . SER A 1 336 ? 5.084 -7.746 1.893 1.00 26.61 336 SER A C 1
ATOM 2546 O O . SER A 1 336 ? 5.020 -7.090 2.928 1.00 26.61 336 SER A O 1
ATOM 2548 N N . ARG A 1 337 ? 6.146 -7.613 1.086 1.00 28.58 337 ARG A N 1
ATOM 2549 C CA . ARG A 1 337 ? 7.149 -6.547 1.321 1.00 28.58 337 ARG A CA 1
ATOM 2550 C C . ARG A 1 337 ? 6.691 -5.212 0.713 1.00 28.58 337 ARG A C 1
ATOM 2552 O O . ARG A 1 337 ? 7.158 -4.819 -0.356 1.00 28.58 337 ARG A O 1
ATOM 2559 N N . SER A 1 338 ? 5.750 -4.530 1.364 1.00 32.94 338 SER A N 1
ATOM 2560 C CA . SER A 1 338 ? 5.525 -3.091 1.179 1.00 32.94 338 SER A CA 1
ATOM 2561 C C . SER A 1 338 ? 6.556 -2.337 2.015 1.00 32.94 338 SER A C 1
ATOM 2563 O O . SER A 1 338 ? 6.448 -2.303 3.233 1.00 32.94 338 SER A O 1
ATOM 2565 N N . GLY A 1 339 ? 7.592 -1.816 1.353 1.00 24.77 339 GLY A N 1
ATOM 2566 C CA . GLY A 1 339 ? 8.507 -0.840 1.950 1.00 24.77 339 GLY A CA 1
ATOM 2567 C C . GLY A 1 339 ? 7.849 0.538 2.110 1.00 24.77 339 GLY A C 1
ATOM 2568 O O . GLY A 1 339 ? 6.678 0.697 1.738 1.00 24.77 339 GLY A O 1
ATOM 2569 N N . PRO A 1 340 ? 8.602 1.529 2.606 1.00 25.95 340 PRO A N 1
ATOM 2570 C CA . PRO A 1 340 ? 8.019 2.668 3.278 1.00 25.95 340 PRO A CA 1
ATOM 2571 C C . PRO A 1 340 ? 7.103 3.542 2.455 1.00 25.95 340 PRO A C 1
ATOM 2573 O O . PRO A 1 340 ? 7.434 4.006 1.363 1.00 25.95 340 PRO A O 1
ATOM 2576 N N . LEU A 1 341 ? 5.937 3.811 3.041 1.00 34.75 341 LEU A N 1
ATOM 2577 C CA . LEU A 1 341 ? 5.249 5.059 2.792 1.00 34.75 341 LEU A CA 1
ATOM 2578 C C . LEU A 1 341 ? 6.059 6.091 3.560 1.00 34.75 341 LEU A C 1
ATOM 2580 O O . LEU A 1 341 ? 5.922 6.235 4.772 1.00 34.75 341 LEU A O 1
ATOM 2584 N N . ALA A 1 342 ? 6.924 6.806 2.840 1.00 23.72 342 ALA A N 1
ATOM 2585 C CA . ALA A 1 342 ? 7.370 8.098 3.318 1.00 23.72 342 ALA A CA 1
ATOM 2586 C C . ALA A 1 342 ? 6.130 8.827 3.849 1.00 23.72 342 ALA A C 1
ATOM 2588 O O . ALA A 1 342 ? 5.131 8.931 3.122 1.00 23.72 342 ALA A O 1
ATOM 2589 N N . SER A 1 343 ? 6.184 9.290 5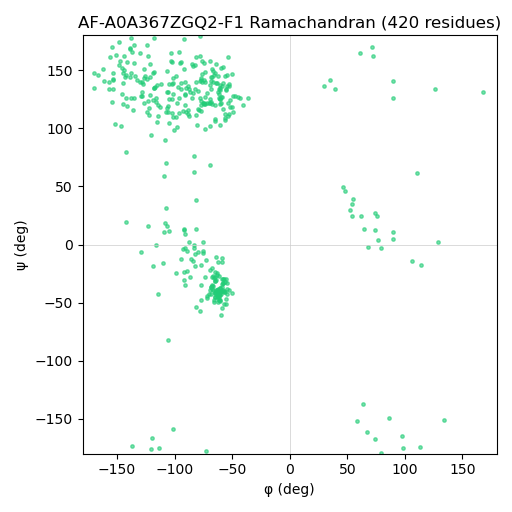.108 1.00 27.66 343 SER A N 1
ATOM 2590 C CA . SER A 1 343 ? 5.253 10.299 5.616 1.00 27.66 343 SER A CA 1
ATOM 2591 C C . SER A 1 343 ? 4.986 11.258 4.470 1.00 27.66 343 SER A C 1
ATOM 2593 O O . SER A 1 343 ? 5.972 11.705 3.872 1.00 27.66 343 SER A O 1
ATOM 2595 N N . PRO A 1 344 ? 3.721 11.524 4.092 1.00 29.98 344 PRO A N 1
ATOM 2596 C CA . PRO A 1 344 ? 3.458 12.373 2.951 1.00 29.98 344 PRO A CA 1
ATOM 2597 C C . PRO A 1 344 ? 4.230 13.659 3.195 1.00 29.98 344 PRO A C 1
ATOM 2599 O O . PRO A 1 344 ? 3.930 14.394 4.138 1.00 29.98 344 PRO A O 1
ATOM 2602 N N . ALA A 1 345 ? 5.255 13.906 2.374 1.00 25.83 345 ALA A N 1
ATOM 2603 C CA . ALA A 1 345 ? 5.733 15.253 2.204 1.00 25.83 345 ALA A CA 1
ATOM 2604 C C . ALA A 1 345 ? 4.462 16.035 1.903 1.00 25.83 345 ALA A C 1
ATOM 2606 O O . ALA A 1 345 ? 3.723 15.691 0.971 1.00 25.83 345 ALA A O 1
ATOM 2607 N N . THR A 1 346 ? 4.144 16.996 2.772 1.00 29.31 346 THR A N 1
ATOM 2608 C CA . THR A 1 346 ? 3.158 18.022 2.468 1.00 29.31 346 THR A CA 1
ATOM 2609 C C . THR A 1 346 ? 3.412 18.399 1.016 1.00 29.31 346 THR A C 1
ATOM 2611 O O . THR A 1 346 ? 4.561 18.737 0.716 1.00 29.31 346 THR A O 1
ATOM 2614 N N . PRO A 1 347 ? 2.435 18.244 0.101 1.00 30.47 347 PRO A N 1
ATOM 2615 C CA . PRO A 1 347 ? 2.682 18.552 -1.294 1.00 30.47 347 PRO A CA 1
ATOM 2616 C C . PRO A 1 347 ? 3.270 19.954 -1.319 1.00 30.47 347 PRO A C 1
ATOM 2618 O O . PRO A 1 347 ? 2.673 20.876 -0.749 1.00 30.47 347 PRO A O 1
ATOM 2621 N N . SER A 1 348 ? 4.455 20.108 -1.913 1.00 28.69 348 SER A N 1
ATOM 2622 C CA . SER A 1 348 ? 4.885 21.428 -2.336 1.00 28.69 348 SER A CA 1
ATOM 2623 C C . SER A 1 348 ? 3.733 21.933 -3.196 1.00 28.69 348 SER A C 1
ATOM 2625 O O . SER A 1 348 ? 3.371 21.347 -4.219 1.00 28.69 348 SER A O 1
ATOM 2627 N N . ARG A 1 349 ? 3.014 22.936 -2.687 1.00 35.56 349 ARG A N 1
ATOM 2628 C CA . ARG A 1 349 ? 1.951 23.584 -3.444 1.00 35.56 349 ARG A CA 1
ATOM 2629 C C . ARG A 1 349 ? 2.604 24.084 -4.730 1.00 35.56 349 ARG A C 1
ATOM 2631 O O . ARG A 1 349 ? 3.353 25.050 -4.669 1.00 35.56 349 ARG A O 1
ATOM 2638 N N . GLY A 1 350 ? 2.327 23.438 -5.861 1.00 37.75 350 GLY A N 1
ATOM 2639 C CA . GLY A 1 350 ? 2.602 24.026 -7.169 1.00 37.75 350 GLY A CA 1
ATOM 2640 C C . GLY A 1 350 ? 3.396 23.214 -8.188 1.00 37.75 350 GLY A C 1
ATOM 2641 O O . GLY A 1 350 ? 3.591 23.759 -9.268 1.00 37.75 350 GLY A O 1
ATOM 2642 N N . GLU A 1 351 ? 3.818 21.964 -7.952 1.00 42.81 351 GLU A N 1
ATOM 2643 C CA . GLU A 1 351 ? 4.351 21.179 -9.082 1.00 42.81 351 GLU A CA 1
ATOM 2644 C C . GLU A 1 351 ? 3.216 20.796 -10.052 1.00 42.81 351 GLU A C 1
ATOM 2646 O O . GLU A 1 351 ? 2.238 20.158 -9.637 1.00 42.81 351 GLU A O 1
ATOM 2651 N N . PRO A 1 352 ? 3.299 21.185 -11.340 1.00 52.47 352 PRO A N 1
ATOM 2652 C CA . PRO A 1 352 ? 2.306 20.802 -12.331 1.00 52.47 352 PRO A CA 1
ATOM 2653 C C . PRO A 1 352 ? 2.251 19.280 -12.459 1.00 52.47 352 PRO A C 1
ATOM 2655 O O . PRO A 1 352 ? 3.283 18.612 -12.528 1.00 52.47 352 PRO A O 1
ATOM 2658 N N . LEU A 1 353 ? 1.039 18.722 -12.535 1.00 57.34 353 LEU A N 1
ATOM 2659 C CA . LEU A 1 353 ? 0.868 17.312 -12.874 1.00 57.34 353 LEU A CA 1
ATOM 2660 C C . LEU A 1 353 ? 1.624 17.005 -14.177 1.00 57.34 353 LEU A C 1
ATOM 2662 O O . LEU A 1 353 ? 1.499 17.774 -15.136 1.00 57.34 353 LEU A O 1
ATOM 2666 N N . PRO A 1 354 ? 2.331 15.861 -14.261 1.00 62.81 354 PRO A N 1
ATOM 2667 C CA . PRO A 1 354 ? 2.861 15.385 -15.526 1.00 62.81 354 PRO A CA 1
ATOM 2668 C C . PRO A 1 354 ? 1.764 15.379 -16.607 1.00 62.81 354 PRO A C 1
ATOM 2670 O O . PRO A 1 354 ? 0.587 15.128 -16.282 1.00 62.81 354 PRO A O 1
ATOM 2673 N N . PRO A 1 355 ? 2.131 15.636 -17.878 1.00 62.50 355 PRO A N 1
ATOM 2674 C CA . PRO A 1 355 ? 1.181 15.701 -18.985 1.00 62.50 355 PRO A CA 1
ATOM 2675 C C . PRO A 1 355 ? 0.315 14.427 -19.077 1.00 62.50 355 PRO A C 1
ATOM 2677 O O . PRO A 1 355 ? 0.656 13.395 -18.487 1.00 62.50 355 PRO A O 1
ATOM 2680 N N . PRO A 1 356 ? -0.839 14.481 -19.772 1.00 63.88 356 PRO A N 1
ATOM 2681 C CA . PRO A 1 356 ? -1.677 13.309 -20.026 1.00 63.88 356 PRO A CA 1
ATOM 2682 C C . PRO A 1 356 ? -0.849 12.103 -20.478 1.00 63.88 356 PRO A C 1
ATOM 2684 O O . PRO A 1 356 ? -0.016 12.204 -21.373 1.00 63.88 356 PRO A O 1
ATOM 2687 N N . LEU A 1 357 ? -1.039 10.974 -19.790 1.00 63.59 357 LEU A N 1
ATOM 2688 C CA . LEU A 1 357 ? -0.211 9.780 -19.957 1.00 63.59 357 LEU A CA 1
ATOM 2689 C C . LEU A 1 357 ? -0.537 9.008 -21.255 1.00 63.59 357 LEU A C 1
ATOM 2691 O O . LEU A 1 357 ? 0.143 8.043 -21.567 1.00 63.59 357 LEU A O 1
ATOM 2695 N N . ASP A 1 358 ? -1.582 9.370 -21.994 1.00 56.06 358 ASP A N 1
ATOM 2696 C CA . ASP A 1 358 ? -2.190 8.568 -23.065 1.00 56.06 358 ASP A CA 1
ATOM 2697 C C . ASP A 1 358 ? -1.634 8.826 -24.476 1.00 56.06 358 ASP A C 1
ATOM 2699 O O . ASP A 1 358 ? -1.689 7.927 -25.310 1.00 56.06 358 ASP A O 1
ATOM 2703 N N . ALA A 1 359 ? -1.044 9.988 -24.763 1.00 53.94 359 ALA A N 1
ATOM 2704 C CA . ALA A 1 359 ? -0.735 10.355 -26.152 1.00 53.94 359 ALA A CA 1
ATOM 2705 C C . ALA A 1 359 ? 0.616 9.844 -26.711 1.00 53.94 359 ALA A C 1
ATOM 2707 O O . ALA A 1 359 ? 0.838 9.917 -27.918 1.00 53.94 359 ALA A O 1
ATOM 2708 N N . SER A 1 360 ? 1.535 9.329 -25.883 1.00 64.44 360 SER A N 1
ATOM 2709 C CA . SER A 1 360 ? 2.909 8.998 -26.324 1.00 64.44 360 SER A CA 1
ATOM 2710 C C . SER A 1 360 ? 3.512 7.727 -25.709 1.00 64.44 360 SER A C 1
ATOM 2712 O O . SER A 1 360 ? 4.729 7.549 -25.727 1.00 64.44 360 SER A O 1
ATOM 2714 N N . GLY A 1 361 ? 2.687 6.830 -25.167 1.00 80.44 361 GLY A N 1
ATOM 2715 C CA . GLY A 1 361 ? 3.132 5.581 -24.542 1.00 80.44 361 GLY A CA 1
ATOM 2716 C C . GLY A 1 361 ? 3.539 4.468 -25.512 1.00 80.44 361 GLY A C 1
ATOM 2717 O O . GLY A 1 361 ? 3.098 4.419 -26.663 1.00 80.44 361 GLY A O 1
ATOM 2718 N N . THR A 1 362 ? 4.354 3.535 -25.028 1.00 86.81 362 THR A N 1
ATOM 2719 C CA . THR A 1 362 ? 4.590 2.221 -25.638 1.00 86.81 362 THR A CA 1
ATOM 2720 C C . THR A 1 362 ? 4.810 1.161 -24.551 1.00 86.81 362 THR A C 1
ATOM 2722 O O . THR A 1 362 ? 5.255 1.468 -23.444 1.00 86.81 362 THR A O 1
ATOM 2725 N N . GLN A 1 363 ? 4.480 -0.094 -24.847 1.00 91.00 363 GLN A N 1
ATOM 2726 C CA . GLN A 1 363 ? 4.877 -1.252 -24.032 1.00 91.00 363 GLN A CA 1
ATOM 2727 C C . GLN A 1 363 ? 6.191 -1.866 -24.529 1.00 91.00 363 GLN A C 1
ATOM 2729 O O . GLN A 1 363 ? 6.711 -2.787 -23.915 1.00 91.00 363 GLN A O 1
ATOM 2734 N N . ASP A 1 364 ? 6.740 -1.350 -25.624 1.00 93.12 364 ASP A N 1
ATOM 2735 C CA . ASP A 1 364 ? 7.935 -1.872 -26.265 1.00 93.12 364 ASP A CA 1
ATOM 2736 C C . ASP A 1 364 ? 8.811 -0.719 -26.762 1.00 93.12 364 ASP A C 1
ATOM 2738 O O . ASP A 1 364 ? 8.371 0.112 -27.562 1.00 93.12 364 ASP A O 1
ATOM 2742 N N . LEU A 1 365 ? 10.031 -0.637 -26.238 1.00 92.62 365 LEU A N 1
ATOM 2743 C CA . LEU A 1 365 ? 10.996 0.410 -26.546 1.00 92.62 365 LEU A CA 1
ATOM 2744 C C . LEU A 1 365 ? 12.285 -0.227 -27.053 1.00 92.62 365 LEU A C 1
ATOM 2746 O O . LEU A 1 365 ? 12.997 -0.884 -26.294 1.00 92.62 365 LEU A O 1
ATOM 2750 N N . VAL A 1 366 ? 12.603 0.016 -28.321 1.00 92.31 366 VAL A N 1
ATOM 2751 C CA . VAL A 1 366 ? 13.920 -0.274 -28.894 1.00 92.31 366 VAL A CA 1
ATOM 2752 C C . VAL A 1 366 ? 14.847 0.895 -28.572 1.00 92.31 366 VAL A C 1
ATOM 2754 O O . VAL A 1 366 ? 14.484 2.053 -28.775 1.00 92.31 366 VAL A O 1
ATOM 2757 N N . LEU A 1 367 ? 16.025 0.588 -28.039 1.00 89.81 367 LEU A N 1
ATOM 2758 C CA . LEU A 1 367 ? 17.043 1.571 -27.692 1.00 89.81 367 LEU A CA 1
ATOM 2759 C C . LEU A 1 367 ? 18.020 1.716 -28.854 1.00 89.81 367 LEU A C 1
ATOM 2761 O O . LEU A 1 367 ? 18.421 0.722 -29.466 1.00 89.81 367 LEU A O 1
ATOM 2765 N N . ASP A 1 368 ? 18.413 2.956 -29.126 1.00 81.00 368 ASP A N 1
ATOM 2766 C CA . ASP A 1 368 ? 19.467 3.243 -30.087 1.00 81.00 368 ASP A CA 1
ATOM 2767 C C . ASP A 1 368 ? 20.780 2.589 -29.631 1.00 81.00 368 ASP A C 1
ATOM 2769 O O . ASP A 1 368 ? 21.231 2.784 -28.501 1.00 81.00 368 ASP A O 1
ATOM 2773 N N . ARG A 1 369 ? 21.367 1.782 -30.519 1.00 69.62 369 ARG A N 1
ATOM 2774 C CA . ARG A 1 369 ? 22.603 1.033 -30.267 1.00 69.62 369 ARG A CA 1
ATOM 2775 C C . ARG A 1 369 ? 23.850 1.908 -30.359 1.00 69.62 369 ARG A C 1
ATOM 2777 O O . ARG A 1 369 ? 24.895 1.467 -29.884 1.00 69.62 369 ARG A O 1
ATOM 2784 N N . GLU A 1 370 ? 23.741 3.082 -30.979 1.00 72.44 370 GLU A N 1
ATOM 2785 C CA . GLU A 1 370 ? 24.829 4.054 -31.126 1.00 72.44 370 GLU A CA 1
ATOM 2786 C C . GLU A 1 370 ? 24.890 5.028 -29.942 1.00 72.44 370 GLU A C 1
ATOM 2788 O O . GLU A 1 370 ? 25.951 5.564 -29.622 1.00 72.44 370 GLU A O 1
ATOM 2793 N N . SER A 1 371 ? 23.775 5.204 -29.228 1.00 71.69 371 SER A N 1
ATOM 2794 C CA . SER A 1 371 ? 23.738 5.945 -27.970 1.00 71.69 371 SER A CA 1
ATOM 2795 C C . SER A 1 371 ? 24.519 5.191 -26.888 1.00 71.69 371 SER A C 1
ATOM 2797 O O . SER A 1 371 ? 24.168 4.068 -26.534 1.00 71.69 371 SER A O 1
ATOM 2799 N N . GLY A 1 372 ? 25.551 5.821 -26.316 1.00 81.12 372 GLY A N 1
ATOM 2800 C CA . GLY A 1 372 ? 26.418 5.185 -25.314 1.00 81.12 372 GLY A CA 1
ATOM 2801 C C . GLY A 1 372 ? 25.685 4.714 -24.050 1.00 81.12 372 GLY A C 1
ATOM 2802 O O . GLY A 1 372 ? 25.931 3.609 -23.576 1.00 81.12 372 GLY A O 1
ATOM 2803 N N . ASP A 1 373 ? 24.760 5.519 -23.519 1.00 89.75 373 ASP A N 1
ATOM 2804 C CA . ASP A 1 373 ? 23.948 5.159 -22.347 1.00 89.75 373 ASP A CA 1
ATOM 2805 C C . ASP A 1 373 ? 22.507 5.683 -22.495 1.00 89.75 373 ASP A C 1
ATOM 2807 O O . ASP A 1 373 ? 22.172 6.758 -21.980 1.00 89.75 373 ASP A O 1
ATOM 2811 N N . PRO A 1 374 ? 21.655 4.986 -23.271 1.00 91.00 374 PRO A N 1
ATOM 2812 C CA . PRO A 1 374 ? 20.313 5.459 -23.579 1.00 91.00 374 PRO A CA 1
ATOM 2813 C C . PRO A 1 374 ? 19.430 5.538 -22.326 1.00 91.00 374 PRO A C 1
ATOM 2815 O O . PRO A 1 374 ? 19.540 4.736 -21.395 1.00 91.00 374 PRO A O 1
ATOM 2818 N N . ILE A 1 375 ? 18.515 6.509 -22.326 1.00 91.25 375 ILE A N 1
ATOM 2819 C CA . ILE A 1 375 ? 17.528 6.709 -21.261 1.00 91.25 375 ILE A CA 1
ATOM 2820 C C . ILE A 1 375 ? 16.264 5.907 -21.578 1.00 91.25 375 ILE A C 1
ATOM 2822 O O . ILE A 1 375 ? 15.741 5.957 -22.689 1.00 91.25 375 ILE A O 1
ATOM 2826 N N . ILE A 1 376 ? 15.744 5.218 -20.567 1.00 93.81 376 ILE A N 1
ATOM 2827 C CA . ILE A 1 376 ? 14.452 4.544 -20.557 1.00 93.81 376 ILE A CA 1
ATOM 2828 C C . ILE A 1 376 ? 13.462 5.450 -19.804 1.00 93.81 376 ILE A C 1
ATOM 2830 O O . ILE A 1 376 ? 13.459 5.466 -18.566 1.00 93.81 376 ILE A O 1
ATOM 2834 N N . PRO A 1 377 ? 12.636 6.243 -20.512 1.00 93.06 377 PRO A N 1
ATOM 2835 C CA . PRO A 1 377 ? 11.628 7.083 -19.885 1.00 93.06 377 PRO A CA 1
ATOM 2836 C C . PRO A 1 377 ? 10.393 6.259 -19.505 1.00 93.06 377 PRO A C 1
ATOM 2838 O O . PRO A 1 377 ? 9.839 5.511 -20.310 1.00 93.06 377 PRO A O 1
ATOM 2841 N N . LEU A 1 378 ? 9.923 6.438 -18.277 1.00 93.69 378 LEU A N 1
ATOM 2842 C CA . LEU A 1 378 ? 8.741 5.799 -17.714 1.00 93.69 378 LEU A CA 1
ATOM 2843 C C . LEU A 1 378 ? 7.678 6.840 -17.396 1.00 93.69 378 LEU A C 1
ATOM 2845 O O . LEU A 1 378 ? 7.960 7.882 -16.797 1.00 93.69 378 LEU A O 1
ATOM 2849 N N . LEU A 1 379 ? 6.439 6.504 -17.736 1.00 93.50 379 LEU A N 1
ATOM 2850 C CA . LEU A 1 379 ? 5.242 7.268 -17.418 1.00 93.50 379 LEU A CA 1
ATOM 2851 C C . LEU A 1 379 ? 4.304 6.368 -16.626 1.00 93.50 379 LEU A C 1
ATOM 2853 O O . LEU A 1 379 ? 3.853 5.342 -17.133 1.00 93.50 379 LEU A O 1
ATOM 2857 N N . GLY A 1 380 ? 4.009 6.738 -15.387 1.00 94.19 380 GLY A N 1
ATOM 2858 C CA . GLY A 1 380 ? 3.206 5.910 -14.502 1.00 94.19 380 GLY A CA 1
ATOM 2859 C C . GLY A 1 380 ? 2.189 6.680 -13.686 1.00 94.19 380 GLY A C 1
ATOM 2860 O O . GLY A 1 380 ? 2.058 7.904 -13.775 1.00 94.19 380 GLY A O 1
ATOM 2861 N N . ARG A 1 381 ? 1.413 5.924 -12.913 1.00 94.69 381 ARG A N 1
ATOM 2862 C CA . ARG A 1 381 ? 0.324 6.449 -12.091 1.00 94.69 381 ARG A CA 1
ATOM 2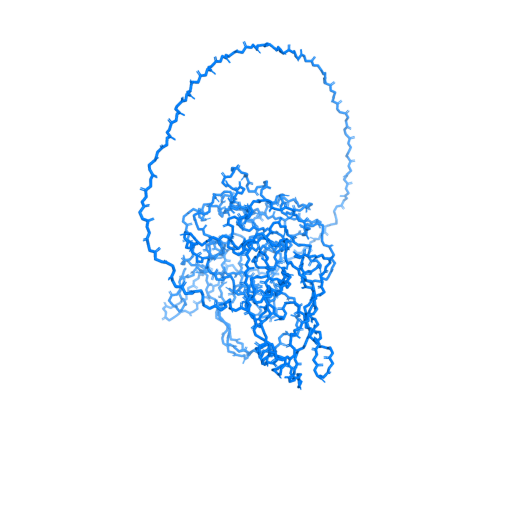863 C C . ARG A 1 381 ? 0.178 5.714 -10.771 1.00 94.69 381 ARG A C 1
ATOM 2865 O O . ARG A 1 381 ? 0.444 4.515 -10.662 1.00 94.69 381 ARG A O 1
ATOM 2872 N N . GLY A 1 382 ? -0.305 6.450 -9.781 1.00 96.12 382 GLY A N 1
ATOM 2873 C CA . GLY A 1 382 ? -0.530 5.972 -8.426 1.00 96.12 382 GLY A CA 1
ATOM 2874 C C . GLY A 1 382 ? 0.752 5.714 -7.628 1.00 96.12 382 GLY A C 1
ATOM 2875 O O . GLY A 1 382 ? 1.862 5.683 -8.155 1.00 96.12 382 GLY A O 1
ATOM 2876 N N . TYR A 1 383 ? 0.556 5.487 -6.333 1.00 96.00 383 TYR A N 1
ATOM 2877 C CA . TYR A 1 383 ? 1.570 5.254 -5.320 1.00 96.00 383 TYR A CA 1
ATOM 2878 C C . TYR A 1 383 ? 1.139 4.124 -4.385 1.00 96.00 383 TYR A C 1
ATOM 2880 O O . TYR A 1 383 ? 0.051 4.166 -3.801 1.00 96.00 383 TYR A O 1
ATOM 2888 N N . GLY A 1 384 ? 2.004 3.123 -4.236 1.00 93.38 384 GLY A N 1
ATOM 2889 C CA . GLY A 1 384 ? 1.758 1.940 -3.422 1.00 93.38 384 GLY A CA 1
ATOM 2890 C C . GLY A 1 384 ? 1.260 0.758 -4.249 1.00 93.38 384 GLY A C 1
ATOM 2891 O O . GLY A 1 384 ? 1.379 0.725 -5.474 1.00 93.38 384 GLY A O 1
ATOM 2892 N N . HIS A 1 385 ? 0.720 -0.249 -3.566 1.00 92.62 385 HIS A N 1
ATOM 2893 C CA . HIS A 1 385 ? 0.324 -1.511 -4.195 1.00 92.62 385 HIS A CA 1
ATOM 2894 C C . HIS A 1 385 ? -1.058 -1.465 -4.867 1.00 92.62 385 HIS A C 1
ATOM 2896 O O . HIS A 1 385 ? -1.403 -2.421 -5.546 1.00 92.62 385 HIS A O 1
ATOM 2902 N N . GLN A 1 386 ? -1.839 -0.393 -4.704 1.00 95.06 386 GLN A N 1
ATOM 2903 C CA . GLN A 1 386 ? -3.096 -0.129 -5.427 1.00 95.06 386 GLN A CA 1
ATOM 2904 C C . GLN A 1 386 ? -4.265 -1.098 -5.180 1.00 95.06 386 GLN A C 1
ATOM 2906 O O . GLN A 1 386 ? -5.248 -1.037 -5.902 1.00 95.06 386 GLN A O 1
ATOM 2911 N N . VAL A 1 387 ? -4.215 -1.956 -4.162 1.00 95.19 387 VAL A N 1
ATOM 2912 C CA . VAL A 1 387 ? -5.318 -2.879 -3.810 1.00 95.19 387 VAL A CA 1
ATOM 2913 C C . VAL A 1 387 ? -6.126 -2.287 -2.656 1.00 95.19 387 VAL A C 1
ATOM 2915 O O . VAL A 1 387 ? -5.550 -1.617 -1.799 1.00 95.19 387 VAL A O 1
ATOM 2918 N N . GLY A 1 388 ? -7.441 -2.512 -2.648 1.00 96.56 388 GLY A N 1
ATOM 2919 C CA . GLY A 1 388 ? -8.345 -2.019 -1.605 1.00 96.56 388 GLY A CA 1
ATOM 2920 C C . GLY A 1 388 ? -8.423 -0.490 -1.548 1.00 96.56 388 GLY A C 1
ATOM 2921 O O . GLY A 1 388 ? -8.518 0.169 -2.586 1.00 96.56 388 GLY A O 1
ATOM 2922 N N . LEU A 1 389 ? -8.409 0.094 -0.347 1.00 97.75 389 LEU A N 1
ATOM 2923 C CA . LEU A 1 389 ? -8.702 1.521 -0.174 1.00 97.75 389 LEU A CA 1
ATOM 2924 C C . LEU A 1 389 ? -7.575 2.436 -0.685 1.00 97.75 389 LEU A C 1
ATOM 2926 O O . LEU A 1 389 ? -6.412 2.293 -0.312 1.00 97.75 389 LEU A O 1
ATOM 2930 N N . CYS A 1 390 ? -7.940 3.437 -1.492 1.00 97.75 390 CYS A N 1
ATOM 2931 C CA . CYS A 1 390 ? -7.062 4.548 -1.865 1.00 97.75 390 CYS A CA 1
ATOM 2932 C C . CYS A 1 390 ? -7.216 5.706 -0.868 1.00 97.75 390 CYS A C 1
ATOM 2934 O O . CYS A 1 390 ? -8.268 6.346 -0.834 1.00 97.75 390 CYS A O 1
ATOM 2936 N N . GLN A 1 391 ? -6.168 6.023 -0.103 1.00 96.38 391 GLN A N 1
ATOM 2937 C CA . GLN A 1 391 ? -6.196 7.063 0.934 1.00 96.38 391 GLN A CA 1
ATOM 2938 C C . GLN A 1 391 ? -6.512 8.446 0.352 1.00 96.38 391 GLN A C 1
ATOM 2940 O O . GLN A 1 391 ? -7.425 9.113 0.831 1.00 96.38 391 GLN A O 1
ATOM 2945 N N . ALA A 1 392 ? -5.843 8.854 -0.731 1.00 97.25 392 ALA A N 1
ATOM 2946 C CA . ALA A 1 392 ? -6.118 10.131 -1.394 1.00 97.25 392 ALA A CA 1
ATOM 2947 C C . ALA A 1 392 ? -7.574 10.234 -1.883 1.00 97.25 392 ALA A C 1
ATOM 2949 O O . ALA A 1 392 ? -8.213 11.274 -1.737 1.00 97.25 392 ALA A O 1
ATOM 2950 N N . GLY A 1 393 ? -8.119 9.141 -2.426 1.00 98.00 393 GLY A N 1
ATOM 2951 C CA . GLY A 1 393 ? -9.521 9.088 -2.831 1.00 98.00 393 GLY A CA 1
ATOM 2952 C C . GLY A 1 393 ? -10.478 9.114 -1.636 1.00 98.00 393 GLY A C 1
ATOM 2953 O O . GLY A 1 393 ? -11.500 9.785 -1.694 1.00 98.00 393 GLY A O 1
ATOM 2954 N N . ALA A 1 394 ? -10.148 8.436 -0.535 1.00 98.12 394 ALA A N 1
ATOM 2955 C CA . ALA A 1 394 ? -10.935 8.451 0.698 1.00 98.12 394 ALA A CA 1
ATOM 2956 C C . ALA A 1 394 ? -10.945 9.829 1.382 1.00 98.12 394 ALA A C 1
ATOM 2958 O O . ALA A 1 394 ? -11.973 10.228 1.927 1.00 98.12 394 ALA A O 1
ATOM 2959 N N . VAL A 1 395 ? -9.836 10.574 1.324 1.00 98.00 395 VAL A N 1
ATOM 2960 C CA . VAL A 1 395 ? -9.765 11.976 1.769 1.00 98.00 395 VAL A CA 1
ATOM 2961 C C . VAL A 1 395 ? -10.715 12.841 0.944 1.00 98.00 395 VAL A C 1
ATOM 2963 O O . VAL A 1 395 ? -11.492 13.607 1.505 1.00 98.00 395 VAL A O 1
ATOM 2966 N N . GLU A 1 396 ? -10.700 12.710 -0.382 1.00 98.19 396 GLU A N 1
ATOM 2967 C CA . GLU A 1 396 ? -11.606 13.470 -1.250 1.00 98.19 396 GLU A CA 1
ATOM 2968 C C . GLU A 1 396 ? -13.082 13.097 -1.029 1.00 98.19 396 GLU A C 1
ATOM 2970 O O . GLU A 1 396 ? -13.932 13.981 -0.950 1.00 98.19 396 GLU A O 1
ATOM 2975 N N . LEU A 1 397 ? -13.404 11.812 -0.849 1.00 98.38 397 LEU A N 1
ATOM 2976 C CA . LEU A 1 397 ? -14.759 11.380 -0.483 1.00 98.38 397 LEU A CA 1
ATOM 2977 C C . LEU A 1 397 ? -15.201 11.963 0.869 1.00 98.38 397 LEU A C 1
ATOM 2979 O O . LEU A 1 397 ? -16.324 12.446 0.993 1.00 98.38 397 LEU A O 1
ATOM 2983 N N . GLY A 1 398 ? -14.306 11.993 1.860 1.00 98.06 398 GLY A N 1
ATOM 2984 C CA . GLY A 1 398 ? -14.573 12.625 3.152 1.00 98.06 398 GLY A CA 1
ATOM 2985 C C . GLY A 1 398 ? -14.827 14.133 3.039 1.00 98.06 398 GLY A C 1
ATOM 2986 O O . GLY A 1 398 ? -15.725 14.652 3.697 1.00 98.06 398 GLY A O 1
ATOM 2987 N N . ARG A 1 399 ? -14.108 14.846 2.157 1.00 97.81 399 ARG A N 1
ATOM 2988 C CA . ARG A 1 399 ? -14.376 16.271 1.855 1.00 97.81 399 ARG A CA 1
ATOM 2989 C C . ARG A 1 399 ? -15.744 16.481 1.213 1.00 97.81 399 ARG A C 1
ATOM 2991 O O . ARG A 1 399 ? -16.375 17.504 1.446 1.00 97.81 399 ARG A O 1
ATOM 2998 N N . ARG A 1 400 ? -16.217 15.493 0.454 1.00 98.12 400 ARG A N 1
ATOM 2999 C CA . ARG A 1 400 ? -17.572 15.437 -0.117 1.00 98.12 400 ARG A CA 1
ATOM 3000 C C . ARG A 1 400 ? -18.623 14.939 0.879 1.00 98.12 400 ARG A C 1
ATOM 3002 O O . ARG A 1 400 ? -19.724 14.600 0.462 1.00 98.12 400 ARG A O 1
ATOM 3009 N N . GLN A 1 401 ? -18.283 14.878 2.168 1.00 97.94 401 GLN A N 1
ATOM 3010 C CA . GLN A 1 401 ? -19.169 14.486 3.266 1.00 97.94 401 GLN A CA 1
ATOM 3011 C C . GLN A 1 401 ? -19.707 13.051 3.171 1.00 97.94 401 GLN A C 1
ATOM 3013 O O . GLN A 1 401 ? -20.744 12.732 3.750 1.00 97.94 401 GLN A O 1
ATOM 3018 N N . TRP A 1 402 ? -18.998 12.157 2.476 1.00 98.62 402 TRP A N 1
ATOM 3019 C CA . TRP A 1 402 ? -19.317 10.733 2.538 1.00 98.62 402 TRP A CA 1
ATOM 3020 C C . TRP A 1 402 ? -18.992 10.200 3.929 1.00 98.62 402 TRP A C 1
ATOM 3022 O O . TRP A 1 402 ? -17.900 10.432 4.448 1.00 98.62 402 TRP A O 1
ATOM 3032 N N . SER A 1 403 ? -19.917 9.438 4.508 1.00 98.62 403 SER A N 1
ATOM 3033 C CA . SER A 1 403 ? -19.671 8.719 5.758 1.00 98.62 403 SER A CA 1
ATOM 3034 C C . SER A 1 403 ? -18.583 7.657 5.583 1.00 98.62 403 SER A C 1
ATOM 3036 O O . SER A 1 403 ? -18.414 7.093 4.498 1.00 98.62 403 SER A O 1
ATOM 3038 N N . TYR A 1 404 ? -17.901 7.287 6.667 1.00 98.56 404 TYR A N 1
ATOM 3039 C CA . TYR A 1 404 ? -16.888 6.231 6.645 1.00 98.56 404 TYR A CA 1
ATOM 3040 C C . TYR A 1 404 ? -17.455 4.912 6.110 1.00 98.56 404 TYR A C 1
ATOM 3042 O O . TYR A 1 404 ? -16.757 4.168 5.432 1.00 98.56 404 TYR A O 1
ATOM 3050 N N . ARG A 1 405 ? -18.744 4.637 6.352 1.00 98.25 405 ARG A N 1
ATOM 3051 C CA . ARG A 1 405 ? -19.437 3.454 5.826 1.00 98.25 405 ARG A CA 1
ATOM 3052 C C . ARG A 1 405 ? -19.526 3.487 4.303 1.00 98.25 405 ARG A C 1
ATOM 3054 O O . ARG A 1 405 ? -19.224 2.484 3.669 1.00 98.25 405 ARG A O 1
ATOM 3061 N N . GLN A 1 406 ? -19.894 4.632 3.728 1.00 98.38 406 GLN A N 1
ATOM 3062 C CA . GLN A 1 406 ? -19.936 4.817 2.274 1.00 98.38 406 GLN A CA 1
ATOM 3063 C C . GLN A 1 406 ? -18.531 4.763 1.664 1.00 98.38 406 GLN A C 1
ATOM 3065 O O . GLN A 1 406 ? -18.348 4.150 0.618 1.00 98.38 406 GLN A O 1
ATOM 3070 N N . ILE A 1 407 ? -17.528 5.346 2.332 1.00 98.62 407 ILE A N 1
ATOM 3071 C CA . ILE A 1 407 ? -16.123 5.278 1.900 1.00 98.62 407 ILE A CA 1
ATOM 3072 C C . ILE A 1 407 ? -15.640 3.823 1.860 1.00 98.62 407 ILE A C 1
ATOM 3074 O O . ILE A 1 407 ? -15.060 3.399 0.865 1.00 98.62 407 ILE A O 1
ATOM 3078 N N . LEU A 1 408 ? -15.880 3.044 2.919 1.00 98.31 408 LEU A N 1
ATOM 3079 C CA . LEU A 1 408 ? -15.481 1.636 2.966 1.00 98.31 408 LEU A CA 1
ATOM 3080 C C . LEU A 1 408 ? -16.230 0.811 1.913 1.00 98.31 408 LEU A C 1
ATOM 3082 O O . LEU A 1 408 ? -15.591 0.072 1.172 1.00 98.31 408 LEU A O 1
ATOM 3086 N N . ALA A 1 409 ? -17.548 0.993 1.785 1.00 97.44 409 ALA A N 1
ATOM 3087 C CA . ALA A 1 409 ? -18.364 0.290 0.793 1.00 97.44 409 ALA A CA 1
ATOM 3088 C C . ALA A 1 409 ? -17.973 0.618 -0.659 1.00 97.44 409 ALA A C 1
ATOM 3090 O O . ALA A 1 409 ? -18.174 -0.202 -1.549 1.00 97.44 409 ALA A O 1
ATOM 3091 N N . PHE A 1 410 ? -17.395 1.798 -0.907 1.00 98.06 410 PHE A N 1
ATOM 3092 C CA . PHE A 1 410 ? -16.871 2.159 -2.222 1.00 98.06 410 PHE A CA 1
ATOM 3093 C C . PHE A 1 410 ? -15.651 1.313 -2.618 1.00 98.06 410 PHE A C 1
ATOM 3095 O O . PHE A 1 410 ? -15.514 0.962 -3.785 1.00 98.06 410 PHE A O 1
ATOM 3102 N N . TYR A 1 411 ? -14.762 0.990 -1.670 1.00 98.12 411 TYR A N 1
ATOM 3103 C CA . TYR A 1 411 ? -13.509 0.274 -1.952 1.00 98.12 411 TYR A CA 1
ATOM 3104 C C . TYR A 1 411 ? -13.560 -1.230 -1.675 1.00 98.12 411 TYR A C 1
ATOM 3106 O O . TYR A 1 411 ? -12.773 -1.967 -2.266 1.00 98.12 411 TYR A O 1
ATOM 3114 N N . TYR A 1 412 ? -14.444 -1.678 -0.784 1.00 96.94 412 TYR A N 1
ATOM 3115 C CA . TYR A 1 412 ? -14.563 -3.076 -0.389 1.00 96.94 412 TYR A CA 1
ATOM 3116 C C . TYR A 1 412 ? -15.978 -3.589 -0.666 1.00 96.94 412 TYR A C 1
ATOM 3118 O O . TYR A 1 412 ? -16.944 -3.181 -0.019 1.00 96.94 412 TYR A O 1
ATOM 3126 N N . SER A 1 413 ? -16.099 -4.489 -1.639 1.00 92.00 413 SER A N 1
ATOM 3127 C CA . SER A 1 413 ? -17.372 -5.109 -2.035 1.00 92.00 413 SER A CA 1
ATOM 3128 C C . SER A 1 413 ? -17.707 -6.316 -1.157 1.00 92.00 413 SER A C 1
ATOM 3130 O O . SER A 1 413 ? -16.807 -6.940 -0.623 1.00 92.00 413 SER A O 1
ATOM 3132 N N . ASN A 1 414 ? -18.983 -6.687 -1.016 1.00 92.94 414 ASN A N 1
ATOM 3133 C CA . ASN A 1 414 ? -19.391 -7.876 -0.244 1.00 92.94 414 ASN A CA 1
ATOM 3134 C C . ASN A 1 414 ? -18.869 -7.909 1.214 1.00 92.94 414 ASN A C 1
ATOM 3136 O O . ASN A 1 414 ? -18.467 -8.946 1.733 1.00 92.94 414 ASN A O 1
ATOM 3140 N N . VAL A 1 415 ? -18.858 -6.755 1.885 1.00 93.94 415 VAL A N 1
ATOM 3141 C CA . VAL A 1 415 ? -18.374 -6.621 3.265 1.00 93.94 415 VAL A CA 1
ATOM 3142 C C . VAL A 1 415 ? -19.496 -6.180 4.190 1.00 93.94 415 VAL A C 1
ATOM 3144 O O . VAL A 1 415 ? -20.220 -5.226 3.909 1.00 93.94 415 VAL A O 1
ATOM 3147 N N . ALA A 1 416 ? -19.581 -6.823 5.353 1.00 93.38 416 ALA A N 1
ATOM 3148 C CA . ALA A 1 416 ? -20.415 -6.387 6.461 1.00 93.38 416 ALA A CA 1
ATOM 3149 C C . ALA A 1 416 ? -19.571 -5.708 7.547 1.00 93.38 416 ALA A C 1
ATOM 3151 O O . ALA A 1 416 ? -18.513 -6.199 7.939 1.00 93.38 416 ALA A O 1
ATOM 3152 N N . LEU A 1 417 ? -20.080 -4.605 8.098 1.00 94.94 417 LEU A N 1
ATOM 3153 C CA . LEU A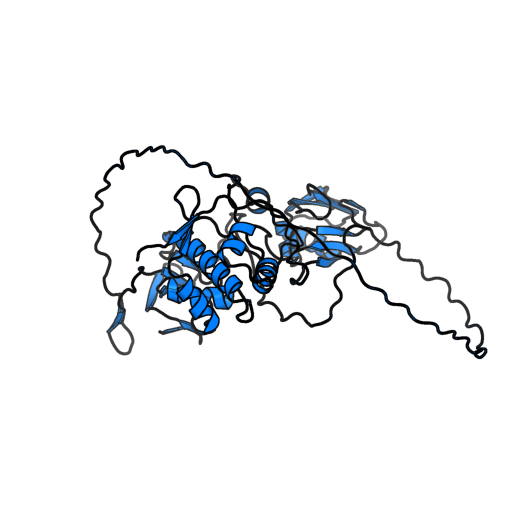 1 417 ? -19.516 -4.003 9.303 1.00 94.94 417 LEU A CA 1
ATOM 3154 C C . LEU A 1 417 ? -20.100 -4.681 10.543 1.00 94.94 417 LEU A C 1
ATOM 3156 O O . LEU A 1 417 ? -21.320 -4.722 10.723 1.00 94.94 417 LEU A O 1
ATOM 3160 N N . ARG A 1 418 ? -19.236 -5.178 11.427 1.00 92.25 418 ARG A N 1
ATOM 3161 C CA . ARG A 1 418 ? -19.618 -5.813 12.694 1.00 92.25 418 ARG A CA 1
ATOM 3162 C C . ARG A 1 418 ? -18.903 -5.147 13.854 1.00 92.25 418 ARG A C 1
ATOM 3164 O O . ARG A 1 418 ? -17.766 -4.717 13.718 1.00 92.25 418 ARG A O 1
ATOM 3171 N N . ARG A 1 419 ? -19.582 -5.062 14.998 1.00 92.69 419 ARG A N 1
ATOM 3172 C CA . ARG A 1 419 ? -18.988 -4.581 16.244 1.00 92.69 419 ARG A CA 1
ATOM 3173 C C . ARG A 1 419 ? -18.576 -5.780 17.090 1.00 92.69 419 ARG A C 1
ATOM 3175 O O . ARG A 1 419 ? -19.420 -6.610 17.418 1.00 92.69 419 ARG A O 1
ATOM 3182 N N . LEU A 1 420 ? -17.298 -5.854 17.430 1.00 84.38 420 LEU A N 1
ATOM 3183 C CA . LEU A 1 420 ? -16.763 -6.807 18.389 1.00 84.38 420 LEU A CA 1
ATOM 3184 C C . LEU A 1 420 ? -17.308 -6.506 19.788 1.00 84.38 420 LEU A C 1
ATOM 3186 O O . LEU A 1 420 ? -17.424 -5.343 20.181 1.00 84.38 420 LEU A O 1
ATOM 3190 N N . GLN A 1 421 ? -17.641 -7.562 20.525 1.00 76.25 421 GLN A N 1
ATOM 3191 C CA . GLN A 1 421 ? -17.999 -7.471 21.935 1.00 76.25 421 GLN A CA 1
ATOM 3192 C C . GLN A 1 421 ? -16.770 -7.840 22.758 1.00 76.25 421 GLN A C 1
ATOM 3194 O O . GLN A 1 421 ? -16.339 -8.992 22.730 1.00 76.25 421 GLN A O 1
ATOM 3199 N N . TYR A 1 422 ? -16.186 -6.842 23.422 1.00 67.00 422 TYR A N 1
ATOM 3200 C CA . TYR A 1 422 ? -15.110 -7.013 24.391 1.00 67.00 422 TYR A CA 1
ATOM 3201 C C . TYR A 1 422 ? -14.979 -5.841 25.362 1.00 67.00 422 TYR A C 1
ATOM 3203 O O . TYR A 1 422 ? -15.337 -4.683 24.994 1.00 67.00 422 TYR A O 1
#

InterPro domains:
  IPR013486 Sporulation stage II protein D, amidase enhancer LytB [TIGR02669] (24-222)
  IPR013693 Sporulation stage II protein D, amidase enhancer LytB N-terminal [PF08486] (21-107)
  IPR051922 Bacterial Sporulation-Associated [PTHR30032] (4-168)

Organism: NCBI:txid2268124

pLDDT: mean 74.4, std 27.23, range [23.72, 98.81]

Mean predicted aligned error: 14.94 Å

Radius of gyration: 28.48 Å; Cα contacts (8 Å, |Δi|>4): 749; chains: 1; bounding box: 77×77×80 Å

Solvent-accessible surface area (backbone atoms only — not comparable to full-atom values): 24869 Å² total; per-residue (Å²): 101,50,72,56,96,95,42,46,32,66,51,44,76,46,80,43,84,48,100,54,37,55,34,37,28,37,37,22,31,62,75,64,48,43,30,8,24,45,40,54,74,45,68,86,86,50,32,65,33,29,47,27,34,47,35,28,34,53,46,13,36,55,63,54,40,58,48,71,35,46,93,81,71,27,21,42,47,42,44,57,73,61,43,45,49,46,32,55,80,22,48,46,74,72,49,45,47,22,41,60,79,40,60,52,34,26,42,28,39,97,93,38,55,36,88,56,51,61,22,54,6,32,42,46,34,34,32,38,46,32,85,72,59,45,76,74,79,56,81,32,34,43,61,40,83,35,88,48,12,73,87,20,68,42,21,50,43,76,51,76,43,44,48,63,62,52,40,52,54,38,40,78,74,69,40,92,44,86,48,74,41,34,43,35,54,43,44,96,44,90,62,28,57,30,60,31,34,35,41,35,31,82,78,45,77,47,76,41,46,20,70,57,55,22,62,78,67,70,43,57,32,42,22,36,31,34,46,57,80,72,80,76,74,73,81,71,78,83,76,77,88,79,81,91,80,86,90,86,82,88,87,86,85,89,87,84,89,84,88,84,86,90,87,85,89,82,87,86,87,88,89,83,90,87,82,87,83,91,87,90,85,88,81,87,78,84,87,80,88,73,84,80,74,87,71,81,74,54,53,74,42,83,48,102,89,46,77,45,76,45,73,72,48,84,68,38,74,41,34,26,39,77,46,70,41,68,76,97,68,87,75,91,59,96,58,71,86,56,71,84,78,69,72,77,69,74,73,71,88,76,76,76,77,66,72,81,77,79,85,50,59,32,55,64,47,76,46,64,85,84,48,91,65,46,73,50,41,35,41,32,30,9,19,48,81,24,27,28,39,33,47,31,28,36,35,43,39,19,71,70,67,39,48,28,67,55,51,46,54,69,33,32,39,80,60,46,82,46,70,62,90,97

Secondary structure (DSSP, 8-state):
-EEETTEEESSEEEEEEETTEEEEEEEE-HHHHHHHHHHHHS-TTS-HHHHHHHHHHHHHHHHHTTTTBGGGTBSEESSTTT----GGGG--HHHHHHHHHTTTEEEEETTEEPP--EESB-TTB-B-SHHHH-SPPPSSS---B-TT-TTSTTSEEEEEEEHHHHHHHHHHTT-----EEEEEEE-SSTTSB--EEEEEETTEEEEEEHHHHHHHTT-S-SBEEEEPPPP--PPPP-PPPPPP---------------------------------------PPPP---PPP---SEEEEEETTEEEEEEPPTT--EEEEEEE----------S-------------TTPPPPP-TTSSEESEEEPPSSSSS-EEEEEEE-BS--BSEEHHHHHHHHHTT--HHHHHHHH-SS-EEEE---

Foldseek 3Di:
DDDDPNAAAPADWDWDQDPLGIFIKHWHFLLQQLQQQLLVPDPLPFFLLLLLLSLQLLSLLQQQQACVVVVVPAREACDQLRTPGRHPVSGDPSSSVSSVVCAQKYKDFPRGRDNFDEWAAQLQKFDFPCLQFNDDTDQWWHIFGFPQQCVTDPNKDKDKDKPVLVCVVCVVVVHPFDDFFKKFFDDPDAQAATQWIWTQTPVGTDIDGLVVVCVSRVPQERRWFWFAPDPPPDPDPDDDDDDDDDDDDDDDDDDDDDDDDDDDDDDDDDDDDDDDDDDDDDDDDDDDDDDDDDDPQWDWDQDPVGTDTTGADFNGIRMYGPDDRDDDDPPPRPGRPPDDPDPPPPPPPDDDRDPDRPPGGDSMDGHDPPPPIDMGMMMHRHGTSRIFAHSSSSSSVSVVVDHSVRRNCSRTPNIDIDGDDD